Protein AF-0000000078027389 (afdb_homodimer)

pLDDT: mean 92.29, std 8.62, range [40.59, 98.44]

Organism: NCBI:txid82991

Foldseek 3Di:
DDQQAAPFEKEFAQDDVNPCVVVCQVVQKGKFAPLQADPVCLLVVVLVVSLVSVCVVVVNPNVVSVVVSVVSNCVQPFAQNYKYWYDDPQFIKIFGWDDGWDADPSRMIMTHTPPHIDQAAPVGHGGGNVVDDPLQVCVNVDPDGMDTRPVGVVVSCRNPVHDDPVVVVVVVVLVVQLVVLLVLLLLDDQVVNLVLVVLLVVLVQWDFDDPDPCPPPPFSTWTARPVVRFIETEHEDQEDDPVVVVVVVVVVVPDPPHQAYEYEYSHYDDDQPDDDHRYHYHYSNNSSVSCVVSVCSVVSVVNSD/DDQQAAPFEKEFAQDDVNPCVVVCQVVQKGKFAPLQADPVCLLVVVLVVRLVSQCVVVVNPNVVSVVVSVQSNCVQPFAQNYKYWYDDPQFIKIFGWDDGWDADPSRMIMTHTDPHIDQAAPVGHGGGNVVDDPLQVCVNVDPDGMDTRPVGVVVSCRNPVHDDPVVVVVVVVLVVQLVVLLVLLLLDDQVVNLVLVVLLVVLVQWDFDDDPPCPPPPFSTWTARPVVRFIETEHEDQEDDPVVVVVVVVVVVPDPPHQAYEYEYSHYDDDQPDDDHRYHYHYSNNSSVSCVVSVCSVVSVVNSD

Solvent-accessible surface area (backbone atoms only — not comparable to full-atom values): 32930 Å² total; per-residue (Å²): 119,82,79,78,68,56,85,44,36,30,34,45,48,33,47,76,96,42,70,39,38,65,59,22,53,73,70,19,38,47,55,41,67,71,49,87,56,59,63,68,42,58,76,68,63,40,56,70,61,50,36,52,53,35,20,57,75,49,74,63,35,58,71,60,18,52,53,50,43,52,35,51,47,48,66,71,64,54,44,56,47,32,32,41,32,36,76,55,95,60,25,41,32,37,34,27,42,31,80,66,79,42,76,47,93,85,36,32,30,35,26,41,32,69,81,27,53,39,48,46,21,62,86,61,45,74,38,35,58,89,74,45,56,54,71,60,57,52,58,72,68,55,84,69,50,51,46,79,41,90,53,30,69,58,54,49,24,56,39,52,69,46,79,52,68,56,53,52,50,30,51,53,27,45,53,50,29,36,54,26,46,38,54,47,56,68,63,45,37,72,68,56,45,51,49,49,53,51,51,49,41,44,70,71,58,36,36,75,63,63,57,89,82,63,59,62,96,82,54,73,40,41,33,32,29,77,92,78,63,47,30,30,37,35,43,75,34,63,65,38,48,66,69,62,50,51,55,51,50,50,50,51,74,71,40,87,80,48,66,33,38,36,45,36,30,61,39,64,80,58,69,51,78,61,81,49,91,52,46,47,53,30,28,43,70,55,40,26,51,48,34,43,48,56,21,39,52,64,57,52,52,61,72,65,100,119,80,79,77,66,55,84,44,34,31,37,43,49,33,49,77,95,42,72,39,40,66,59,22,52,75,71,20,38,46,56,41,67,69,50,85,57,59,62,71,42,58,77,69,62,39,57,69,61,52,35,53,53,34,20,58,74,48,75,63,35,58,70,61,17,53,52,50,43,52,35,50,48,48,67,71,63,54,44,55,45,32,32,40,32,36,77,56,95,59,25,44,32,37,33,27,41,31,80,67,78,42,77,46,94,85,36,31,32,35,28,40,33,70,80,29,53,38,47,47,22,61,86,62,44,74,38,36,58,88,76,47,57,54,73,62,57,51,57,72,70,54,84,66,49,50,46,79,41,89,53,31,68,58,54,48,24,54,39,53,68,45,78,53,69,57,53,53,50,29,51,52,26,44,54,49,29,37,52,27,46,37,54,46,57,68,62,44,35,72,66,56,44,50,50,49,52,51,50,50,40,44,70,69,61,34,36,77,63,58,55,99,76,66,56,61,96,82,56,72,41,40,34,32,29,76,92,80,64,47,30,31,38,34,43,75,34,64,65,39,48,68,68,62,50,51,54,51,50,52,51,53,73,72,40,87,80,50,67,32,39,35,44,35,30,61,39,64,80,60,68,51,79,62,81,49,92,50,45,45,52,30,28,44,70,55,41,24,51,48,34,43,49,55,21,39,53,64,59,53,53,60,71,63,96

Radius of gyration: 36.54 Å; Cα contacts (8 Å, |Δi|>4): 1014; chains: 2; bounding box: 61×115×76 Å

Structure (mmCIF, N/CA/C/O backbone):
data_AF-0000000078027389-model_v1
#
loop_
_entity.id
_entity.type
_entity.pdbx_description
1 polymer 'Leucyl-tRNA synthetase'
#
loop_
_atom_site.group_PDB
_atom_site.id
_atom_site.type_symbol
_atom_site.label_atom_id
_atom_site.label_alt_id
_atom_site.label_comp_id
_atom_site.label_asym_id
_atom_site.label_entity_id
_atom_site.label_seq_id
_atom_site.pdbx_PDB_ins_code
_atom_site.Cartn_x
_atom_site.Cartn_y
_atom_site.Cartn_z
_atom_site.occupancy
_atom_site.B_iso_or_equiv
_atom_site.auth_seq_id
_atom_site.auth_comp_id
_atom_site.auth_asym_id
_atom_site.auth_atom_id
_atom_site.pdbx_PDB_model_num
ATOM 1 N N . MET A 1 1 ? -17.656 -30.203 0.64 1 61.5 1 MET A N 1
ATOM 2 C CA . MET A 1 1 ? -16.812 -31.391 0.504 1 61.5 1 MET A CA 1
ATOM 3 C C . MET A 1 1 ? -15.641 -31.344 1.48 1 61.5 1 MET A C 1
ATOM 5 O O . MET A 1 1 ? -15.203 -30.266 1.872 1 61.5 1 MET A O 1
ATOM 9 N N . GLU A 1 2 ? -15.297 -32.469 2.039 1 81.81 2 GLU A N 1
ATOM 10 C CA . GLU A 1 2 ? -14.219 -32.594 3.008 1 81.81 2 GLU A CA 1
ATOM 11 C C . GLU A 1 2 ? -12.867 -32.219 2.383 1 81.81 2 GLU A C 1
ATOM 13 O O . GLU A 1 2 ? -12.68 -32.406 1.176 1 81.81 2 GLU A O 1
ATOM 18 N N . LYS A 1 3 ? -11.961 -31.578 3.062 1 91.25 3 LYS A N 1
ATOM 19 C CA . LYS A 1 3 ? -10.617 -31.203 2.646 1 91.25 3 LYS A CA 1
ATOM 20 C C . LYS A 1 3 ? -9.852 -32.406 2.105 1 91.25 3 LYS A C 1
ATOM 22 O O . LYS A 1 3 ? -9.891 -33.5 2.699 1 91.25 3 LYS A O 1
ATOM 27 N N . ILE A 1 4 ? -9.375 -32.281 0.948 1 94 4 ILE A N 1
ATOM 28 C CA . ILE A 1 4 ? -8.555 -33.344 0.353 1 94 4 ILE A CA 1
ATOM 29 C C . ILE A 1 4 ? -7.168 -33.344 1.001 1 94 4 ILE A C 1
ATOM 31 O O . ILE A 1 4 ? -6.488 -32.312 1.026 1 94 4 ILE A O 1
ATOM 35 N N . GLN A 1 5 ? -6.879 -34.406 1.61 1 93.62 5 GLN A N 1
ATOM 36 C CA . GLN A 1 5 ? -5.555 -34.594 2.193 1 93.62 5 GLN A CA 1
ATOM 37 C C . GLN A 1 5 ? -4.719 -35.562 1.347 1 93.62 5 GLN A C 1
ATOM 39 O O . GLN A 1 5 ? -5.238 -36.531 0.815 1 93.62 5 GLN A O 1
ATOM 44 N N . ALA A 1 6 ? -3.51 -35.188 1.125 1 95.38 6 ALA A N 1
ATOM 45 C CA . ALA A 1 6 ? -2.609 -36.062 0.365 1 95.38 6 ALA A CA 1
ATOM 46 C C . ALA A 1 6 ? -1.176 -35.938 0.877 1 95.38 6 ALA A C 1
ATOM 48 O O . ALA A 1 6 ? -0.722 -34.844 1.229 1 95.38 6 ALA A O 1
ATOM 49 N N . THR A 1 7 ? -0.551 -37.031 1.018 1 94.75 7 THR A N 1
ATOM 50 C CA . THR A 1 7 ? 0.847 -37.031 1.436 1 94.75 7 THR A CA 1
ATOM 51 C C . THR A 1 7 ? 1.765 -36.688 0.27 1 94.75 7 THR A C 1
ATOM 53 O O . THR A 1 7 ? 2.895 -36.25 0.477 1 94.75 7 THR A O 1
ATOM 56 N N . ALA A 1 8 ? 1.268 -36.969 -0.943 1 96.38 8 ALA A N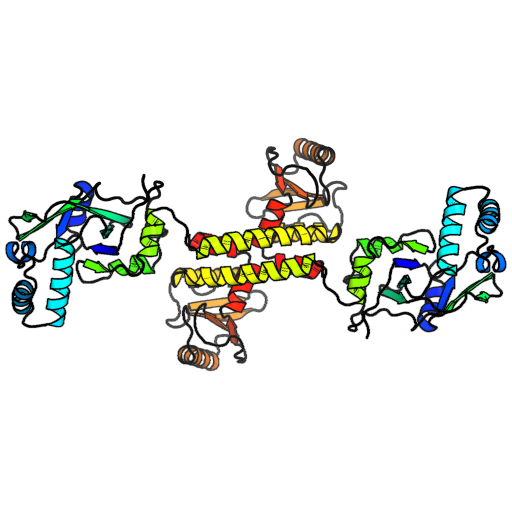 1
ATOM 57 C CA . ALA A 1 8 ? 2.006 -36.625 -2.156 1 96.38 8 ALA A CA 1
ATOM 58 C C . ALA A 1 8 ? 1.057 -36.344 -3.322 1 96.38 8 ALA A C 1
ATOM 60 O O . ALA A 1 8 ? -0.077 -36.844 -3.328 1 96.38 8 ALA A O 1
ATOM 61 N N . VAL A 1 9 ? 1.53 -35.531 -4.164 1 97.81 9 VAL A N 1
ATOM 62 C CA . VAL A 1 9 ? 0.816 -35.281 -5.41 1 97.81 9 VAL A CA 1
ATOM 63 C C . VAL A 1 9 ? 1.64 -35.781 -6.594 1 97.81 9 VAL A C 1
ATOM 65 O O . VAL A 1 9 ? 2.834 -35.5 -6.695 1 97.81 9 VAL A O 1
ATOM 68 N N . LYS A 1 10 ? 0.997 -36.594 -7.41 1 98.38 10 LYS A N 1
ATOM 69 C CA . LYS A 1 10 ? 1.659 -37.156 -8.578 1 98.38 10 LYS A CA 1
ATOM 70 C C . LYS A 1 10 ? 0.972 -36.719 -9.867 1 98.38 10 LYS A C 1
ATOM 72 O O . LYS A 1 10 ? -0.256 -36.625 -9.922 1 98.38 10 LYS A O 1
ATOM 77 N N . TYR A 1 11 ? 1.763 -36.438 -10.773 1 98.25 11 TYR A N 1
ATOM 78 C CA . TYR A 1 11 ? 1.263 -36.219 -12.125 1 98.25 11 TYR A CA 1
ATOM 79 C C . TYR A 1 11 ? 1.227 -37.531 -12.898 1 98.25 11 TYR A C 1
ATOM 81 O O . TYR A 1 11 ? 2.125 -38.375 -12.758 1 98.25 11 TYR A O 1
ATOM 89 N N . ILE A 1 12 ? 0.209 -37.719 -13.688 1 98.38 12 ILE A N 1
ATOM 90 C CA . ILE A 1 12 ? 0.117 -38.938 -14.492 1 98.38 12 ILE A CA 1
ATOM 91 C C . ILE A 1 12 ? -0.373 -38.594 -15.898 1 98.38 12 ILE A C 1
ATOM 93 O O . ILE A 1 12 ? -1.337 -37.844 -16.062 1 98.38 12 ILE A O 1
ATOM 97 N N . LYS A 1 13 ? 0.317 -39.094 -16.844 1 97 13 LYS A N 1
ATOM 98 C CA . LYS A 1 13 ? -0.148 -39.031 -18.219 1 97 13 LYS A CA 1
ATOM 99 C C . LYS A 1 13 ? -1.073 -40.188 -18.547 1 97 13 LYS A C 1
ATOM 101 O O . LYS A 1 13 ? -0.741 -41.344 -18.281 1 97 13 LYS A O 1
ATOM 106 N N . LEU A 1 14 ? -2.148 -39.844 -19.047 1 97.19 14 LEU A N 1
ATOM 107 C CA . LEU A 1 14 ? -3.127 -40.875 -19.359 1 97.19 14 LEU A CA 1
ATOM 108 C C . LEU A 1 14 ? -3.016 -41.312 -20.828 1 97.19 14 LEU A C 1
ATOM 110 O O . LEU A 1 14 ? -3.867 -40.969 -21.641 1 97.19 14 LEU A O 1
ATOM 114 N N . GLY A 1 15 ? -2.02 -42.094 -21.078 1 94.38 15 GLY A N 1
ATOM 115 C CA . GLY A 1 15 ? -1.806 -42.594 -22.422 1 94.38 15 GLY A CA 1
ATOM 116 C C . GLY A 1 15 ? -0.941 -41.688 -23.281 1 94.38 15 GLY A C 1
ATOM 117 O O . GLY A 1 15 ? -0.778 -40.5 -22.969 1 94.38 15 GLY A O 1
ATOM 118 N N . GLU A 1 16 ? -0.435 -42.188 -24.266 1 89.06 16 GLU A N 1
ATOM 119 C CA . GLU A 1 16 ? 0.332 -41.406 -25.219 1 89.06 16 GLU A CA 1
ATOM 120 C C . GLU A 1 16 ? -0.549 -40.375 -25.906 1 89.06 16 GLU A C 1
ATOM 122 O O . GLU A 1 16 ? -1.604 -40.688 -26.453 1 89.06 16 GLU A O 1
ATOM 127 N N . GLY A 1 17 ? -0.103 -39.156 -25.828 1 88.88 17 GLY A N 1
ATOM 128 C CA . GLY A 1 17 ? -0.88 -38.094 -26.422 1 88.88 17 GLY A CA 1
ATOM 129 C C . GLY A 1 17 ? -2.24 -37.906 -25.781 1 88.88 17 GLY A C 1
ATOM 130 O O . GLY A 1 17 ? -3.154 -37.344 -26.391 1 88.88 17 GLY A O 1
ATOM 131 N N . GLY A 1 18 ? -2.447 -38.594 -24.734 1 92.75 18 GLY A N 1
ATOM 132 C CA . GLY A 1 18 ? -3.697 -38.438 -24.016 1 92.75 18 GLY A CA 1
ATOM 133 C C . GLY A 1 18 ? -4.805 -39.344 -24.516 1 92.75 18 GLY A C 1
ATOM 134 O O . GLY A 1 18 ? -5.988 -39.031 -24.344 1 92.75 18 GLY A O 1
ATOM 135 N N . GLU A 1 19 ? -4.488 -40.438 -25.078 1 94.38 19 GLU A N 1
ATOM 136 C CA . GLU A 1 19 ? -5.457 -41.312 -25.734 1 94.38 19 GLU A CA 1
ATOM 137 C C . GLU A 1 19 ? -6.445 -41.906 -24.734 1 94.38 19 GLU A C 1
ATOM 139 O O . GLU A 1 19 ? -7.57 -42.25 -25.094 1 94.38 19 GLU A O 1
ATOM 144 N N . TRP A 1 20 ? -6.078 -42 -23.531 1 96.94 20 TRP A N 1
ATOM 145 C CA . TRP A 1 20 ? -6.953 -42.625 -22.531 1 96.94 20 TRP A CA 1
ATOM 146 C C . TRP A 1 20 ? -7.664 -41.562 -21.703 1 96.94 20 TRP A C 1
ATOM 148 O O . TRP A 1 20 ? -8.43 -41.875 -20.797 1 96.94 20 TRP A O 1
ATOM 158 N N . GLU A 1 21 ? -7.383 -40.281 -21.953 1 96.69 21 GLU A N 1
ATOM 159 C CA . GLU A 1 21 ? -7.891 -39.188 -21.109 1 96.69 21 GLU A CA 1
ATOM 160 C C . GLU A 1 21 ? -9.414 -39.219 -21.031 1 96.69 21 GLU A C 1
ATOM 162 O O . GLU A 1 21 ? -9.992 -39.219 -19.953 1 96.69 21 GLU A O 1
ATOM 167 N N . HIS A 1 22 ? -10.047 -39.281 -22.172 1 96.19 22 HIS A N 1
ATOM 168 C CA . HIS A 1 22 ? -11.5 -39.25 -22.203 1 96.19 22 HIS A CA 1
ATOM 169 C C . HIS A 1 22 ? -12.109 -40.406 -21.422 1 96.19 22 HIS A C 1
ATOM 171 O O . HIS A 1 22 ? -12.992 -40.188 -20.594 1 96.19 22 HIS A O 1
ATOM 177 N N . GLU A 1 23 ? -11.633 -41.562 -21.672 1 96.56 23 GLU A N 1
ATOM 178 C CA . GLU A 1 23 ? -12.133 -42.75 -21 1 96.56 23 GLU A CA 1
ATOM 179 C C . GLU A 1 23 ? -11.914 -42.656 -19.484 1 96.56 23 GLU A C 1
ATOM 181 O O . GLU A 1 23 ? -12.836 -42.938 -18.703 1 96.56 23 GLU A O 1
ATOM 186 N N . CYS A 1 24 ? -10.742 -42.312 -19.094 1 98 24 CYS A N 1
ATOM 187 C CA . CYS A 1 24 ? -10.398 -42.25 -17.688 1 98 24 CYS A CA 1
ATOM 188 C C . CYS A 1 24 ? -11.242 -41.219 -16.953 1 98 24 CYS A C 1
ATOM 190 O O . CYS A 1 24 ? -11.797 -41.469 -15.898 1 98 24 CYS A O 1
ATOM 192 N N . LEU A 1 25 ? -11.352 -40.062 -17.531 1 97.56 25 LEU A N 1
ATOM 193 C CA . LEU A 1 25 ? -12.008 -38.906 -16.891 1 97.56 25 LEU A CA 1
ATOM 194 C C . LEU A 1 25 ? -13.516 -39.156 -16.781 1 97.56 25 LEU A C 1
ATOM 196 O O . LEU A 1 25 ? -14.148 -38.75 -15.805 1 97.56 25 LEU A O 1
ATOM 200 N N . THR A 1 26 ? -14.078 -39.812 -17.75 1 96.69 26 THR A N 1
ATOM 201 C CA . THR A 1 26 ? -15.516 -40.031 -17.766 1 96.69 26 THR A CA 1
ATOM 202 C C . THR A 1 26 ? -15.883 -41.219 -16.891 1 96.69 26 THR A C 1
ATOM 204 O O . THR A 1 26 ? -16.906 -41.219 -16.203 1 96.69 26 THR A O 1
ATOM 207 N N . SER A 1 27 ? -15.047 -42.219 -16.891 1 96.56 27 SER A N 1
ATOM 208 C CA . SER A 1 27 ? -15.375 -43.469 -16.203 1 96.56 27 SER A CA 1
ATOM 209 C C . SER A 1 27 ? -14.836 -43.469 -14.766 1 96.56 27 SER A C 1
ATOM 211 O O . SER A 1 27 ? -15.195 -44.344 -13.961 1 96.56 27 SER A O 1
ATOM 213 N N . GLY A 1 28 ? -13.938 -42.594 -14.492 1 97.12 28 GLY A N 1
ATOM 214 C CA . GLY A 1 28 ? -13.398 -42.5 -13.148 1 97.12 28 GLY A CA 1
ATOM 215 C C . GLY A 1 28 ? -12.344 -43.562 -12.844 1 97.12 28 GLY A C 1
ATOM 216 O O . GLY A 1 28 ? -12.32 -44.125 -11.75 1 97.12 28 GLY A O 1
ATOM 217 N N . ILE A 1 29 ? -11.602 -43.875 -13.805 1 97.81 29 ILE A N 1
ATOM 218 C CA . ILE A 1 29 ? -10.539 -44.875 -13.617 1 97.81 29 ILE A CA 1
ATOM 219 C C . ILE A 1 29 ? -9.195 -44.25 -13.984 1 97.81 29 ILE A C 1
ATOM 221 O O . ILE A 1 29 ? -9.141 -43.188 -14.609 1 97.81 29 ILE A O 1
ATOM 225 N N . ILE A 1 30 ? -8.133 -44.875 -13.555 1 98.19 30 ILE A N 1
ATOM 226 C CA . ILE A 1 30 ? -6.773 -44.562 -13.961 1 98.19 30 ILE A CA 1
ATOM 227 C C . ILE A 1 30 ? -6.195 -45.656 -14.82 1 98.19 30 ILE A C 1
ATOM 229 O O . ILE A 1 30 ? -6.195 -46.844 -14.422 1 98.19 30 ILE A O 1
ATOM 233 N N . LYS A 1 31 ? -5.789 -45.281 -15.984 1 97.62 31 LYS A N 1
ATOM 234 C CA . LYS A 1 31 ? -5.168 -46.281 -16.875 1 97.62 31 LYS A CA 1
ATOM 235 C C . LYS A 1 31 ? -3.662 -46.031 -16.984 1 97.62 31 LYS A C 1
ATOM 237 O O . LYS A 1 31 ? -3.195 -44.906 -16.891 1 97.62 31 LYS A O 1
ATOM 242 N N . PHE A 1 32 ? -2.99 -47.094 -17.125 1 96.81 32 PHE A N 1
ATOM 243 C CA . PHE A 1 32 ? -1.534 -47.094 -17.031 1 96.81 32 PHE A CA 1
ATOM 244 C C . PHE A 1 32 ? -0.916 -48.062 -18.031 1 96.81 32 PHE A C 1
ATOM 246 O O . PHE A 1 32 ? -1.394 -49.188 -18.172 1 96.81 32 PHE A O 1
ATOM 253 N N . GLY A 1 33 ? 0.003 -47.625 -18.656 1 94.56 33 GLY A N 1
ATOM 254 C CA . GLY A 1 33 ? 0.65 -48.406 -19.672 1 94.56 33 GLY A CA 1
ATOM 255 C C . GLY A 1 33 ? 1.761 -49.281 -19.141 1 94.56 33 GLY A C 1
ATOM 256 O O . GLY A 1 33 ? 1.564 -50.031 -18.156 1 94.56 33 GLY A O 1
ATOM 257 N N . TYR A 1 34 ? 2.947 -49.281 -19.75 1 93.19 34 TYR A N 1
ATOM 258 C CA . TYR A 1 34 ? 4.074 -50.156 -19.438 1 93.19 34 TYR A CA 1
ATOM 259 C C . TYR A 1 34 ? 3.688 -51.625 -19.594 1 93.19 34 TYR A C 1
ATOM 261 O O . TYR A 1 34 ? 3.805 -52.406 -18.641 1 93.19 34 TYR A O 1
ATOM 269 N N . HIS A 1 35 ? 3.418 -51.938 -20.75 1 92.69 35 HIS A N 1
ATOM 270 C CA . HIS A 1 35 ? 2.732 -53.188 -21.094 1 92.69 35 HIS A CA 1
ATOM 271 C C . HIS A 1 35 ? 3.613 -54.406 -20.812 1 92.69 35 HIS A C 1
ATOM 273 O O . HIS A 1 35 ? 3.107 -55.469 -20.5 1 92.69 35 HIS A O 1
ATOM 279 N N . GLU A 1 36 ? 4.855 -54.25 -20.828 1 92.25 36 GLU A N 1
ATOM 280 C CA . GLU A 1 36 ? 5.781 -55.375 -20.641 1 92.25 36 GLU A CA 1
ATOM 281 C C . GLU A 1 36 ? 5.941 -55.719 -19.172 1 92.25 36 GLU A C 1
ATOM 283 O O . GLU A 1 36 ? 6.582 -56.719 -18.828 1 92.25 36 GLU A O 1
ATOM 288 N N . THR A 1 37 ? 5.34 -55 -18.359 1 95.19 37 THR A N 1
ATOM 289 C CA . THR A 1 37 ? 5.492 -55.156 -16.922 1 95.19 37 THR A CA 1
ATOM 290 C C . THR A 1 37 ? 4.816 -56.438 -16.438 1 95.19 37 THR A C 1
ATOM 292 O O . THR A 1 37 ? 3.635 -56.688 -16.719 1 95.19 37 THR A O 1
ATOM 295 N N . PRO A 1 38 ? 5.539 -57.219 -15.742 1 95.81 38 PRO A N 1
ATOM 296 C CA . PRO A 1 38 ? 4.898 -58.406 -15.172 1 95.81 38 PRO A CA 1
ATOM 297 C C . PRO A 1 38 ? 3.957 -58.062 -14.016 1 95.81 38 PRO A C 1
ATOM 299 O O . PRO A 1 38 ? 4.41 -57.719 -12.93 1 95.81 38 PRO A O 1
ATOM 302 N N . HIS A 1 39 ? 2.756 -58.312 -14.211 1 96.5 39 HIS A N 1
ATOM 303 C CA . HIS A 1 39 ? 1.691 -57.875 -13.305 1 96.5 39 HIS A CA 1
ATOM 304 C C . HIS A 1 39 ? 1.838 -58.562 -11.945 1 96.5 39 HIS A C 1
ATOM 306 O O . HIS A 1 39 ? 1.828 -57.875 -10.914 1 96.5 39 HIS A O 1
ATOM 312 N N . GLN A 1 40 ? 2.033 -59.875 -11.938 1 95.62 40 GLN A N 1
ATOM 313 C CA . GLN A 1 40 ? 2.096 -60.625 -10.703 1 95.62 40 GLN A CA 1
ATOM 314 C C . GLN A 1 40 ? 3.299 -60.219 -9.859 1 95.62 40 GLN A C 1
ATOM 316 O O . GLN A 1 40 ? 3.207 -60.156 -8.633 1 95.62 40 GLN A O 1
ATOM 321 N N . MET A 1 41 ? 4.328 -59.938 -10.516 1 96.94 41 MET A N 1
ATOM 322 C CA . MET A 1 41 ? 5.523 -59.5 -9.789 1 96.94 41 MET A CA 1
ATOM 323 C C . MET A 1 41 ? 5.289 -58.156 -9.109 1 96.94 41 MET A C 1
ATOM 325 O O . MET A 1 41 ? 5.781 -57.906 -8.008 1 96.94 41 MET A O 1
ATOM 329 N N . CYS A 1 42 ? 4.598 -57.344 -9.742 1 97.44 42 CYS A N 1
ATOM 330 C CA . CYS A 1 42 ? 4.289 -56.031 -9.188 1 97.44 42 CYS A CA 1
ATOM 331 C C . CYS A 1 42 ? 3.354 -56.156 -7.988 1 97.44 42 CYS A C 1
ATOM 333 O O . CYS A 1 42 ? 3.543 -55.469 -6.977 1 97.44 42 CYS A O 1
ATOM 335 N N . LEU A 1 43 ? 2.398 -57 -8.047 1 96.12 43 LEU A N 1
ATOM 336 C CA . LEU A 1 43 ? 1.469 -57.219 -6.945 1 96.12 43 LEU A CA 1
ATOM 337 C C . LEU A 1 43 ? 2.201 -57.719 -5.715 1 96.12 43 LEU A C 1
ATOM 339 O O . LEU A 1 43 ? 1.828 -57.406 -4.582 1 96.12 43 LEU A O 1
ATOM 343 N N . GLU A 1 44 ? 3.242 -58.5 -6.012 1 96.38 44 GLU A N 1
ATOM 344 C CA . GLU A 1 44 ? 3.99 -59.125 -4.922 1 96.38 44 GLU A CA 1
ATOM 345 C C . GLU A 1 44 ? 5.113 -58.219 -4.43 1 96.38 44 GLU A C 1
ATOM 347 O O . GLU A 1 44 ? 5.812 -58.531 -3.473 1 96.38 44 GLU A O 1
ATOM 352 N N . GLY A 1 45 ? 5.367 -57.219 -5.078 1 96.44 45 GLY A N 1
ATOM 353 C CA . GLY A 1 45 ? 6.371 -56.25 -4.664 1 96.44 45 GLY A CA 1
ATOM 354 C C . GLY A 1 45 ? 7.789 -56.656 -5.004 1 96.44 45 GLY A C 1
ATOM 355 O O . GLY A 1 45 ? 8.734 -56.281 -4.312 1 96.44 45 GLY A O 1
ATOM 356 N N . LYS A 1 46 ? 7.855 -57.469 -6.023 1 97.19 46 LYS A N 1
ATOM 357 C CA . LYS A 1 46 ? 9.164 -57.938 -6.449 1 97.19 46 LYS A CA 1
ATOM 358 C C . LYS A 1 46 ? 9.82 -56.969 -7.414 1 97.19 46 LYS A C 1
ATOM 360 O O . LYS A 1 46 ? 10.07 -57.281 -8.57 1 97.19 46 LYS A O 1
ATOM 365 N N . TRP A 1 47 ? 10.234 -55.906 -6.934 1 97.62 47 TRP A N 1
ATOM 366 C CA . TRP A 1 47 ? 10.641 -54.781 -7.746 1 97.62 47 TRP A CA 1
ATOM 367 C C . TRP A 1 47 ? 12.008 -55 -8.375 1 97.62 47 TRP A C 1
ATOM 369 O O . TRP A 1 47 ? 12.289 -54.531 -9.469 1 97.62 47 TRP A O 1
ATOM 379 N N . GLU A 1 48 ? 12.867 -55.75 -7.75 1 96.62 48 GLU A N 1
ATOM 380 C CA . GLU A 1 48 ? 14.164 -56.062 -8.336 1 96.62 48 GLU A CA 1
ATOM 381 C C . GLU A 1 48 ? 14 -56.875 -9.609 1 96.62 48 GLU A C 1
ATOM 383 O O . GLU A 1 48 ? 14.711 -56.656 -10.594 1 96.62 48 GLU A O 1
ATOM 388 N N . GLU A 1 49 ? 13.086 -57.781 -9.5 1 96.56 49 GLU A N 1
ATOM 389 C CA . GLU A 1 49 ? 12.805 -58.594 -10.68 1 96.56 49 GLU A CA 1
ATOM 390 C C . GLU A 1 49 ? 12.18 -57.781 -11.789 1 96.56 49 GLU A C 1
ATOM 392 O O . GLU A 1 49 ? 12.5 -57.969 -12.969 1 96.56 49 GLU A O 1
ATOM 397 N N . VAL A 1 50 ? 11.297 -56.906 -11.414 1 97.56 50 VAL A N 1
ATOM 398 C CA . VAL A 1 50 ? 10.68 -56 -12.391 1 97.56 50 VAL A CA 1
ATOM 399 C C . VAL A 1 50 ? 11.75 -55.156 -13.047 1 97.56 50 VAL A C 1
ATOM 401 O O . VAL A 1 50 ? 11.711 -54.906 -14.25 1 97.56 50 VAL A O 1
ATOM 404 N N . ASN A 1 51 ? 12.719 -54.719 -12.258 1 97.62 51 ASN A N 1
ATOM 405 C CA . ASN A 1 51 ? 13.805 -53.906 -12.781 1 97.62 51 ASN A CA 1
ATOM 406 C C . ASN A 1 51 ? 14.625 -54.688 -13.82 1 97.62 51 ASN A C 1
ATOM 408 O O . ASN A 1 51 ? 15.07 -54.094 -14.812 1 97.62 51 ASN A O 1
ATOM 412 N N . LYS A 1 52 ? 14.781 -55.938 -13.586 1 96.38 52 LYS A N 1
ATOM 413 C CA . LYS A 1 52 ? 15.508 -56.75 -14.539 1 96.38 52 LYS A CA 1
ATOM 414 C C . LYS A 1 52 ? 14.781 -56.812 -15.875 1 96.38 52 LYS A C 1
ATOM 416 O O . LYS A 1 52 ? 15.406 -56.781 -16.938 1 96.38 52 LYS A O 1
ATOM 421 N N . VAL A 1 53 ? 13.531 -56.938 -15.742 1 96.5 53 VAL A N 1
ATOM 422 C CA . VAL A 1 53 ? 12.711 -57 -16.953 1 96.5 53 VAL A CA 1
ATOM 423 C C . VAL A 1 53 ? 12.859 -55.719 -17.75 1 96.5 53 VAL A C 1
ATOM 425 O O . VAL A 1 53 ? 13.094 -55.75 -18.953 1 96.5 53 VAL A O 1
ATOM 428 N N . TRP A 1 54 ? 12.82 -54.625 -17.125 1 96.5 54 TRP A N 1
ATOM 429 C CA . TRP A 1 54 ? 12.82 -53.344 -17.828 1 96.5 54 TRP A CA 1
ATOM 430 C C . TRP A 1 54 ? 14.227 -52.969 -18.266 1 96.5 54 TRP A C 1
ATOM 432 O O . TRP A 1 54 ? 14.406 -52.219 -19.219 1 96.5 54 TRP A O 1
ATOM 442 N N . LEU A 1 55 ? 15.203 -53.5 -17.547 1 96.69 55 LEU A N 1
ATOM 443 C CA . LEU A 1 55 ? 16.578 -53.344 -18.031 1 96.69 55 LEU A CA 1
ATOM 444 C C . LEU A 1 55 ? 16.734 -53.969 -19.422 1 96.69 55 LEU A C 1
ATOM 446 O O . LEU A 1 55 ? 17.391 -53.375 -20.297 1 96.69 55 LEU A O 1
ATOM 450 N N . LYS A 1 56 ? 16.047 -55.031 -19.562 1 96 56 LYS A N 1
ATOM 451 C CA . LYS A 1 56 ? 16.094 -55.719 -20.859 1 96 56 LYS A CA 1
ATOM 452 C C . LYS A 1 56 ? 15.305 -54.938 -21.906 1 96 56 LYS A C 1
ATOM 454 O O . LYS A 1 56 ? 15.773 -54.75 -23.031 1 96 56 LYS A O 1
ATOM 459 N N . VAL A 1 57 ? 14.188 -54.5 -21.531 1 94.88 57 VAL A N 1
ATOM 460 C CA . VAL A 1 57 ? 13.305 -53.75 -22.438 1 94.88 57 VAL A CA 1
ATOM 461 C C . VAL A 1 57 ? 13.984 -52.469 -22.906 1 94.88 57 VAL A C 1
ATOM 463 O O . VAL A 1 57 ? 13.836 -52.062 -24.047 1 94.88 57 VAL A O 1
ATOM 466 N N . ARG A 1 58 ? 14.781 -51.875 -21.984 1 95.62 58 ARG A N 1
ATOM 467 C CA . ARG A 1 58 ? 15.398 -50.594 -22.281 1 95.62 58 ARG A CA 1
ATOM 468 C C . ARG A 1 58 ? 16.859 -50.75 -22.703 1 95.62 58 ARG A C 1
ATOM 470 O O . ARG A 1 58 ? 17.688 -49.875 -22.484 1 95.62 58 ARG A O 1
ATOM 477 N N . LYS A 1 59 ? 17.172 -51.906 -23.203 1 95.94 59 LYS A N 1
ATOM 478 C CA . LYS A 1 59 ? 18.484 -52.219 -23.781 1 95.94 59 LYS A CA 1
ATOM 479 C C . LYS A 1 59 ? 19.609 -51.906 -22.797 1 95.94 59 LYS A C 1
ATOM 481 O O . LYS A 1 59 ? 20.578 -51.25 -23.125 1 95.94 59 LYS A O 1
ATOM 486 N N . ASN A 1 60 ? 19.359 -52.188 -21.531 1 93.69 60 ASN A N 1
ATOM 487 C CA . ASN A 1 60 ? 20.328 -52.156 -20.438 1 93.69 60 ASN A CA 1
ATOM 488 C C . ASN A 1 60 ? 20.656 -50.719 -20.031 1 93.69 60 ASN A C 1
ATOM 490 O O . ASN A 1 60 ? 21.719 -50.438 -19.469 1 93.69 60 ASN A O 1
ATOM 494 N N . ASN A 1 61 ? 19.828 -49.812 -20.375 1 96.12 61 ASN A N 1
ATOM 495 C CA . ASN A 1 61 ? 19.922 -48.469 -19.812 1 96.12 61 ASN A CA 1
ATOM 496 C C . ASN A 1 61 ? 19.391 -48.438 -18.375 1 96.12 61 ASN A C 1
ATOM 498 O O . ASN A 1 61 ? 18.188 -48.312 -18.156 1 96.12 61 ASN A O 1
ATOM 502 N N . GLN A 1 62 ? 20.281 -48.438 -17.469 1 95.38 62 GLN A N 1
ATOM 503 C CA . GLN A 1 62 ? 19.938 -48.562 -16.047 1 95.38 62 GLN A CA 1
ATOM 504 C C . GLN A 1 62 ? 19.125 -47.375 -15.57 1 95.38 62 GLN A C 1
ATOM 506 O O . GLN A 1 62 ? 18.156 -47.531 -14.812 1 95.38 62 GLN A O 1
ATOM 511 N N . SER A 1 63 ? 19.516 -46.219 -15.922 1 95.25 63 SER A N 1
ATOM 512 C CA . SER A 1 63 ? 18.844 -45 -15.453 1 95.25 63 SER A CA 1
ATOM 513 C C . SER A 1 63 ? 17.375 -44.969 -15.906 1 95.25 63 SER A C 1
ATOM 515 O O . SER A 1 63 ? 16.484 -44.719 -15.094 1 95.25 63 SER A O 1
ATOM 517 N N . THR A 1 64 ? 17.156 -45.312 -17.141 1 95.06 64 THR A N 1
ATOM 518 C CA . THR A 1 64 ? 15.805 -45.312 -17.688 1 95.06 64 THR A CA 1
ATOM 519 C C . THR A 1 64 ? 14.977 -46.406 -17.062 1 95.06 64 THR A C 1
ATOM 521 O O . THR A 1 64 ? 13.805 -46.219 -16.75 1 95.06 64 THR A O 1
ATOM 524 N N . ALA A 1 65 ? 15.562 -47.531 -16.906 1 96.31 65 ALA A N 1
ATOM 525 C CA . ALA A 1 65 ? 14.867 -48.656 -16.312 1 96.31 65 ALA A CA 1
ATOM 526 C C . ALA A 1 65 ? 14.445 -48.344 -14.875 1 96.31 65 ALA A C 1
ATOM 528 O O . ALA A 1 65 ? 13.328 -48.656 -14.469 1 96.31 65 ALA A O 1
ATOM 529 N N . THR A 1 66 ? 15.359 -47.781 -14.172 1 96.19 66 THR A N 1
ATOM 530 C CA . THR A 1 66 ? 15.07 -47.406 -12.797 1 96.19 66 THR A CA 1
ATOM 531 C C . THR A 1 66 ? 13.914 -46.438 -12.734 1 96.19 66 THR A C 1
ATOM 533 O O . THR A 1 66 ? 13.031 -46.531 -11.883 1 96.19 66 THR A O 1
ATOM 536 N N . SER A 1 67 ? 13.977 -45.469 -13.625 1 96.19 67 SER A N 1
ATOM 537 C CA . SER A 1 67 ? 12.898 -44.469 -13.703 1 96.19 67 SER A CA 1
ATOM 538 C C . SER A 1 67 ? 11.57 -45.156 -14.031 1 96.19 67 SER A C 1
ATOM 540 O O . SER A 1 67 ? 10.539 -44.812 -13.422 1 96.19 67 SER A O 1
ATOM 542 N N . ASP A 1 68 ? 11.594 -46.031 -14.93 1 96.31 68 ASP A N 1
ATOM 543 C CA . ASP A 1 68 ? 10.383 -46.781 -15.297 1 96.31 68 ASP A CA 1
ATOM 544 C C . ASP A 1 68 ? 9.82 -47.531 -14.102 1 96.31 68 ASP A C 1
ATOM 546 O O . ASP A 1 68 ? 8.633 -47.438 -13.805 1 96.31 68 ASP A O 1
ATOM 550 N N . VAL A 1 69 ? 10.656 -48.219 -13.453 1 97.25 69 VAL A N 1
ATOM 551 C CA . VAL A 1 69 ? 10.219 -49.031 -12.336 1 97.25 69 VAL A CA 1
ATOM 552 C C . VAL A 1 69 ? 9.656 -48.125 -11.227 1 97.25 69 VAL A C 1
ATOM 554 O O . VAL A 1 69 ? 8.68 -48.5 -10.562 1 97.25 69 VAL A O 1
ATOM 557 N N . ARG A 1 70 ? 10.266 -47.062 -11.031 1 97.06 70 ARG A N 1
ATOM 558 C CA . ARG A 1 70 ? 9.758 -46.094 -10.039 1 97.06 70 ARG A CA 1
ATOM 559 C C . ARG A 1 70 ? 8.32 -45.688 -10.367 1 97.06 70 ARG A C 1
ATOM 561 O O . ARG A 1 70 ? 7.469 -45.656 -9.477 1 97.06 70 ARG A O 1
ATOM 568 N N . GLN A 1 71 ? 8.047 -45.406 -11.594 1 97.44 71 GLN A N 1
ATOM 569 C CA . GLN A 1 71 ? 6.711 -45.031 -12.031 1 97.44 71 GLN A CA 1
ATOM 570 C C . GLN A 1 71 ? 5.715 -46.156 -11.891 1 97.44 71 GLN A C 1
ATOM 572 O O . GLN A 1 71 ? 4.598 -45.969 -11.406 1 97.44 71 GLN A O 1
ATOM 577 N N . ILE A 1 72 ? 6.152 -47.312 -12.281 1 97.81 72 ILE A N 1
ATOM 578 C CA . ILE A 1 72 ? 5.32 -48.5 -12.164 1 97.81 72 ILE A CA 1
ATOM 579 C C . ILE A 1 72 ? 4.988 -48.75 -10.695 1 97.81 72 ILE A C 1
ATOM 581 O O . ILE A 1 72 ? 3.83 -49 -10.344 1 97.81 72 ILE A O 1
ATOM 585 N N . ARG A 1 73 ? 6.012 -48.719 -9.953 1 97.69 73 ARG A N 1
ATOM 586 C CA . ARG A 1 73 ? 5.832 -48.938 -8.523 1 97.69 73 ARG A CA 1
ATOM 587 C C . ARG A 1 73 ? 4.848 -47.938 -7.938 1 97.69 73 ARG A C 1
ATOM 589 O O . ARG A 1 73 ? 3.988 -48.281 -7.133 1 97.69 73 ARG A O 1
ATOM 596 N N . THR A 1 74 ? 4.977 -46.688 -8.305 1 97.44 74 THR A N 1
ATOM 597 C CA . THR A 1 74 ? 4.07 -45.656 -7.832 1 97.44 74 THR A CA 1
ATOM 598 C C . THR A 1 74 ? 2.623 -46 -8.172 1 97.44 74 THR A C 1
ATOM 600 O O . THR A 1 74 ? 1.735 -45.906 -7.324 1 97.44 74 THR A O 1
ATOM 603 N N . PHE A 1 75 ? 2.393 -46.438 -9.359 1 98.06 75 PHE A N 1
ATOM 604 C CA . PHE A 1 75 ? 1.048 -46.781 -9.797 1 98.06 75 PHE A CA 1
ATOM 605 C C . PHE A 1 75 ? 0.505 -47.938 -8.969 1 98.06 75 PHE A C 1
ATOM 607 O O . PHE A 1 75 ? -0.626 -47.875 -8.477 1 98.06 75 PHE A O 1
ATOM 614 N N . TYR A 1 76 ? 1.28 -48.938 -8.758 1 97.81 76 TYR A N 1
ATOM 615 C CA . TYR A 1 76 ? 0.833 -50.156 -8.109 1 97.81 76 TYR A CA 1
ATOM 616 C C . TYR A 1 76 ? 0.65 -49.969 -6.609 1 97.81 76 TYR A C 1
ATOM 618 O O . TYR A 1 76 ? -0.192 -50.594 -5.984 1 97.81 76 TYR A O 1
ATOM 626 N N . THR A 1 77 ? 1.377 -49.125 -6.074 1 96.94 77 THR A N 1
ATOM 627 C CA . THR A 1 77 ? 1.376 -49 -4.621 1 96.94 77 THR A CA 1
ATOM 628 C C . THR A 1 77 ? 0.591 -47.781 -4.16 1 96.94 77 THR A C 1
ATOM 630 O O . THR A 1 77 ? 0.41 -47.562 -2.961 1 96.94 77 THR A O 1
ATOM 633 N N . ALA A 1 78 ? 0.145 -47.031 -5.027 1 96.69 78 ALA A N 1
ATOM 634 C CA . ALA A 1 78 ? -0.554 -45.812 -4.672 1 96.69 78 ALA A CA 1
ATOM 635 C C . ALA A 1 78 ? -1.771 -46.094 -3.797 1 96.69 78 ALA A C 1
ATOM 637 O O . ALA A 1 78 ? -2.518 -47.031 -4.059 1 96.69 78 ALA A O 1
ATOM 638 N N . THR A 1 79 ? -1.843 -45.344 -2.752 1 96.06 79 THR A N 1
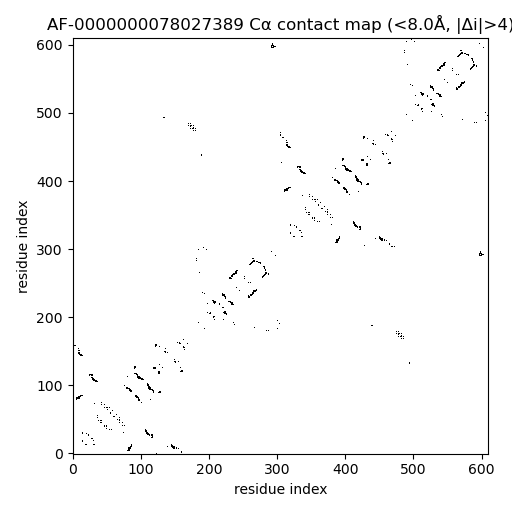ATOM 639 C CA . THR A 1 79 ? -2.986 -45.375 -1.846 1 96.06 79 THR A CA 1
ATOM 640 C C . THR A 1 79 ? -3.797 -44.094 -1.951 1 96.06 79 THR A C 1
ATOM 642 O O . THR A 1 79 ? -3.379 -43.125 -2.617 1 96.06 79 THR A O 1
ATOM 645 N N . PRO A 1 80 ? -4.914 -44.094 -1.354 1 95.5 80 PRO A N 1
ATOM 646 C CA . PRO A 1 80 ? -5.777 -42.906 -1.476 1 95.5 80 PRO A CA 1
ATOM 647 C C . PRO A 1 80 ? -5.156 -41.656 -0.874 1 95.5 80 PRO A C 1
ATOM 649 O O . PRO A 1 80 ? -5.676 -40.531 -1.057 1 95.5 80 PRO A O 1
ATOM 652 N N . ASP A 1 81 ? -4.121 -41.781 -0.186 1 96.12 81 ASP A N 1
ATOM 653 C CA . ASP A 1 81 ? -3.438 -40.625 0.356 1 96.12 81 ASP A CA 1
ATOM 654 C C . ASP A 1 81 ? -2.531 -39.969 -0.692 1 96.12 81 ASP A C 1
ATOM 656 O O . ASP A 1 81 ? -1.91 -38.938 -0.436 1 96.12 81 ASP A O 1
ATOM 660 N N . ILE A 1 82 ? -2.473 -40.562 -1.857 1 96.94 82 ILE A N 1
ATOM 661 C CA . ILE A 1 82 ? -1.797 -39.969 -3.006 1 96.94 82 ILE A CA 1
ATOM 662 C C . ILE A 1 82 ? -2.818 -39.281 -3.906 1 96.94 82 ILE A C 1
ATOM 664 O O . ILE A 1 82 ? -3.902 -39.812 -4.148 1 96.94 82 ILE A O 1
ATOM 668 N N . LEU A 1 83 ? -2.494 -38.094 -4.289 1 98.06 83 LEU A N 1
ATOM 669 C CA . LEU A 1 83 ? -3.338 -37.375 -5.23 1 98.06 83 LEU A CA 1
ATOM 670 C C . LEU A 1 83 ? -2.725 -37.375 -6.629 1 98.06 83 LEU A C 1
ATOM 672 O O . LEU A 1 83 ? -1.592 -36.938 -6.82 1 98.06 83 LEU A O 1
ATOM 676 N N . PHE A 1 84 ? -3.428 -37.938 -7.559 1 98.44 84 PHE A N 1
ATOM 677 C CA . PHE A 1 84 ? -3 -37.844 -8.945 1 98.44 84 PHE A CA 1
ATOM 678 C C . PHE A 1 84 ? -3.592 -36.625 -9.641 1 98.44 84 PHE A C 1
ATOM 680 O O . PHE A 1 84 ? -4.766 -36.312 -9.438 1 98.44 84 PHE A O 1
ATOM 687 N N . ILE A 1 85 ? -2.781 -35.969 -10.328 1 98.38 85 ILE A N 1
ATOM 688 C CA . ILE A 1 85 ? -3.295 -34.906 -11.164 1 98.38 85 ILE A CA 1
ATOM 689 C C . ILE A 1 85 ? -2.902 -35.156 -12.617 1 98.38 85 ILE A C 1
ATOM 691 O O . ILE A 1 85 ? -1.938 -35.844 -12.898 1 98.38 85 ILE A O 1
ATOM 695 N N . THR A 1 86 ? -3.654 -34.625 -13.562 1 98 86 THR A N 1
ATOM 696 C CA . THR A 1 86 ? -3.363 -34.625 -14.992 1 98 86 THR A CA 1
ATOM 697 C C . THR A 1 86 ? -3.959 -33.375 -15.641 1 98 86 THR A C 1
ATOM 699 O O . THR A 1 86 ? -4.691 -32.625 -15 1 98 86 THR A O 1
ATOM 702 N N . PHE A 1 87 ? -3.496 -33.094 -16.828 1 96.31 87 PHE A N 1
ATOM 703 C CA . PHE A 1 87 ? -4.004 -31.953 -17.562 1 96.31 87 PHE A CA 1
ATOM 704 C C . PHE A 1 87 ? -4.672 -32.375 -18.859 1 96.31 87 PHE A C 1
ATOM 706 O O . PHE A 1 87 ? -4.113 -33.188 -19.609 1 96.31 87 PHE A O 1
ATOM 713 N N . SER A 1 88 ? -5.855 -31.938 -19.047 1 95.5 88 SER A N 1
ATOM 714 C CA . SER A 1 88 ? -6.617 -32.25 -20.25 1 95.5 88 SER A CA 1
ATOM 715 C C . SER A 1 88 ? -7.547 -31.094 -20.641 1 95.5 88 SER A C 1
ATOM 717 O O . SER A 1 88 ? -8.219 -30.531 -19.766 1 95.5 88 SER A O 1
ATOM 719 N N . GLN A 1 89 ? -7.453 -30.688 -21.875 1 93 89 GLN A N 1
ATOM 720 C CA . GLN A 1 89 ? -8.352 -29.688 -22.438 1 93 89 GLN A CA 1
ATOM 721 C C . GLN A 1 89 ? -8.281 -28.391 -21.641 1 93 89 GLN A C 1
ATOM 723 O O . GLN A 1 89 ? -9.312 -27.812 -21.297 1 93 89 GLN A O 1
ATOM 728 N N . GLY A 1 90 ? -7.172 -28.094 -21.188 1 92.38 90 GLY A N 1
ATOM 729 C CA . GLY A 1 90 ? -6.945 -26.812 -20.547 1 92.38 90 GLY A CA 1
ATOM 730 C C . GLY A 1 90 ? -7.328 -26.797 -19.078 1 92.38 90 GLY A C 1
ATOM 731 O O . GLY A 1 90 ? -7.418 -25.719 -18.469 1 92.38 90 GLY A O 1
ATOM 732 N N . LEU A 1 91 ? -7.578 -28 -18.578 1 96.19 91 LEU A N 1
ATOM 733 C CA . LEU A 1 91 ? -7.988 -28.109 -17.188 1 96.19 91 LEU A CA 1
ATOM 734 C C . LEU A 1 91 ? -7.066 -29.047 -16.406 1 96.19 91 LEU A C 1
ATOM 736 O O . LEU A 1 91 ? -6.52 -29.984 -16.984 1 96.19 91 LEU A O 1
ATOM 740 N N . LEU A 1 92 ? -6.922 -28.703 -15.164 1 97.12 92 LEU A N 1
ATOM 741 C CA . LEU A 1 92 ? -6.34 -29.656 -14.227 1 97.12 92 LEU A CA 1
ATOM 742 C C . LEU A 1 92 ? -7.398 -30.625 -13.703 1 97.12 92 LEU A C 1
ATOM 744 O O . LEU A 1 92 ? -8.477 -30.203 -13.281 1 97.12 92 LEU A O 1
ATOM 748 N N . HIS A 1 93 ? -7.117 -31.859 -13.836 1 98.31 93 HIS A N 1
ATOM 749 C CA . HIS A 1 93 ? -7.949 -32.906 -13.273 1 98.31 93 HIS A CA 1
ATOM 750 C C . HIS A 1 93 ? -7.234 -33.625 -12.125 1 98.31 93 HIS A C 1
ATOM 752 O O . HIS A 1 93 ? -6.023 -33.844 -12.195 1 98.31 93 HIS A O 1
ATOM 758 N N . TRP A 1 94 ? -8.031 -33.906 -11.141 1 98.31 94 TRP A N 1
ATOM 759 C CA . TRP A 1 94 ? -7.406 -34.594 -10 1 98.31 94 TRP A CA 1
ATOM 760 C C . TRP A 1 94 ? -8.273 -35.75 -9.508 1 98.31 94 TRP A C 1
ATOM 762 O O . TRP A 1 94 ? -9.492 -35.75 -9.719 1 98.31 94 TRP A O 1
ATOM 772 N N . CYS A 1 95 ? -7.691 -36.812 -8.906 1 98.12 95 CYS A N 1
ATOM 773 C CA . CYS A 1 95 ? -8.391 -37.906 -8.289 1 98.12 95 CYS A CA 1
ATOM 774 C C . CYS A 1 95 ? -7.512 -38.594 -7.246 1 98.12 95 CYS A C 1
ATOM 776 O O . CYS A 1 95 ? -6.32 -38.312 -7.148 1 98.12 95 CYS A O 1
ATOM 778 N N . GLN A 1 96 ? -8.125 -39.344 -6.461 1 97.94 96 GLN A N 1
ATOM 779 C CA . GLN A 1 96 ? -7.441 -40.25 -5.547 1 97.94 96 GLN A CA 1
ATOM 780 C C . GLN A 1 96 ? -7.664 -41.719 -5.953 1 97.94 96 GLN A C 1
ATOM 782 O O . GLN A 1 96 ? -8.797 -42.125 -6.23 1 97.94 96 GLN A O 1
ATOM 787 N N . PRO A 1 97 ? -6.574 -42.406 -6.082 1 97.88 97 PRO A N 1
ATOM 788 C CA . PRO A 1 97 ? -6.707 -43.812 -6.508 1 97.88 97 PRO A CA 1
ATOM 789 C C . PRO A 1 97 ? -7.363 -44.688 -5.445 1 97.88 97 PRO A C 1
ATOM 791 O O . PRO A 1 97 ? -7.332 -44.375 -4.258 1 97.88 97 PRO A O 1
ATOM 794 N N . SER A 1 98 ? -8 -45.719 -5.91 1 96.12 98 SER A N 1
ATOM 795 C CA . SER A 1 98 ? -8.609 -46.719 -5.043 1 96.12 98 SER A CA 1
ATOM 796 C C . SER A 1 98 ? -8.609 -48.094 -5.707 1 96.12 98 SER A C 1
ATOM 798 O O . SER A 1 98 ? -8.367 -48.219 -6.91 1 96.12 98 SER A O 1
ATOM 800 N N . GLY A 1 99 ? -8.664 -49.125 -4.883 1 92.69 99 GLY A N 1
ATOM 801 C CA . GLY A 1 99 ? -8.812 -50.469 -5.414 1 92.69 99 GLY A CA 1
ATOM 802 C C . GLY A 1 99 ? -7.492 -51.094 -5.844 1 92.69 99 GLY A C 1
ATOM 803 O O . GLY A 1 99 ? -6.438 -50.469 -5.734 1 92.69 99 GLY A O 1
ATOM 804 N N . GLU A 1 100 ? -7.617 -52.281 -6.34 1 93.5 100 GLU A N 1
ATOM 805 C CA . GLU A 1 100 ? -6.449 -53.031 -6.812 1 93.5 100 GLU A CA 1
ATOM 806 C C . GLU A 1 100 ? -6.188 -52.75 -8.289 1 93.5 100 GLU A C 1
ATOM 808 O O . GLU A 1 100 ? -7.082 -52.312 -9.016 1 93.5 100 GLU A O 1
ATOM 813 N N . VAL A 1 101 ? -4.984 -53 -8.656 1 97.25 101 VAL A N 1
ATOM 814 C CA . VAL A 1 101 ? -4.609 -52.844 -10.055 1 97.25 101 VAL A CA 1
ATOM 815 C C . VAL A 1 101 ? -5.105 -54.031 -10.859 1 97.25 101 VAL A C 1
ATOM 817 O O . VAL A 1 101 ? -4.918 -55.188 -10.453 1 97.25 101 VAL A O 1
ATOM 820 N N . THR A 1 102 ? -5.762 -53.719 -11.969 1 96.75 102 THR A N 1
ATOM 821 C CA . THR A 1 102 ? -6.254 -54.781 -12.859 1 96.75 102 THR A CA 1
ATOM 822 C C . THR A 1 102 ? -5.543 -54.719 -14.211 1 96.75 102 THR A C 1
ATOM 824 O O . THR A 1 102 ? -5.453 -53.656 -14.82 1 96.75 102 THR A O 1
ATOM 827 N N . GLU A 1 103 ? -5.027 -55.781 -14.602 1 96.62 103 GLU A N 1
ATOM 828 C CA . GLU A 1 103 ? -4.414 -55.844 -15.922 1 96.62 103 GLU A CA 1
ATOM 829 C C . GLU A 1 103 ? -5.457 -56.188 -17 1 96.62 103 GLU A C 1
ATOM 831 O O . GLU A 1 103 ? -6.266 -57.094 -16.828 1 96.62 103 GLU A O 1
ATOM 836 N N . LEU A 1 104 ? -5.363 -55.438 -18.031 1 95 104 LEU A N 1
ATOM 837 C CA . LEU A 1 104 ? -6.293 -55.656 -19.125 1 95 104 LEU A CA 1
ATOM 838 C C . LEU A 1 104 ? -5.676 -56.531 -20.203 1 95 104 LEU A C 1
ATOM 840 O O . LEU A 1 104 ? -4.484 -56.844 -20.141 1 95 104 LEU A O 1
ATOM 844 N N . ASP A 1 105 ? -6.398 -56.875 -21.219 1 93 105 ASP A N 1
ATOM 845 C CA . ASP A 1 105 ? -5.988 -57.812 -22.25 1 93 105 ASP A CA 1
ATOM 846 C C . ASP A 1 105 ? -4.848 -57.25 -23.094 1 93 105 ASP A C 1
ATOM 848 O O . ASP A 1 105 ? -3.988 -58 -23.562 1 93 105 ASP A O 1
ATOM 852 N N . ASP A 1 106 ? -4.891 -56.031 -23.234 1 90.19 106 ASP A N 1
ATOM 853 C CA . ASP A 1 106 ? -3.885 -55.406 -24.109 1 90.19 106 ASP A CA 1
ATOM 854 C C . ASP A 1 106 ? -2.598 -55.125 -23.328 1 90.19 106 ASP A C 1
ATOM 856 O O . ASP A 1 106 ? -1.655 -54.531 -23.875 1 90.19 106 ASP A O 1
ATOM 860 N N . GLY A 1 107 ? -2.566 -55.469 -22.078 1 90.88 107 GLY A N 1
ATOM 861 C CA . GLY A 1 107 ? -1.369 -55.312 -21.281 1 90.88 107 GLY A CA 1
ATOM 862 C C . GLY A 1 107 ? -1.396 -54.031 -20.453 1 90.88 107 GLY A C 1
ATOM 863 O O . GLY A 1 107 ? -0.549 -53.844 -19.578 1 90.88 107 GLY A O 1
ATOM 864 N N . SER A 1 108 ? -2.342 -53.188 -20.719 1 94.38 108 SER A N 1
ATOM 865 C CA . SER A 1 108 ? -2.49 -52 -19.906 1 94.38 108 SER A CA 1
ATOM 866 C C . SER A 1 108 ? -3.127 -52.344 -18.562 1 94.38 108 SER A C 1
ATOM 868 O O . SER A 1 108 ? -3.594 -53.469 -18.344 1 94.38 108 SER A O 1
ATOM 870 N N . ARG A 1 109 ? -3.029 -51.375 -17.672 1 96.88 109 ARG A N 1
ATOM 871 C CA . ARG A 1 109 ? -3.561 -51.562 -16.328 1 96.88 109 ARG A CA 1
ATOM 872 C C . ARG A 1 109 ? -4.57 -50.469 -15.992 1 96.88 109 ARG A C 1
ATOM 874 O O . ARG A 1 109 ? -4.512 -49.375 -16.547 1 96.88 109 ARG A O 1
ATOM 881 N N . THR A 1 110 ? -5.434 -50.875 -15.109 1 97.06 110 THR A N 1
ATOM 882 C CA . THR A 1 110 ? -6.41 -49.875 -14.633 1 97.06 110 THR A CA 1
ATOM 883 C C . THR A 1 110 ? -6.562 -49.969 -13.117 1 97.06 110 THR A C 1
ATOM 885 O O . THR A 1 110 ? -6.215 -50.969 -12.508 1 97.06 110 THR A O 1
ATOM 888 N N . ARG A 1 111 ? -6.98 -48.906 -12.633 1 96.5 111 ARG A N 1
ATOM 889 C CA . ARG A 1 111 ? -7.379 -48.812 -11.234 1 96.5 111 ARG A CA 1
ATOM 890 C C . ARG A 1 111 ? -8.555 -47.844 -11.055 1 96.5 111 ARG A C 1
ATOM 892 O O . ARG A 1 111 ? -8.727 -46.938 -11.836 1 96.5 111 ARG A O 1
ATOM 899 N N . SER A 1 112 ? -9.312 -48.156 -10.039 1 97 112 SER A N 1
ATOM 900 C CA . SER A 1 112 ? -10.445 -47.281 -9.734 1 97 112 SER A CA 1
ATOM 901 C C . SER A 1 112 ? -9.992 -46.031 -8.969 1 97 112 SER A C 1
ATOM 903 O O . SER A 1 112 ? -8.852 -45.969 -8.516 1 97 112 SER A O 1
ATOM 905 N N . THR A 1 113 ? -10.883 -45.125 -8.891 1 97.88 113 THR A N 1
ATOM 906 C CA . THR A 1 113 ? -10.68 -43.906 -8.086 1 97.88 113 THR A CA 1
ATOM 907 C C . THR A 1 113 ? -11.711 -43.844 -6.965 1 97.88 113 THR A C 1
ATOM 909 O O . THR A 1 113 ? -12.758 -44.5 -7.027 1 97.88 113 THR A O 1
ATOM 912 N N . VAL A 1 114 ? -11.391 -43.156 -5.969 1 96.19 114 VAL A N 1
ATOM 913 C CA . VAL A 1 114 ? -12.273 -43.031 -4.816 1 96.19 114 VAL A CA 1
ATOM 914 C C . VAL A 1 114 ? -13.586 -42.344 -5.238 1 96.19 114 VAL A C 1
ATOM 916 O O . VAL A 1 114 ? -14.672 -42.875 -4.945 1 96.19 114 VAL A O 1
ATOM 919 N N . ASN A 1 115 ? -13.578 -41.25 -5.887 1 94.62 115 ASN A N 1
ATOM 920 C CA . ASN A 1 115 ? -14.773 -40.5 -6.258 1 94.62 115 ASN A CA 1
ATOM 921 C C . ASN A 1 115 ? -14.664 -39.938 -7.672 1 94.62 115 ASN A C 1
ATOM 923 O O . ASN A 1 115 ? -15.18 -38.844 -7.953 1 94.62 115 ASN A O 1
ATOM 927 N N . GLY A 1 116 ? -13.883 -40.562 -8.547 1 96.94 116 GLY A N 1
ATOM 928 C CA . GLY A 1 116 ? -13.734 -40.094 -9.914 1 96.94 116 GLY A CA 1
ATOM 929 C C . GLY A 1 116 ? -12.734 -38.969 -10.062 1 96.94 116 GLY A C 1
ATOM 930 O O . GLY A 1 116 ? -12.047 -38.625 -9.102 1 96.94 116 GLY A O 1
ATOM 931 N N . TRP A 1 117 ? -12.641 -38.531 -11.32 1 98 117 TRP A N 1
ATOM 932 C CA . TRP A 1 117 ? -11.797 -37.375 -11.633 1 98 117 TRP A CA 1
ATOM 933 C C . TRP A 1 117 ? -12.578 -36.062 -11.5 1 98 117 TRP A C 1
ATOM 935 O O . TRP A 1 117 ? -13.75 -36 -11.883 1 98 117 TRP A O 1
ATOM 945 N N . HIS A 1 118 ? -11.922 -35.062 -10.914 1 97.75 118 HIS A N 1
ATOM 946 C CA . HIS A 1 118 ? -12.539 -33.75 -10.742 1 97.75 118 HIS A CA 1
ATOM 947 C C . HIS A 1 118 ? -11.711 -32.656 -11.422 1 97.75 118 HIS A C 1
ATOM 949 O O . HIS A 1 118 ? -10.477 -32.719 -11.406 1 97.75 118 HIS A O 1
ATOM 955 N N . SER A 1 119 ? -12.375 -31.719 -12 1 97.5 119 SER A N 1
ATOM 956 C CA . SER A 1 119 ? -11.703 -30.578 -12.617 1 97.5 119 SER A CA 1
ATOM 957 C C . SER A 1 119 ? -12.031 -29.281 -11.891 1 97.5 119 SER A C 1
ATOM 959 O O . SER A 1 119 ? -11.688 -28.203 -12.367 1 97.5 119 SER A O 1
ATOM 961 N N . HIS A 1 120 ? -12.719 -29.359 -10.789 1 96.62 120 HIS A N 1
ATOM 962 C CA . HIS A 1 120 ? -13.086 -28.234 -9.93 1 96.62 120 HIS A CA 1
ATOM 963 C C . HIS A 1 120 ? -12.453 -28.359 -8.555 1 96.62 120 HIS A C 1
ATOM 965 O O . HIS A 1 120 ? -12.172 -29.469 -8.094 1 96.62 120 HIS A O 1
ATOM 971 N N . SER A 1 121 ? -12.273 -27.219 -8.031 1 95.56 121 SER A N 1
ATOM 972 C CA . SER A 1 121 ? -11.898 -27.219 -6.621 1 95.56 121 SER A CA 1
ATOM 973 C C . SER A 1 121 ? -13.062 -27.656 -5.738 1 95.56 121 SER A C 1
ATOM 975 O O . SER A 1 121 ? -14.156 -27.922 -6.23 1 95.56 121 SER A O 1
ATOM 977 N N . LEU A 1 122 ? -12.805 -27.734 -4.488 1 94.94 122 LEU A N 1
ATOM 978 C CA . LEU A 1 122 ? -13.836 -28.203 -3.562 1 94.94 122 LEU A CA 1
ATOM 979 C C . LEU A 1 122 ? -14.984 -27.203 -3.48 1 94.94 122 LEU A C 1
ATOM 981 O O . LEU A 1 122 ? -16.141 -27.578 -3.273 1 94.94 122 LEU A O 1
ATOM 985 N N . ALA A 1 123 ? -14.625 -25.969 -3.645 1 92.88 123 ALA A N 1
ATOM 986 C CA . ALA A 1 123 ? -15.648 -24.922 -3.6 1 92.88 123 ALA A CA 1
ATOM 987 C C . ALA A 1 123 ? -16.359 -24.781 -4.945 1 92.88 123 ALA A C 1
ATOM 989 O O . ALA A 1 123 ? -17.219 -23.922 -5.117 1 92.88 123 ALA A O 1
ATOM 990 N N . GLY A 1 124 ? -15.906 -25.531 -5.895 1 92.94 124 GLY A N 1
ATOM 991 C CA . GLY A 1 124 ? -16.594 -25.547 -7.172 1 92.94 124 GLY A CA 1
ATOM 992 C C . GLY A 1 124 ? -15.945 -24.688 -8.227 1 92.94 124 GLY A C 1
ATOM 993 O O . GLY A 1 124 ? -16.5 -24.5 -9.312 1 92.94 124 GLY A O 1
ATOM 994 N N . ASN A 1 125 ? -14.82 -24.219 -7.988 1 91.06 125 ASN A N 1
ATOM 995 C CA . ASN A 1 125 ? -14.117 -23.391 -8.961 1 91.06 125 ASN A CA 1
ATOM 996 C C . ASN A 1 125 ? -13.398 -24.25 -10.008 1 91.06 125 ASN A C 1
ATOM 998 O O . ASN A 1 125 ? -12.742 -25.234 -9.664 1 91.06 125 ASN A O 1
ATOM 1002 N N . LEU A 1 126 ? -13.594 -23.812 -11.25 1 93.56 126 LEU A N 1
ATOM 1003 C CA . LEU A 1 126 ? -12.93 -24.516 -12.336 1 93.56 126 LEU A CA 1
ATOM 1004 C C . LEU A 1 126 ? -11.414 -24.344 -12.258 1 93.56 126 LEU A C 1
ATOM 1006 O O . LEU A 1 126 ? -10.922 -23.219 -12.102 1 93.56 126 LEU A O 1
ATOM 1010 N N . LEU A 1 127 ? -10.68 -25.469 -12.359 1 94.69 127 LEU A N 1
ATOM 1011 C CA . LEU A 1 127 ? -9.227 -25.438 -12.305 1 94.69 127 LEU A CA 1
ATOM 1012 C C . LEU A 1 127 ? -8.633 -25.312 -13.703 1 94.69 127 LEU A C 1
ATOM 1014 O O . LEU A 1 127 ? -7.965 -26.25 -14.18 1 94.69 127 LEU A O 1
ATOM 1018 N N . SER A 1 128 ? -8.742 -24.172 -14.258 1 92.19 128 SER A N 1
ATOM 1019 C CA . SER A 1 128 ? -8.297 -23.906 -15.625 1 92.19 128 SER A CA 1
ATOM 1020 C C . SER A 1 128 ? -6.84 -23.469 -15.656 1 92.19 128 SER A C 1
ATOM 1022 O O . SER A 1 128 ? -6.316 -22.969 -14.664 1 92.19 128 SER A O 1
ATOM 1024 N N . HIS A 1 129 ? -6.215 -23.641 -16.797 1 86.69 129 HIS A N 1
ATOM 1025 C CA . HIS A 1 129 ? -4.824 -23.25 -16.984 1 86.69 129 HIS A CA 1
ATOM 1026 C C . HIS A 1 129 ? -4.617 -21.766 -16.703 1 86.69 129 HIS A C 1
ATOM 1028 O O . HIS A 1 129 ? -3.549 -21.375 -16.234 1 86.69 129 HIS A O 1
ATOM 1034 N N . SER A 1 130 ? -5.613 -20.984 -16.891 1 74.88 130 SER A N 1
ATOM 1035 C CA . SER A 1 130 ? -5.504 -19.547 -16.781 1 74.88 130 SER A CA 1
ATOM 1036 C C . SER A 1 130 ? -5.336 -19.094 -15.328 1 74.88 130 SER A C 1
ATOM 1038 O O . SER A 1 130 ? -4.797 -18.031 -15.062 1 74.88 130 SER A O 1
ATOM 1040 N N . ILE A 1 131 ? -5.762 -19.938 -14.375 1 75.44 131 ILE A N 1
ATOM 1041 C CA . ILE A 1 131 ? -5.711 -19.516 -12.984 1 75.44 131 ILE A CA 1
ATOM 1042 C C . ILE A 1 131 ? -4.578 -20.25 -12.258 1 75.44 131 ILE A C 1
ATOM 1044 O O . ILE A 1 131 ? -4.328 -20 -11.078 1 75.44 131 ILE A O 1
ATOM 1048 N N . LEU A 1 132 ? -3.961 -21.188 -13 1 82.69 132 LEU A N 1
ATOM 1049 C CA . LEU A 1 132 ? -2.916 -21.984 -12.367 1 82.69 132 LEU A CA 1
ATOM 1050 C C . LEU A 1 132 ? -1.535 -21.422 -12.68 1 82.69 132 LEU A C 1
ATOM 1052 O O . LEU A 1 132 ? -1.347 -20.75 -13.695 1 82.69 132 LEU A O 1
ATOM 1056 N N . SER A 1 133 ? -0.661 -21.656 -11.742 1 77.69 133 SER A N 1
ATOM 1057 C CA . SER A 1 133 ? 0.708 -21.188 -11.922 1 77.69 133 SER A CA 1
ATOM 1058 C C . SER A 1 133 ? 1.383 -21.875 -13.102 1 77.69 133 SER A C 1
ATOM 1060 O O . SER A 1 133 ? 1.18 -23.078 -13.328 1 77.69 133 SER A O 1
ATOM 1062 N N . GLY A 1 134 ? 2.203 -21.125 -13.727 1 74.56 134 GLY A N 1
ATOM 1063 C CA . GLY A 1 134 ? 2.979 -21.688 -14.82 1 74.56 134 GLY A CA 1
ATOM 1064 C C . GLY A 1 134 ? 3.885 -22.828 -14.391 1 74.56 134 GLY A C 1
ATOM 1065 O O . GLY A 1 134 ? 4.07 -23.797 -15.133 1 74.56 134 GLY A O 1
ATOM 1066 N N . ALA A 1 135 ? 4.391 -22.703 -13.234 1 77.94 135 ALA A N 1
ATOM 1067 C CA . ALA A 1 135 ? 5.297 -23.719 -12.703 1 77.94 135 ALA A CA 1
ATOM 1068 C C . ALA A 1 135 ? 4.582 -25.062 -12.555 1 77.94 135 ALA A C 1
ATOM 1070 O O . ALA A 1 135 ? 5.164 -26.109 -12.836 1 77.94 135 ALA A O 1
ATOM 1071 N N . LEU A 1 136 ? 3.375 -25.047 -12.141 1 87.62 136 LEU A N 1
ATOM 1072 C CA . LEU A 1 136 ? 2.605 -26.281 -12.062 1 87.62 136 LEU A CA 1
ATOM 1073 C C . LEU A 1 136 ? 2.295 -26.828 -13.461 1 87.62 136 LEU A C 1
ATOM 1075 O O . LEU A 1 136 ? 2.432 -28.016 -13.711 1 87.62 136 LEU A O 1
ATOM 1079 N N . LEU A 1 137 ? 1.941 -25.891 -14.312 1 86.75 137 LEU A N 1
ATOM 1080 C CA . LEU A 1 137 ? 1.574 -26.281 -15.672 1 86.75 137 LEU A CA 1
ATOM 1081 C C . LEU A 1 137 ? 2.766 -26.891 -16.406 1 86.75 137 LEU A C 1
ATOM 1083 O O . LEU A 1 137 ? 2.594 -27.75 -17.266 1 86.75 137 LEU A O 1
ATOM 1087 N N . ALA A 1 138 ? 3.928 -26.453 -16.016 1 85.5 138 ALA A N 1
ATOM 1088 C CA . ALA A 1 138 ? 5.148 -26.953 -16.641 1 85.5 138 ALA A CA 1
ATOM 1089 C C . ALA A 1 138 ? 5.312 -28.453 -16.406 1 85.5 138 ALA A C 1
ATOM 1091 O O . ALA A 1 138 ? 6.035 -29.125 -17.156 1 85.5 138 ALA A O 1
ATOM 1092 N N . THR A 1 139 ? 4.66 -29.016 -15.445 1 91.81 139 THR A N 1
ATOM 1093 C CA . THR A 1 139 ? 4.699 -30.438 -15.164 1 91.81 139 THR A CA 1
ATOM 1094 C C . THR A 1 139 ? 4.207 -31.25 -16.359 1 91.81 139 THR A C 1
ATOM 1096 O O . THR A 1 139 ? 4.621 -32.375 -16.578 1 91.81 139 THR A O 1
ATOM 1099 N N . GLN A 1 140 ? 3.436 -30.609 -17.188 1 90.44 140 GLN A N 1
ATOM 1100 C CA . GLN A 1 140 ? 2.871 -31.25 -18.375 1 90.44 140 GLN A CA 1
ATOM 1101 C C . GLN A 1 140 ? 3.969 -31.672 -19.344 1 90.44 140 GLN A C 1
ATOM 1103 O O . GLN A 1 140 ? 3.758 -32.531 -20.188 1 90.44 140 GLN A O 1
ATOM 1108 N N . ASN A 1 141 ? 5.039 -31.062 -19.203 1 88.94 141 ASN A N 1
ATOM 1109 C CA . ASN A 1 141 ? 6.141 -31.297 -20.141 1 88.94 141 ASN A CA 1
ATOM 1110 C C . ASN A 1 141 ? 6.945 -32.531 -19.734 1 88.94 141 ASN A C 1
ATOM 1112 O O . ASN A 1 141 ? 7.875 -32.938 -20.453 1 88.94 141 ASN A O 1
ATOM 1116 N N . TYR A 1 142 ? 6.613 -33.125 -18.688 1 92.56 142 TYR A N 1
ATOM 1117 C CA . TYR A 1 142 ? 7.301 -34.344 -18.266 1 92.56 142 TYR A CA 1
ATOM 1118 C C . TYR A 1 142 ? 7.168 -35.406 -19.328 1 92.56 142 TYR A C 1
ATOM 1120 O O . TYR A 1 142 ? 6.07 -35.656 -19.844 1 92.56 142 TYR A O 1
ATOM 1128 N N . ARG A 1 143 ? 8.18 -36.031 -19.625 1 90.38 143 ARG A N 1
ATOM 1129 C CA . ARG A 1 143 ? 8.219 -36.969 -20.75 1 90.38 143 ARG A CA 1
ATOM 1130 C C . ARG A 1 143 ? 7.746 -38.344 -20.328 1 90.38 143 ARG A C 1
ATOM 1132 O O . ARG A 1 143 ? 7.27 -39.125 -21.156 1 90.38 143 ARG A O 1
ATOM 1139 N N . GLY A 1 144 ? 7.859 -38.656 -19.062 1 93.19 144 GLY A N 1
ATOM 1140 C CA . GLY A 1 144 ? 7.41 -39.969 -18.578 1 93.19 144 GLY A CA 1
ATOM 1141 C C . GLY A 1 144 ? 5.922 -40 -18.281 1 93.19 144 GLY A C 1
ATOM 1142 O O . GLY A 1 144 ? 5.156 -39.219 -18.828 1 93.19 144 GLY A O 1
ATOM 1143 N N . THR A 1 145 ? 5.516 -41 -17.547 1 95.94 145 THR A N 1
ATOM 1144 C CA . THR A 1 145 ? 4.098 -41.219 -17.281 1 95.94 145 THR A CA 1
ATOM 1145 C C . THR A 1 145 ? 3.711 -40.656 -15.922 1 95.94 145 THR A C 1
ATOM 1147 O O . THR A 1 145 ? 2.703 -39.938 -15.797 1 95.94 145 THR A O 1
ATOM 1150 N N . ILE A 1 146 ? 4.508 -40.938 -14.914 1 97.75 146 ILE A N 1
ATOM 1151 C CA . ILE A 1 146 ? 4.223 -40.469 -13.562 1 97.75 146 ILE A CA 1
ATOM 1152 C C . ILE A 1 146 ? 5.445 -39.75 -13 1 97.75 146 ILE A C 1
ATOM 1154 O O . ILE A 1 146 ? 6.57 -40.25 -13.117 1 97.75 146 ILE A O 1
ATOM 1158 N N . CYS A 1 147 ? 5.234 -38.594 -12.445 1 97.31 147 CYS A N 1
ATOM 1159 C CA . CYS A 1 147 ? 6.305 -37.938 -11.734 1 97.31 147 CYS A CA 1
ATOM 1160 C C . CYS A 1 147 ? 5.766 -37.219 -10.5 1 97.31 147 CYS A C 1
ATOM 1162 O O . CYS A 1 147 ? 4.551 -37.094 -10.328 1 97.31 147 CYS A O 1
ATOM 1164 N N . ASP A 1 148 ? 6.691 -36.875 -9.633 1 96.44 148 ASP A N 1
ATOM 1165 C CA . ASP A 1 148 ? 6.352 -36.062 -8.477 1 96.44 148 ASP A CA 1
ATOM 1166 C C . ASP A 1 148 ? 6.016 -34.625 -8.906 1 96.44 148 ASP A C 1
ATOM 1168 O O . ASP A 1 148 ? 6.668 -34.062 -9.797 1 96.44 148 ASP A O 1
ATOM 1172 N N . VAL A 1 149 ? 5 -34.125 -8.305 1 95.44 149 VAL A N 1
ATOM 1173 C CA . VAL A 1 149 ? 4.672 -32.719 -8.531 1 95.44 149 VAL A CA 1
ATOM 1174 C C . VAL A 1 149 ? 5.43 -31.844 -7.539 1 95.44 149 VAL A C 1
ATOM 1176 O O . VAL A 1 149 ? 5.203 -31.922 -6.328 1 95.44 149 VAL A O 1
ATOM 1179 N N . HIS A 1 150 ? 6.254 -30.984 -8.07 1 88.62 150 HIS A N 1
ATOM 1180 C CA . HIS A 1 150 ? 7.082 -30.125 -7.223 1 88.62 150 HIS A CA 1
ATOM 1181 C C . HIS A 1 150 ? 6.227 -29.156 -6.426 1 88.62 150 HIS A C 1
ATOM 1183 O O . HIS A 1 150 ? 6.52 -28.875 -5.262 1 88.62 150 HIS A O 1
ATOM 1189 N N . LEU A 1 151 ? 5.211 -28.734 -7.008 1 88.25 151 LEU A N 1
ATOM 1190 C CA . LEU A 1 151 ? 4.32 -27.766 -6.371 1 88.25 151 LEU A CA 1
ATOM 1191 C C . LEU A 1 151 ? 3.105 -28.469 -5.77 1 88.25 151 LEU A C 1
ATOM 1193 O O . LEU A 1 151 ? 1.972 -28.016 -5.965 1 88.25 151 LEU A O 1
ATOM 1197 N N . ALA A 1 152 ? 3.414 -29.531 -5.059 1 93.81 152 ALA A N 1
ATOM 1198 C CA . ALA A 1 152 ? 2.357 -30.344 -4.465 1 93.81 152 ALA A CA 1
ATOM 1199 C C . ALA A 1 152 ? 1.489 -29.5 -3.523 1 93.81 152 ALA A C 1
ATOM 1201 O O . ALA A 1 152 ? 0.259 -29.562 -3.598 1 93.81 152 ALA A O 1
ATOM 1202 N N . ASP A 1 153 ? 2.119 -28.688 -2.705 1 90.25 153 ASP A N 1
ATOM 1203 C CA . ASP A 1 153 ? 1.384 -27.875 -1.743 1 90.25 153 ASP A CA 1
ATOM 1204 C C . ASP A 1 153 ? 0.477 -26.875 -2.453 1 90.25 153 ASP A C 1
ATOM 1206 O O . ASP A 1 153 ? -0.663 -26.656 -2.039 1 90.25 153 ASP A O 1
ATOM 1210 N N . TYR A 1 154 ? 1.004 -26.328 -3.432 1 88.69 154 TYR A N 1
ATOM 1211 C CA . TYR A 1 154 ? 0.229 -25.375 -4.227 1 88.69 154 TYR A CA 1
ATOM 1212 C C . TYR A 1 154 ? -0.994 -26.047 -4.836 1 88.69 154 TYR A C 1
ATOM 1214 O O . TYR A 1 154 ? -2.105 -25.516 -4.762 1 88.69 154 TYR A O 1
ATOM 1222 N N . ALA A 1 155 ? -0.779 -27.234 -5.465 1 93 155 ALA A N 1
ATOM 1223 C CA . ALA A 1 155 ? -1.879 -27.969 -6.09 1 93 155 ALA A CA 1
ATOM 1224 C C . ALA A 1 155 ? -2.959 -28.312 -5.07 1 93 155 ALA A C 1
ATOM 1226 O O . ALA A 1 155 ? -4.148 -28.109 -5.324 1 93 155 ALA A O 1
ATOM 1227 N N . LEU A 1 156 ? -2.498 -28.734 -3.963 1 94.88 156 LEU A N 1
ATOM 1228 C CA . LEU A 1 156 ? -3.441 -29.109 -2.914 1 94.88 156 LEU A CA 1
ATOM 1229 C C . LEU A 1 156 ? -4.215 -27.891 -2.422 1 94.88 156 LEU A C 1
ATOM 1231 O O . LEU A 1 156 ? -5.43 -27.953 -2.213 1 94.88 156 LEU A O 1
ATOM 1235 N N . ARG A 1 157 ? -3.572 -26.781 -2.266 1 91.88 157 ARG A N 1
ATOM 1236 C CA . ARG A 1 157 ? -4.242 -25.578 -1.823 1 91.88 157 ARG A CA 1
ATOM 1237 C C . ARG A 1 157 ? -5.285 -25.125 -2.842 1 91.88 157 ARG A C 1
ATOM 1239 O O . ARG A 1 157 ? -6.383 -24.703 -2.471 1 91.88 157 ARG A O 1
ATOM 1246 N N . LYS A 1 158 ? -4.914 -25.172 -4.09 1 90.88 158 LYS A N 1
ATOM 1247 C CA . LYS A 1 158 ? -5.84 -24.781 -5.152 1 90.88 158 LYS A CA 1
ATOM 1248 C C . LYS A 1 158 ? -7.086 -25.672 -5.148 1 90.88 158 LYS A C 1
ATOM 1250 O O . LYS A 1 158 ? -8.203 -25.172 -5.266 1 90.88 158 LYS A O 1
ATOM 1255 N N . ILE A 1 159 ? -6.879 -26.906 -4.953 1 94.88 159 ILE A N 1
ATOM 1256 C CA . ILE A 1 159 ? -7.973 -27.875 -4.945 1 94.88 159 ILE A CA 1
ATOM 1257 C C . ILE A 1 159 ? -8.844 -27.656 -3.707 1 94.88 159 ILE A C 1
ATOM 1259 O O . ILE A 1 159 ? -10.07 -27.719 -3.783 1 94.88 159 ILE A O 1
ATOM 1263 N N . ASN A 1 160 ? -8.195 -27.312 -2.631 1 95.56 160 ASN A N 1
ATOM 1264 C CA . ASN A 1 160 ? -8.898 -27.141 -1.363 1 95.56 160 ASN A CA 1
ATOM 1265 C C . ASN A 1 160 ? -9.383 -25.703 -1.18 1 95.56 160 ASN A C 1
ATOM 1267 O O . ASN A 1 160 ? -9.953 -25.375 -0.14 1 95.56 160 ASN A O 1
ATOM 1271 N N . ASP A 1 161 ? -9.117 -24.859 -2.061 1 91.81 161 ASP A N 1
ATOM 1272 C CA . ASP A 1 161 ? -9.492 -23.453 -1.999 1 91.81 161 ASP A CA 1
ATOM 1273 C C . ASP A 1 161 ? -8.859 -22.766 -0.79 1 91.81 161 ASP A C 1
ATOM 1275 O O . ASP A 1 161 ? -9.523 -22 -0.083 1 91.81 161 ASP A O 1
ATOM 1279 N N . GLU A 1 162 ? -7.629 -23.188 -0.552 1 90 162 GLU A N 1
ATOM 1280 C CA . GLU A 1 162 ? -6.883 -22.594 0.552 1 90 162 GLU A CA 1
ATOM 1281 C C . GLU A 1 162 ? -5.891 -21.547 0.047 1 90 162 GLU A C 1
ATOM 1283 O O . GLU A 1 162 ? -5.27 -21.734 -1.003 1 90 162 GLU A O 1
ATOM 1288 N N . GLN A 1 163 ? -5.801 -20.562 0.87 1 87.44 163 GLN A N 1
ATOM 1289 C CA . GLN A 1 163 ? -4.836 -19.531 0.534 1 87.44 163 GLN A CA 1
ATOM 1290 C C . GLN A 1 163 ? -3.439 -19.891 1.037 1 87.44 163 GLN A C 1
ATOM 1292 O O . GLN A 1 163 ? -3.297 -20.562 2.055 1 87.44 163 GLN A O 1
ATOM 1297 N N . SER A 1 164 ? -2.428 -19.484 0.296 1 87.94 164 SER A N 1
ATOM 1298 C CA . SER A 1 164 ? -1.06 -19.672 0.77 1 87.94 164 SER A CA 1
ATOM 1299 C C . SER A 1 164 ? -0.77 -18.781 1.977 1 87.94 164 SER A C 1
ATOM 1301 O O . SER A 1 164 ? -1.42 -17.75 2.166 1 87.94 164 SER A O 1
ATOM 1303 N N . PRO A 1 165 ? 0.16 -19.219 2.824 1 89.06 165 PRO A N 1
ATOM 1304 C CA . PRO A 1 165 ? 0.545 -18.375 3.957 1 89.06 165 PRO A CA 1
ATOM 1305 C C . PRO A 1 165 ? 1.013 -16.984 3.525 1 89.06 165 PRO A C 1
ATOM 1307 O O . PRO A 1 165 ? 0.768 -16 4.227 1 89.06 165 PRO A O 1
ATOM 1310 N N . GLU A 1 166 ? 1.659 -16.969 2.355 1 91.56 166 GLU A N 1
ATOM 1311 C CA . GLU A 1 166 ? 2.129 -15.688 1.836 1 91.56 166 GLU A CA 1
ATOM 1312 C C . GLU A 1 166 ? 0.963 -14.734 1.571 1 91.56 166 GLU A C 1
ATOM 1314 O O . GLU A 1 166 ? 1.047 -13.547 1.868 1 91.56 166 GLU A O 1
ATOM 1319 N N . ILE A 1 167 ? -0.065 -15.273 1.12 1 91.31 167 ILE A N 1
ATOM 1320 C CA . ILE A 1 167 ? -1.242 -14.469 0.804 1 91.31 167 ILE A CA 1
ATOM 1321 C C . ILE A 1 167 ? -1.922 -14.016 2.094 1 91.31 167 ILE A C 1
ATOM 1323 O O . ILE A 1 167 ? -2.312 -12.852 2.223 1 91.31 167 ILE A O 1
ATOM 1327 N N . ILE A 1 168 ? -1.98 -14.906 2.982 1 93.81 168 ILE A N 1
ATOM 1328 C CA . ILE A 1 168 ? -2.596 -14.586 4.266 1 93.81 168 ILE A CA 1
ATOM 1329 C C . ILE A 1 168 ? -1.813 -13.469 4.949 1 93.81 168 ILE A C 1
ATOM 1331 O O . ILE A 1 168 ? -2.398 -12.484 5.418 1 93.81 168 ILE A O 1
ATOM 1335 N N . ASP A 1 169 ? -0.543 -13.656 4.934 1 95.25 169 ASP A N 1
ATOM 1336 C CA . ASP A 1 169 ? 0.325 -12.641 5.535 1 95.25 169 ASP A CA 1
ATOM 1337 C C . ASP A 1 169 ? 0.171 -11.297 4.832 1 95.25 169 ASP A C 1
ATOM 1339 O O . ASP A 1 169 ? 0.153 -10.25 5.48 1 95.25 169 ASP A O 1
ATOM 1343 N N . ALA A 1 170 ? 0.077 -11.344 3.582 1 96.25 170 ALA A N 1
ATOM 1344 C CA . ALA A 1 170 ? -0.07 -10.109 2.812 1 96.25 170 ALA A CA 1
ATOM 1345 C C . ALA A 1 170 ? -1.396 -9.422 3.123 1 96.25 170 ALA A C 1
ATOM 1347 O O . ALA A 1 170 ? -1.452 -8.203 3.25 1 96.25 170 ALA A O 1
ATOM 1348 N N . ASP A 1 171 ? -2.398 -10.211 3.287 1 96.12 171 ASP A N 1
ATOM 1349 C CA . ASP A 1 171 ? -3.709 -9.656 3.615 1 96.12 171 ASP A CA 1
ATOM 1350 C C . ASP A 1 171 ? -3.693 -8.984 4.984 1 96.12 171 ASP A C 1
ATOM 1352 O O . ASP A 1 171 ? -4.258 -7.898 5.156 1 96.12 171 ASP A O 1
ATOM 1356 N N . ILE A 1 172 ? -3.049 -9.555 5.883 1 97.12 172 ILE A N 1
ATOM 1357 C CA . ILE A 1 172 ? -2.945 -9.008 7.23 1 97.12 172 ILE A CA 1
ATOM 1358 C C . ILE A 1 172 ? -2.152 -7.703 7.199 1 97.12 172 ILE A C 1
ATOM 1360 O O . ILE A 1 172 ? -2.564 -6.703 7.793 1 97.12 172 ILE A O 1
ATOM 1364 N N . ALA A 1 173 ? -1.049 -7.785 6.52 1 97.62 173 ALA A N 1
ATOM 1365 C CA . ALA A 1 173 ? -0.212 -6.594 6.406 1 97.62 173 ALA A CA 1
ATOM 1366 C C . ALA A 1 173 ? -0.957 -5.465 5.695 1 97.62 173 ALA A C 1
ATOM 1368 O O . ALA A 1 173 ? -0.857 -4.301 6.094 1 97.62 173 ALA A O 1
ATOM 1369 N N . GLU A 1 174 ? -1.665 -5.82 4.664 1 97.69 174 GLU A N 1
ATOM 1370 C CA . GLU A 1 174 ? -2.451 -4.824 3.943 1 97.69 174 GLU A CA 1
ATOM 1371 C C . GLU A 1 174 ? -3.494 -4.18 4.852 1 97.69 174 GLU A C 1
ATOM 1373 O O . GLU A 1 174 ? -3.65 -2.959 4.855 1 97.69 174 GLU A O 1
ATOM 1378 N N . ALA A 1 175 ? -4.188 -4.961 5.59 1 97.62 175 ALA A N 1
ATOM 1379 C CA . ALA A 1 175 ? -5.223 -4.461 6.488 1 97.62 175 ALA A CA 1
ATOM 1380 C C . ALA A 1 175 ? -4.645 -3.477 7.504 1 97.62 175 ALA A C 1
ATOM 1382 O O . ALA A 1 175 ? -5.25 -2.439 7.785 1 97.62 175 ALA A O 1
ATOM 1383 N N . GLN A 1 176 ? -3.516 -3.779 7.996 1 97.75 176 GLN A N 1
ATOM 1384 C CA . GLN A 1 176 ? -2.848 -2.896 8.945 1 97.75 176 GLN A CA 1
ATOM 1385 C C . GLN A 1 176 ? -2.43 -1.588 8.281 1 97.75 176 GLN A C 1
ATOM 1387 O O . GLN A 1 176 ? -2.559 -0.515 8.875 1 97.75 176 GLN A O 1
ATOM 1392 N N . TYR A 1 177 ? -1.969 -1.688 7.117 1 97.94 177 TYR A N 1
ATOM 1393 C CA . TYR A 1 177 ? -1.528 -0.496 6.398 1 97.94 177 TYR A CA 1
ATOM 1394 C C . TYR A 1 177 ? -2.713 0.391 6.039 1 97.94 177 TYR A C 1
ATOM 1396 O O . TYR A 1 177 ? -2.625 1.619 6.117 1 97.94 177 TYR A O 1
ATOM 1404 N N . LEU A 1 178 ? -3.801 -0.246 5.711 1 98 178 LEU A N 1
ATOM 1405 C CA . LEU A 1 178 ? -5.008 0.514 5.402 1 98 178 LEU A CA 1
ATOM 1406 C C . LEU A 1 178 ? -5.492 1.282 6.629 1 98 178 LEU A C 1
ATOM 1408 O O . LEU A 1 178 ? -5.906 2.439 6.52 1 98 178 LEU A O 1
ATOM 1412 N N . LYS A 1 179 ? -5.391 0.713 7.754 1 97.31 179 LYS A N 1
ATOM 1413 C CA . LYS A 1 179 ? -5.754 1.4 8.984 1 97.31 179 LYS A CA 1
ATOM 1414 C C . LYS A 1 179 ? -4.844 2.6 9.242 1 97.31 179 LYS A C 1
ATOM 1416 O O . LYS A 1 179 ? -5.312 3.662 9.656 1 97.31 179 LYS A O 1
ATOM 1421 N N . ALA A 1 180 ? -3.605 2.383 8.984 1 97.44 180 ALA A N 1
ATOM 1422 C CA . ALA A 1 180 ? -2.641 3.467 9.156 1 97.44 180 ALA A CA 1
ATOM 1423 C C . ALA A 1 180 ? -2.91 4.605 8.18 1 97.44 180 ALA A C 1
ATOM 1425 O O . ALA A 1 180 ? -2.828 5.781 8.547 1 97.44 180 ALA A O 1
ATOM 1426 N N . ILE A 1 181 ? -3.195 4.227 6.98 1 97.25 181 ILE A N 1
ATOM 1427 C CA . ILE A 1 181 ? -3.518 5.215 5.957 1 97.25 181 ILE A CA 1
ATOM 1428 C C . ILE A 1 181 ? -4.719 6.047 6.402 1 97.25 181 ILE A C 1
ATOM 1430 O O . ILE A 1 181 ? -4.715 7.273 6.277 1 97.25 181 ILE A O 1
ATOM 1434 N N . ASN A 1 182 ? -5.684 5.406 6.918 1 96.12 182 ASN A N 1
ATOM 1435 C CA . ASN A 1 182 ? -6.863 6.098 7.422 1 96.12 182 ASN A CA 1
ATOM 1436 C C . ASN A 1 182 ? -6.5 7.121 8.492 1 96.12 182 ASN A C 1
ATOM 1438 O O . ASN A 1 182 ? -7.012 8.242 8.484 1 96.12 182 ASN A O 1
ATOM 1442 N N . ARG A 1 183 ? -5.684 6.781 9.328 1 94.19 183 ARG A N 1
ATOM 1443 C CA . ARG A 1 183 ? -5.266 7.672 10.406 1 94.19 183 ARG A CA 1
ATOM 1444 C C . ARG A 1 183 ? -4.496 8.867 9.852 1 94.19 183 ARG A C 1
ATOM 1446 O O . ARG A 1 183 ? -4.648 9.992 10.344 1 94.19 183 ARG A O 1
ATOM 1453 N N . LEU A 1 184 ? -3.719 8.586 8.867 1 93.81 184 LEU A N 1
ATOM 1454 C CA . LEU A 1 184 ? -2.977 9.68 8.25 1 93.81 184 LEU A CA 1
ATOM 1455 C C . LEU A 1 184 ? -3.926 10.68 7.586 1 93.81 184 LEU A C 1
ATOM 1457 O O . LEU A 1 184 ? -3.695 11.891 7.629 1 93.81 184 LEU A O 1
ATOM 1461 N N . CYS A 1 185 ? -4.949 10.172 6.996 1 93.31 185 CYS A N 1
ATOM 1462 C CA . CYS A 1 185 ? -5.918 11.031 6.32 1 93.31 185 CYS A CA 1
ATOM 1463 C C . CYS A 1 185 ? -6.5 12.062 7.285 1 93.31 185 CYS A C 1
ATOM 1465 O O . CYS A 1 185 ? -6.762 13.203 6.902 1 93.31 185 CYS A O 1
ATOM 1467 N N . SER A 1 186 ? -6.637 11.648 8.453 1 88.25 186 SER A N 1
ATOM 1468 C CA . SER A 1 186 ? -7.262 12.516 9.453 1 88.25 186 SER A CA 1
ATOM 1469 C C . SER A 1 186 ? -6.363 13.688 9.812 1 88.25 186 SER A C 1
ATOM 1471 O O . SER A 1 186 ? -6.812 14.656 10.422 1 88.25 186 SER A O 1
ATOM 1473 N N . LEU A 1 187 ? -5.137 13.602 9.414 1 84.5 187 LEU A N 1
ATOM 1474 C CA . LEU A 1 187 ? -4.18 14.656 9.734 1 84.5 187 LEU A CA 1
ATOM 1475 C C . LEU A 1 187 ? -4.168 15.727 8.648 1 84.5 187 LEU A C 1
ATOM 1477 O O . LEU A 1 187 ? -3.586 16.797 8.836 1 84.5 187 LEU A O 1
ATOM 1481 N N . LEU A 1 188 ? -4.816 15.422 7.578 1 85.56 188 LEU A N 1
ATOM 1482 C CA . LEU A 1 188 ? -4.812 16.359 6.461 1 85.56 188 LEU A CA 1
ATOM 1483 C C . LEU A 1 188 ? -5.668 17.578 6.773 1 85.56 188 LEU A C 1
ATOM 1485 O O . LEU A 1 188 ? -6.711 17.469 7.426 1 85.56 188 LEU A O 1
ATOM 1489 N N . THR A 1 189 ? -5.219 18.688 6.254 1 77.62 189 THR A N 1
ATOM 1490 C CA . THR A 1 189 ? -6.109 19.844 6.184 1 77.62 189 THR A CA 1
ATOM 1491 C C . THR A 1 189 ? -7.195 19.625 5.137 1 77.62 189 THR A C 1
ATOM 1493 O O . THR A 1 189 ? -7.094 18.719 4.309 1 77.62 189 THR A O 1
ATOM 1496 N N . TRP A 1 190 ? -8.203 20.438 5.234 1 80.62 190 TRP A N 1
ATOM 1497 C CA . TRP A 1 190 ? -9.305 20.281 4.285 1 80.62 190 TRP A CA 1
ATOM 1498 C C . TRP A 1 190 ? -8.828 20.531 2.857 1 80.62 190 TRP A C 1
ATOM 1500 O O . TRP A 1 190 ? -9.25 19.844 1.927 1 80.62 190 TRP A O 1
ATOM 1510 N N . GLN A 1 191 ? -7.945 21.406 2.621 1 80.19 191 GLN A N 1
ATOM 1511 C CA . GLN A 1 191 ? -7.41 21.688 1.295 1 80.19 191 GLN A CA 1
ATOM 1512 C C . GLN A 1 191 ? -6.594 20.516 0.761 1 80.19 191 GLN A C 1
ATOM 1514 O O . GLN A 1 191 ? -6.738 20.125 -0.401 1 80.19 191 GLN A O 1
ATOM 1519 N N . ASP A 1 192 ? -5.793 20 1.701 1 84.38 192 ASP A N 1
ATOM 1520 C CA . ASP A 1 192 ? -4.961 18.875 1.295 1 84.38 192 ASP A CA 1
ATOM 1521 C C . ASP A 1 192 ? -5.809 17.641 1.021 1 84.38 192 ASP A C 1
ATOM 1523 O O . ASP A 1 192 ? -5.484 16.828 0.142 1 84.38 192 ASP A O 1
ATOM 1527 N N . PHE A 1 193 ? -6.883 17.562 1.793 1 92.94 193 PHE A N 1
ATOM 1528 C CA . PHE A 1 193 ? -7.777 16.438 1.563 1 92.94 193 PHE A CA 1
ATOM 1529 C C . PHE A 1 193 ? -8.445 16.547 0.198 1 92.94 193 PHE A C 1
ATOM 1531 O O . PHE A 1 193 ? -8.516 15.562 -0.541 1 92.94 193 PHE A O 1
ATOM 1538 N N . GLU A 1 194 ? -8.859 17.719 -0.15 1 90.75 194 GLU A N 1
ATOM 1539 C CA . GLU A 1 194 ? -9.445 17.938 -1.47 1 90.75 194 GLU A CA 1
ATOM 1540 C C . GLU A 1 194 ? -8.438 17.625 -2.576 1 90.75 194 GLU A C 1
ATOM 1542 O O . GLU A 1 194 ? -8.789 17 -3.584 1 90.75 194 GLU A O 1
ATOM 1547 N N . LEU A 1 195 ? -7.277 18.016 -2.387 1 90.5 195 LEU A N 1
ATOM 1548 C CA . LEU A 1 195 ? -6.223 17.719 -3.354 1 90.5 195 LEU A CA 1
ATOM 1549 C C . LEU A 1 195 ? -6.004 16.219 -3.49 1 90.5 195 LEU A C 1
ATOM 1551 O O . LEU A 1 195 ? -5.871 15.711 -4.605 1 90.5 195 LEU A O 1
ATOM 1555 N N . LEU A 1 196 ? -5.941 15.539 -2.381 1 94.06 196 LEU A N 1
ATOM 1556 C CA . LEU A 1 196 ? -5.781 14.086 -2.4 1 94.06 196 LEU A CA 1
ATOM 1557 C C . LEU A 1 196 ? -6.883 13.43 -3.223 1 94.06 196 LEU A C 1
ATOM 1559 O O . LEU A 1 196 ? -6.609 12.57 -4.062 1 94.06 196 LEU A O 1
ATOM 1563 N N . VAL A 1 197 ? -8.102 13.859 -2.977 1 96.38 197 VAL A N 1
ATOM 1564 C CA . VAL A 1 197 ? -9.242 13.297 -3.684 1 96.38 197 VAL A CA 1
ATOM 1565 C C . VAL A 1 197 ? -9.117 13.562 -5.18 1 96.38 197 VAL A C 1
ATOM 1567 O O . VAL A 1 197 ? -9.344 12.672 -6 1 96.38 197 VAL A O 1
ATOM 1570 N N . ASP A 1 198 ? -8.727 14.727 -5.512 1 94.69 198 ASP A N 1
ATOM 1571 C CA . ASP A 1 198 ? -8.5 15.07 -6.91 1 94.69 198 ASP A CA 1
ATOM 1572 C C . ASP A 1 198 ? -7.465 14.148 -7.547 1 94.69 198 ASP A C 1
ATOM 1574 O O . ASP A 1 198 ? -7.668 13.648 -8.656 1 94.69 198 ASP A O 1
ATOM 1578 N N . LEU A 1 199 ? -6.395 13.898 -6.852 1 95 199 LEU A N 1
ATOM 1579 C CA . LEU A 1 199 ? -5.324 13.039 -7.344 1 95 199 LEU A CA 1
ATOM 1580 C C . LEU A 1 199 ? -5.82 11.609 -7.531 1 95 199 LEU A C 1
ATOM 1582 O O . LEU A 1 199 ? -5.457 10.945 -8.508 1 95 199 LEU A O 1
ATOM 1586 N N . ILE A 1 200 ? -6.602 11.148 -6.633 1 96.44 200 ILE A N 1
ATOM 1587 C CA . ILE A 1 200 ? -7.16 9.805 -6.711 1 96.44 200 ILE A CA 1
ATOM 1588 C C . ILE A 1 200 ? -7.973 9.656 -7.996 1 96.44 200 ILE A C 1
ATOM 1590 O O . ILE A 1 200 ? -7.801 8.688 -8.734 1 96.44 200 ILE A O 1
ATOM 1594 N N . PHE A 1 201 ? -8.805 10.617 -8.273 1 95.94 201 PHE A N 1
ATOM 1595 C CA . PHE A 1 201 ? -9.672 10.531 -9.445 1 95.94 201 PHE A CA 1
ATOM 1596 C C . PHE A 1 201 ? -8.859 10.695 -10.727 1 95.94 201 PHE A C 1
ATOM 1598 O O . PHE A 1 201 ? -9.133 10.039 -11.727 1 95.94 201 PHE A O 1
ATOM 1605 N N . SER A 1 202 ? -7.914 11.547 -10.672 1 93.44 202 SER A N 1
ATOM 1606 C CA . SER A 1 202 ? -7.035 11.703 -11.828 1 93.44 202 SER A CA 1
ATOM 1607 C C . SER A 1 202 ? -6.316 10.398 -12.156 1 93.44 202 SER A C 1
ATOM 1609 O O . SER A 1 202 ? -6.246 9.992 -13.32 1 93.44 202 SER A O 1
ATOM 1611 N N . ALA A 1 203 ? -5.844 9.727 -11.156 1 91.38 203 ALA A N 1
ATOM 1612 C CA . ALA A 1 203 ? -5.141 8.461 -11.32 1 91.38 203 ALA A CA 1
ATOM 1613 C C . ALA A 1 203 ? -6.082 7.371 -11.828 1 91.38 203 ALA A C 1
ATOM 1615 O O . ALA A 1 203 ? -5.637 6.379 -12.406 1 91.38 203 ALA A O 1
ATOM 1616 N N . SER A 1 204 ? -7.336 7.59 -11.672 1 91.06 204 SER A N 1
ATOM 1617 C CA . SER A 1 204 ? -8.328 6.598 -12.07 1 91.06 204 SER A CA 1
ATOM 1618 C C . SER A 1 204 ? -8.898 6.914 -13.453 1 91.06 204 SER A C 1
ATOM 1620 O O . SER A 1 204 ? -9.898 6.32 -13.867 1 91.06 204 SER A O 1
ATOM 1622 N N . GLY A 1 205 ? -8.352 7.953 -14.109 1 90.5 205 GLY A N 1
ATOM 1623 C CA . GLY A 1 205 ? -8.719 8.219 -15.492 1 90.5 205 GLY A CA 1
ATOM 1624 C C . GLY A 1 205 ? -9.68 9.383 -15.648 1 90.5 205 GLY A C 1
ATOM 1625 O O . GLY A 1 205 ? -10.031 9.758 -16.766 1 90.5 205 GLY A O 1
ATOM 1626 N N . TRP A 1 206 ? -10.148 9.961 -14.516 1 93.5 206 TRP A N 1
ATOM 1627 C CA . TRP A 1 206 ? -11.023 11.125 -14.57 1 93.5 206 TRP A CA 1
ATOM 1628 C C . TRP A 1 206 ? -10.227 12.398 -14.844 1 93.5 206 TRP A C 1
ATOM 1630 O O . TRP A 1 206 ? -9.078 12.516 -14.414 1 93.5 206 TRP A O 1
ATOM 1640 N N . ARG A 1 207 ? -10.875 13.281 -15.547 1 91.94 207 ARG A N 1
ATOM 1641 C CA . ARG A 1 207 ? -10.273 14.578 -15.828 1 91.94 207 ARG A CA 1
ATOM 1642 C C . ARG A 1 207 ? -11.078 15.703 -15.195 1 91.94 207 ARG A C 1
ATOM 1644 O O . ARG A 1 207 ? -12.297 15.773 -15.375 1 91.94 207 ARG A O 1
ATOM 1651 N N . ARG A 1 208 ? -10.383 16.484 -14.484 1 90.75 208 ARG A N 1
ATOM 1652 C CA . ARG A 1 208 ? -11.039 17.656 -13.898 1 90.75 208 ARG A CA 1
ATOM 1653 C C . ARG A 1 208 ? -11.43 18.656 -14.977 1 90.75 208 ARG A C 1
ATOM 1655 O O . ARG A 1 208 ? -10.664 18.906 -15.906 1 90.75 208 ARG A O 1
ATOM 1662 N N . THR A 1 209 ? -12.523 19.062 -15.148 1 81.94 209 THR A N 1
ATOM 1663 C CA . THR A 1 209 ? -12.992 19.984 -16.172 1 81.94 209 THR A CA 1
ATOM 1664 C C . THR A 1 209 ? -13.18 21.375 -15.594 1 81.94 209 THR A C 1
ATOM 1666 O O . THR A 1 209 ? -13.227 22.359 -16.328 1 81.94 209 THR A O 1
ATOM 1669 N N . GLY A 1 210 ? -13.555 21.578 -14.477 1 63.28 210 GLY A N 1
ATOM 1670 C CA . GLY A 1 210 ? -13.922 22.922 -14.031 1 63.28 210 GLY A CA 1
ATOM 1671 C C . GLY A 1 210 ? -12.742 23.859 -13.93 1 63.28 210 GLY A C 1
ATOM 1672 O O . GLY A 1 210 ? -11.602 23.422 -13.789 1 63.28 210 GLY A O 1
ATOM 1673 N N . SER A 1 211 ? -12.82 24.984 -14.742 1 48.41 211 SER A N 1
ATOM 1674 C CA . SER A 1 211 ? -11.906 26.109 -14.836 1 48.41 211 SER A CA 1
ATOM 1675 C C . SER A 1 211 ? -11.289 26.438 -13.484 1 48.41 211 SER A C 1
ATOM 1677 O O . SER A 1 211 ? -11.969 26.359 -12.453 1 48.41 211 SER A O 1
ATOM 1679 N N . LEU A 1 212 ? -10.055 26.312 -13.305 1 40.59 212 LEU A N 1
ATOM 1680 C CA . LEU A 1 212 ? -9.359 27.094 -12.297 1 40.59 212 LEU A CA 1
ATOM 1681 C C . LEU A 1 212 ? -10.172 28.328 -11.891 1 40.59 212 LEU A C 1
ATOM 1683 O O . LEU A 1 212 ? -10.492 29.172 -12.742 1 40.59 212 LEU A O 1
ATOM 1687 N N . GLY A 1 213 ? -10.883 28.5 -10.906 1 43.38 213 GLY A N 1
ATOM 1688 C CA . GLY A 1 213 ? -11.5 29.672 -10.312 1 43.38 213 GLY A CA 1
ATOM 1689 C C . GLY A 1 213 ? -13.008 29.547 -10.172 1 43.38 213 GLY A C 1
ATOM 1690 O O . GLY A 1 213 ? -13.625 30.281 -9.383 1 43.38 213 GLY A O 1
ATOM 1691 N N . ARG A 1 214 ? -13.805 29.141 -11.328 1 41.22 214 ARG A N 1
ATOM 1692 C CA . ARG A 1 214 ? -15.227 29.359 -11.109 1 41.22 214 ARG A CA 1
ATOM 1693 C C . ARG A 1 214 ? -15.906 28.125 -10.531 1 41.22 214 ARG A C 1
ATOM 1695 O O . ARG A 1 214 ? -16.25 27.203 -11.266 1 41.22 214 ARG A O 1
ATOM 1702 N N . THR A 1 215 ? -15.445 27.375 -9.562 1 46.31 215 THR A N 1
ATOM 1703 C CA . THR A 1 215 ? -16.25 26.375 -8.859 1 46.31 215 THR A CA 1
ATOM 1704 C C . THR A 1 215 ? -17.734 26.766 -8.875 1 46.31 215 THR A C 1
ATOM 1706 O O . THR A 1 215 ? -18.078 27.906 -8.578 1 46.31 215 THR A O 1
ATOM 1709 N N . GLN A 1 216 ? -18.578 26.188 -9.664 1 52.53 216 GLN A N 1
ATOM 1710 C CA . GLN A 1 216 ? -19.953 26.469 -9.227 1 52.53 216 GLN A CA 1
ATOM 1711 C C . GLN A 1 216 ? -20.062 26.406 -7.703 1 52.53 216 GLN A C 1
ATOM 1713 O O . GLN A 1 216 ? -19.406 25.578 -7.059 1 52.53 216 GLN A O 1
ATOM 1718 N N . LYS A 1 217 ? -20.547 27.375 -7.066 1 62.5 217 LYS A N 1
ATOM 1719 C CA . LYS A 1 217 ? -20.609 27.797 -5.672 1 62.5 217 LYS A CA 1
ATOM 1720 C C . LYS A 1 217 ? -20.859 26.609 -4.742 1 62.5 217 LYS A C 1
ATOM 1722 O O . LYS A 1 217 ? -20.438 26.625 -3.584 1 62.5 217 LYS A O 1
ATOM 1727 N N . THR A 1 218 ? -21.156 25.281 -5.516 1 78.19 218 THR A N 1
ATOM 1728 C CA . THR A 1 218 ? -21.672 24.328 -4.531 1 78.19 218 THR A CA 1
ATOM 1729 C C . THR A 1 218 ? -20.938 23 -4.621 1 78.19 218 THR A C 1
ATOM 1731 O O . THR A 1 218 ? -20.984 22.188 -3.695 1 78.19 218 THR A O 1
ATOM 1734 N N . VAL A 1 219 ? -20.156 22.797 -5.773 1 86.25 219 VAL A N 1
ATOM 1735 C CA . VAL A 1 219 ? -19.531 21.484 -5.93 1 86.25 219 VAL A CA 1
ATOM 1736 C C . VAL A 1 219 ? -18.016 21.625 -5.77 1 86.25 219 VAL A C 1
ATOM 1738 O O . VAL A 1 219 ? -17.422 22.594 -6.254 1 86.25 219 VAL A O 1
ATOM 1741 N N . ASP A 1 220 ? -17.422 20.672 -5.242 1 90 220 ASP A N 1
ATOM 1742 C CA . ASP A 1 220 ? -16 20.766 -4.934 1 90 220 ASP A CA 1
ATOM 1743 C C . ASP A 1 220 ? -15.148 20.422 -6.156 1 90 220 ASP A C 1
ATOM 1745 O O . ASP A 1 220 ? -14.172 21.109 -6.449 1 90 220 ASP A O 1
ATOM 1749 N N . ILE A 1 221 ? -15.516 19.297 -6.863 1 92.12 221 ILE A N 1
ATOM 1750 C CA . ILE A 1 221 ? -14.742 18.844 -8.016 1 92.12 221 ILE A CA 1
ATOM 1751 C C . ILE A 1 221 ? -15.695 18.406 -9.133 1 92.12 221 ILE A C 1
ATOM 1753 O O . ILE A 1 221 ? -16.625 17.656 -8.898 1 92.12 221 ILE A O 1
ATOM 1757 N N . GLU A 1 222 ? -15.484 18.875 -10.273 1 92.75 222 GLU A N 1
ATOM 1758 C CA . GLU A 1 222 ? -16.188 18.406 -11.461 1 92.75 222 GLU A CA 1
ATOM 1759 C C . GLU A 1 222 ? -15.273 17.594 -12.359 1 92.75 222 GLU A C 1
ATOM 1761 O O . GLU A 1 222 ? -14.141 17.984 -12.633 1 92.75 222 GLU A O 1
ATOM 1766 N N . LEU A 1 223 ? -15.844 16.438 -12.805 1 93.94 223 LEU A N 1
ATOM 1767 C CA . LEU A 1 223 ? -15.008 15.484 -13.523 1 93.94 223 LEU A CA 1
ATOM 1768 C C . LEU A 1 223 ? -15.688 15.023 -14.805 1 93.94 223 LEU A C 1
ATOM 1770 O O . LEU A 1 223 ? -16.906 15.109 -14.93 1 93.94 223 LEU A O 1
ATOM 1774 N N . GLU A 1 224 ? -14.812 14.57 -15.672 1 94.5 224 GLU A N 1
ATOM 1775 C CA . GLU A 1 224 ? -15.266 13.898 -16.891 1 94.5 224 GLU A CA 1
ATOM 1776 C C . GLU A 1 224 ? -14.375 12.695 -17.219 1 94.5 224 GLU A C 1
ATOM 1778 O O . GLU A 1 224 ? -13.156 12.758 -17.062 1 94.5 224 GLU A O 1
ATOM 1783 N N . LEU A 1 225 ? -15.008 11.641 -17.547 1 93.25 225 LEU A N 1
ATOM 1784 C CA . LEU A 1 225 ? -14.289 10.5 -18.078 1 93.25 225 LEU A CA 1
ATOM 1785 C C . LEU A 1 225 ? -14.18 10.586 -19.594 1 93.25 225 LEU A C 1
ATOM 1787 O O . LEU A 1 225 ? -15.164 10.383 -20.312 1 93.25 225 LEU A O 1
ATOM 1791 N N . PRO A 1 226 ? -13.125 10.773 -20.078 1 89.81 226 PRO A N 1
ATOM 1792 C CA . PRO A 1 226 ? -12.984 11.062 -21.516 1 89.81 226 PRO A CA 1
ATOM 1793 C C . PRO A 1 226 ? -13.43 9.898 -22.391 1 89.81 226 PRO A C 1
ATOM 1795 O O . PRO A 1 226 ? -13.945 10.109 -23.484 1 89.81 226 PRO A O 1
ATOM 1798 N N . THR A 1 227 ? -13.273 8.688 -21.969 1 89.94 227 THR A N 1
ATOM 1799 C CA . THR A 1 227 ? -13.562 7.523 -22.797 1 89.94 227 THR A CA 1
ATOM 1800 C C . THR A 1 227 ? -15.062 7.336 -22.969 1 89.94 227 THR A C 1
ATOM 1802 O O . THR A 1 227 ? -15.523 6.875 -24.016 1 89.94 227 THR A O 1
ATOM 1805 N N . THR A 1 228 ? -15.828 7.684 -22.047 1 91.56 228 THR A N 1
ATOM 1806 C CA . THR A 1 228 ? -17.266 7.445 -22.094 1 91.56 228 THR A CA 1
ATOM 1807 C C . THR A 1 228 ? -18.031 8.766 -22.188 1 91.56 228 THR A C 1
ATOM 1809 O O . THR A 1 228 ? -19.219 8.781 -22.516 1 91.56 228 THR A O 1
ATOM 1812 N N . GLY A 1 229 ? -17.344 9.914 -21.812 1 90.81 229 GLY A N 1
ATOM 1813 C CA . GLY A 1 229 ? -18.016 11.211 -21.766 1 90.81 229 GLY A CA 1
ATOM 1814 C C . GLY A 1 229 ? -18.844 11.414 -20.516 1 90.81 229 GLY A C 1
ATOM 1815 O O . GLY A 1 229 ? -19.562 12.414 -20.391 1 90.81 229 GLY A O 1
ATOM 1816 N N . GLU A 1 230 ? -18.719 10.461 -19.625 1 93.56 230 GLU A N 1
ATOM 1817 C CA . GLU A 1 230 ? -19.453 10.555 -18.359 1 93.56 230 GLU A CA 1
ATOM 1818 C C . GLU A 1 230 ? -18.984 11.75 -17.531 1 93.56 230 GLU A C 1
ATOM 1820 O O . GLU A 1 230 ? -17.781 12 -17.422 1 93.56 230 GLU A O 1
ATOM 1825 N N . ARG A 1 231 ? -20.031 12.5 -17.094 1 93.81 231 ARG A N 1
ATOM 1826 C CA . ARG A 1 231 ? -19.75 13.648 -16.25 1 93.81 231 ARG A CA 1
ATOM 1827 C C . ARG A 1 231 ? -20.109 13.359 -14.789 1 93.81 231 ARG A C 1
ATOM 1829 O O . ARG A 1 231 ? -21.141 12.734 -14.516 1 93.81 231 ARG A O 1
ATOM 1836 N N . ALA A 1 232 ? -19.219 13.82 -13.891 1 94.5 232 ALA A N 1
ATOM 1837 C CA . ALA A 1 232 ? -19.453 13.57 -12.469 1 94.5 232 ALA A CA 1
ATOM 1838 C C . ALA A 1 232 ? -19.031 14.766 -11.625 1 94.5 232 ALA A C 1
ATOM 1840 O O . ALA A 1 232 ? -18.312 15.641 -12.094 1 94.5 232 ALA A O 1
ATOM 1841 N N . PHE A 1 233 ? -19.625 14.852 -10.438 1 93.81 233 PHE A N 1
ATOM 1842 C CA . PHE A 1 233 ? -19.047 15.758 -9.445 1 93.81 233 PHE A CA 1
ATOM 1843 C C . PHE A 1 233 ? -18.734 15.016 -8.156 1 93.81 233 PHE A C 1
ATOM 1845 O O . PHE A 1 233 ? -19.312 13.969 -7.875 1 93.81 233 PHE A O 1
ATOM 1852 N N . VAL A 1 234 ? -17.75 15.57 -7.48 1 95.81 234 VAL A N 1
ATOM 1853 C CA . VAL A 1 234 ? -17.297 15.008 -6.219 1 95.81 234 VAL A CA 1
ATOM 1854 C C . VAL A 1 234 ? -17.5 16.016 -5.094 1 95.81 234 VAL A C 1
ATOM 1856 O O . VAL A 1 234 ? -17.031 17.156 -5.188 1 95.81 234 VAL A O 1
ATOM 1859 N N . GLN A 1 235 ? -18.25 15.641 -4.109 1 95.19 235 GLN A N 1
ATOM 1860 C CA . GLN A 1 235 ? -18.328 16.422 -2.885 1 95.19 235 GLN A CA 1
ATOM 1861 C C . GLN A 1 235 ? -17.422 15.867 -1.803 1 95.19 235 GLN A C 1
ATOM 1863 O O . GLN A 1 235 ? -17.531 14.695 -1.437 1 95.19 235 GLN A O 1
ATOM 1868 N N . VAL A 1 236 ? -16.547 16.703 -1.312 1 95.38 236 VAL A N 1
ATOM 1869 C CA . VAL A 1 236 ? -15.531 16.281 -0.359 1 95.38 236 VAL A CA 1
ATOM 1870 C C . VAL A 1 236 ? -15.82 16.891 1.01 1 95.38 236 VAL A C 1
ATOM 1872 O O . VAL A 1 236 ? -16.031 18.109 1.121 1 95.38 236 VAL A O 1
ATOM 1875 N N . LYS A 1 237 ? -15.875 16.047 2.049 1 92.25 237 LYS A N 1
ATOM 1876 C CA . LYS A 1 237 ? -16.062 16.5 3.422 1 92.25 237 LYS A CA 1
ATOM 1877 C C . LYS A 1 237 ? -15.094 15.812 4.375 1 92.25 237 LYS A C 1
ATOM 1879 O O . LYS A 1 237 ? -14.844 14.609 4.258 1 92.25 237 LYS A O 1
ATOM 1884 N N . SER A 1 238 ? -14.508 16.594 5.246 1 89.56 238 SER A N 1
ATOM 1885 C CA . SER A 1 238 ? -13.68 15.969 6.273 1 89.56 238 SER A CA 1
ATOM 1886 C C . SER A 1 238 ? -14.523 15.102 7.203 1 89.56 238 SER A C 1
ATOM 1888 O O . SER A 1 238 ? -14.172 13.953 7.484 1 89.56 238 SER A O 1
ATOM 1890 N N . VAL A 1 239 ? -15.633 15.734 7.641 1 90.56 239 VAL A N 1
ATOM 1891 C CA . VAL A 1 239 ? -16.578 15.031 8.492 1 90.56 239 VAL A CA 1
ATOM 1892 C C . VAL A 1 239 ? -17.938 14.961 7.805 1 90.56 239 VAL A C 1
ATOM 1894 O O . VAL A 1 239 ? -18.5 15.992 7.426 1 90.56 239 VAL A O 1
ATOM 1897 N N . ALA A 1 240 ? -18.406 13.734 7.66 1 91.44 240 ALA A N 1
ATOM 1898 C CA . ALA A 1 240 ? -19.672 13.562 6.945 1 91.44 240 ALA A CA 1
ATOM 1899 C C . ALA A 1 240 ? -20.812 13.281 7.914 1 91.44 240 ALA A C 1
ATOM 1901 O O . ALA A 1 240 ? -20.656 12.484 8.844 1 91.44 240 ALA A O 1
ATOM 1902 N N . GLU A 1 241 ? -21.922 14 7.684 1 91.94 241 GLU A N 1
ATOM 1903 C CA . GLU A 1 241 ? -23.188 13.789 8.383 1 91.94 241 GLU A CA 1
ATOM 1904 C C . GLU A 1 241 ? -24.328 13.516 7.395 1 91.94 241 GLU A C 1
ATOM 1906 O O . GLU A 1 241 ? -24.25 13.922 6.23 1 91.94 241 GLU A O 1
ATOM 1911 N N . GLN A 1 242 ? -25.312 12.859 7.918 1 92.81 242 GLN A N 1
ATOM 1912 C CA . GLN A 1 242 ? -26.438 12.453 7.082 1 92.81 242 GLN A CA 1
ATOM 1913 C C . GLN A 1 242 ? -27.125 13.672 6.469 1 92.81 242 GLN A C 1
ATOM 1915 O O . GLN A 1 242 ? -27.531 13.641 5.309 1 92.81 242 GLN A O 1
ATOM 1920 N N . SER A 1 243 ? -27.25 14.711 7.199 1 91.94 243 SER A N 1
ATOM 1921 C CA . SER A 1 243 ? -27.953 15.906 6.727 1 91.94 243 SER A CA 1
ATOM 1922 C C . SER A 1 243 ? -27.219 16.547 5.555 1 91.94 243 SER A C 1
ATOM 1924 O O . SER A 1 243 ? -27.844 16.938 4.566 1 91.94 243 SER A O 1
ATOM 1926 N N . VAL A 1 244 ? -25.969 16.609 5.695 1 90.5 244 VAL A N 1
ATOM 1927 C CA . VAL A 1 244 ? -25.156 17.219 4.645 1 90.5 244 VAL A CA 1
ATOM 1928 C C . VAL A 1 244 ? -25.219 16.375 3.377 1 90.5 244 VAL A C 1
ATOM 1930 O O . VAL A 1 244 ? -25.406 16.891 2.277 1 90.5 244 VAL A O 1
ATOM 1933 N N . PHE A 1 245 ? -25.172 15.07 3.475 1 94.62 245 PHE A N 1
ATOM 1934 C CA . PHE A 1 245 ? -25.266 14.164 2.336 1 94.62 245 PHE A CA 1
ATOM 1935 C C . PHE A 1 245 ? -26.609 14.32 1.638 1 94.62 245 PHE A C 1
ATOM 1937 O O . PHE A 1 245 ? -26.672 14.391 0.408 1 94.62 245 PHE A O 1
ATOM 1944 N N . SER A 1 246 ? -27.625 14.367 2.422 1 94.25 246 SER A N 1
ATOM 1945 C CA . SER A 1 246 ? -28.969 14.461 1.875 1 94.25 246 SER A CA 1
ATOM 1946 C C . SER A 1 246 ? -29.141 15.719 1.023 1 94.25 246 SER A C 1
ATOM 1948 O O . SER A 1 246 ? -29.859 15.703 0.018 1 94.25 246 SER A O 1
ATOM 1950 N N . GLU A 1 247 ? -28.516 16.766 1.409 1 92.62 247 GLU A N 1
ATOM 1951 C CA . GLU A 1 247 ? -28.562 18.016 0.651 1 92.62 247 GLU A CA 1
ATOM 1952 C C . GLU A 1 247 ? -27.953 17.844 -0.734 1 92.62 247 GLU A C 1
ATOM 1954 O O . GLU A 1 247 ? -28.547 18.234 -1.737 1 92.62 247 GLU A O 1
ATOM 1959 N N . TYR A 1 248 ? -26.906 17.141 -0.772 1 92.75 248 TYR A N 1
ATOM 1960 C CA . TYR A 1 248 ? -26.219 16.969 -2.045 1 92.75 248 TYR A CA 1
ATOM 1961 C C . TYR A 1 248 ? -26.906 15.906 -2.898 1 92.75 248 TYR A C 1
ATOM 1963 O O . TYR A 1 248 ? -26.922 16 -4.129 1 92.75 248 TYR A O 1
ATOM 1971 N N . LEU A 1 249 ? -27.422 14.945 -2.24 1 94.31 249 LEU A N 1
ATOM 1972 C CA . LEU A 1 249 ? -28.203 13.953 -2.973 1 94.31 249 LEU A CA 1
ATOM 1973 C C . LEU A 1 249 ? -29.375 14.609 -3.699 1 94.31 249 LEU A C 1
ATOM 1975 O O . LEU A 1 249 ? -29.609 14.32 -4.871 1 94.31 249 LEU A O 1
ATOM 1979 N N . SER A 1 250 ? -30.016 15.445 -3.014 1 93.19 250 SER A N 1
ATOM 1980 C CA . SER A 1 250 ? -31.141 16.172 -3.607 1 93.19 250 SER A CA 1
ATOM 1981 C C . SER A 1 250 ? -30.688 17.016 -4.793 1 93.19 250 SER A C 1
ATOM 1983 O O . SER A 1 250 ? -31.344 17.047 -5.832 1 93.19 250 SER A O 1
ATOM 1985 N N . MET A 1 251 ? -29.625 17.656 -4.625 1 90.5 251 MET A N 1
ATOM 1986 C CA . MET A 1 251 ? -29.062 18.469 -5.695 1 90.5 251 MET A CA 1
ATOM 1987 C C . MET A 1 251 ? -28.75 17.625 -6.918 1 90.5 251 MET A C 1
ATOM 1989 O O . MET A 1 251 ? -29.031 18.016 -8.047 1 90.5 251 MET A O 1
ATOM 1993 N N . PHE A 1 252 ? -28.219 16.438 -6.688 1 93.12 252 PHE A N 1
ATOM 1994 C CA . PHE A 1 252 ? -27.875 15.523 -7.762 1 93.12 252 PHE A CA 1
ATOM 1995 C C . PHE A 1 252 ? -29.125 15.039 -8.492 1 93.12 252 PHE A C 1
ATOM 1997 O O . PHE A 1 252 ? -29.156 15.023 -9.719 1 93.12 252 PHE A O 1
ATOM 2004 N N . GLN A 1 253 ? -30.062 14.75 -7.789 1 92.5 253 GLN A N 1
ATOM 2005 C CA . GLN A 1 253 ? -31.266 14.172 -8.352 1 92.5 253 GLN A CA 1
ATOM 2006 C C . GLN A 1 253 ? -32.062 15.227 -9.133 1 92.5 253 GLN A C 1
ATOM 2008 O O . GLN A 1 253 ? -32.812 14.891 -10.062 1 92.5 253 GLN A O 1
ATOM 2013 N N . THR A 1 254 ? -31.812 16.453 -8.758 1 89.38 254 THR A N 1
ATOM 2014 C CA . THR A 1 254 ? -32.562 17.516 -9.391 1 89.38 254 THR A CA 1
ATOM 2015 C C . THR A 1 254 ? -31.812 18.094 -10.586 1 89.38 254 THR A C 1
ATOM 2017 O O . THR A 1 254 ? -32.406 18.781 -11.43 1 89.38 254 THR A O 1
ATOM 2020 N N . SER A 1 255 ? -30.562 17.766 -10.484 1 82.88 255 SER A N 1
ATOM 2021 C CA . SER A 1 255 ? -29.75 18.297 -11.57 1 82.88 255 SER A CA 1
ATOM 2022 C C . SER A 1 255 ? -29.641 17.297 -12.719 1 82.88 255 SER A C 1
ATOM 2024 O O . SER A 1 255 ? -29.578 16.094 -12.492 1 82.88 255 SER A O 1
ATOM 2026 N N . ASN A 1 256 ? -29.719 17.75 -13.93 1 82.94 256 ASN A N 1
ATOM 2027 C CA . ASN A 1 256 ? -29.5 16.906 -15.094 1 82.94 256 ASN A CA 1
ATOM 2028 C C . ASN A 1 256 ? -28.109 17.125 -15.688 1 82.94 256 ASN A C 1
ATOM 2030 O O . ASN A 1 256 ? -27.828 16.672 -16.797 1 82.94 256 ASN A O 1
ATOM 2034 N N . SER A 1 257 ? -27.25 17.625 -14.93 1 86.75 257 SER A N 1
ATOM 2035 C CA . SER A 1 257 ? -25.953 18.047 -15.469 1 86.75 257 SER A CA 1
ATOM 2036 C C . SER A 1 257 ? -24.891 16.969 -15.289 1 86.75 257 SER A C 1
ATOM 2038 O O . SER A 1 257 ? -23.844 17 -15.938 1 86.75 257 SER A O 1
ATOM 2040 N N . TYR A 1 258 ? -25.234 15.984 -14.391 1 91.94 258 TYR A N 1
ATOM 2041 C CA . TYR A 1 258 ? -24.234 14.984 -14.055 1 91.94 258 TYR A CA 1
ATOM 2042 C C . TYR A 1 258 ? -24.797 13.57 -14.156 1 91.94 258 TYR A C 1
ATOM 2044 O O . TYR A 1 258 ? -25.984 13.352 -13.867 1 91.94 258 TYR A O 1
ATOM 2052 N N . ASP A 1 259 ? -23.953 12.734 -14.555 1 94.56 259 ASP A N 1
ATOM 2053 C CA . ASP A 1 259 ? -24.312 11.328 -14.633 1 94.56 259 ASP A CA 1
ATOM 2054 C C . ASP A 1 259 ? -24.062 10.609 -13.312 1 94.56 259 ASP A C 1
ATOM 2056 O O . ASP A 1 259 ? -24.719 9.617 -12.992 1 94.56 259 ASP A O 1
ATOM 2060 N N . ARG A 1 260 ? -23.047 11.164 -12.555 1 95.5 260 ARG A N 1
ATOM 2061 C CA . ARG A 1 260 ? -22.641 10.492 -11.328 1 95.5 260 ARG A CA 1
ATOM 2062 C C . ARG A 1 260 ? -22.266 11.5 -10.25 1 95.5 260 ARG A C 1
ATOM 2064 O O . ARG A 1 260 ? -21.844 12.617 -10.555 1 95.5 260 ARG A O 1
ATOM 2071 N N . MET A 1 261 ? -22.484 11.039 -9.031 1 96 261 MET A N 1
ATOM 2072 C CA . MET A 1 261 ? -22.031 11.789 -7.863 1 96 261 MET A CA 1
ATOM 2073 C C . MET A 1 261 ? -21.141 10.922 -6.973 1 96 261 MET A C 1
ATOM 2075 O O . MET A 1 261 ? -21.469 9.758 -6.719 1 96 261 MET A O 1
ATOM 2079 N N . PHE A 1 262 ? -20.047 11.523 -6.559 1 97.38 262 PHE A N 1
ATOM 2080 C CA . PHE A 1 262 ? -19.203 10.906 -5.539 1 97.38 262 PHE A CA 1
ATOM 2081 C C . PHE A 1 262 ? -19.234 11.711 -4.246 1 97.38 262 PHE A C 1
ATOM 2083 O O . PHE A 1 262 ? -19.125 12.938 -4.273 1 97.38 262 PHE A O 1
ATOM 2090 N N . PHE A 1 263 ? -19.5 11.047 -3.184 1 97.19 263 PHE A N 1
ATOM 2091 C CA . PHE A 1 263 ? -19.422 11.664 -1.864 1 97.19 263 PHE A CA 1
ATOM 2092 C C . PHE A 1 263 ? -18.266 11.086 -1.062 1 97.19 263 PHE A C 1
ATOM 2094 O O . PHE A 1 263 ? -18.266 9.891 -0.739 1 97.19 263 PHE A O 1
ATOM 2101 N N . VAL A 1 264 ? -17.266 11.906 -0.749 1 97.69 264 VAL A N 1
ATOM 2102 C CA . VAL A 1 264 ? -16 11.43 -0.177 1 97.69 264 VAL A CA 1
ATOM 2103 C C . VAL A 1 264 ? -15.773 12.086 1.183 1 97.69 264 VAL A C 1
ATOM 2105 O O . VAL A 1 264 ? -15.945 13.297 1.332 1 97.69 264 VAL A O 1
ATOM 2108 N N . TRP A 1 265 ? -15.438 11.305 2.18 1 96.69 265 TRP A N 1
ATOM 2109 C CA . TRP A 1 265 ? -15.109 11.836 3.498 1 96.69 265 TRP A CA 1
ATOM 2110 C C . TRP A 1 265 ? -14.109 10.938 4.211 1 96.69 265 TRP A C 1
ATOM 2112 O O . TRP A 1 265 ? -13.875 9.805 3.795 1 96.69 265 TRP A O 1
ATOM 2122 N N . HIS A 1 266 ? -13.398 11.453 5.258 1 95.38 266 HIS A N 1
ATOM 2123 C CA . HIS A 1 266 ? -12.445 10.594 5.949 1 95.38 266 HIS A CA 1
ATOM 2124 C C . HIS A 1 266 ? -12.773 10.484 7.434 1 95.38 266 HIS A C 1
ATOM 2126 O O . HIS A 1 266 ? -12.18 9.672 8.148 1 95.38 266 HIS A O 1
ATOM 2132 N N . ARG A 1 267 ? -13.758 11.266 7.93 1 92.38 267 ARG A N 1
ATOM 2133 C CA . ARG A 1 267 ? -14.25 11.148 9.297 1 92.38 267 ARG A CA 1
ATOM 2134 C C . ARG A 1 267 ? -15.766 11.266 9.352 1 92.38 267 ARG A C 1
ATOM 2136 O O . ARG A 1 267 ? -16.375 11.93 8.508 1 92.38 267 ARG A O 1
ATOM 2143 N N . GLY A 1 268 ? -16.344 10.594 10.336 1 89.81 268 GLY A N 1
ATOM 2144 C CA . GLY A 1 268 ? -17.766 10.695 10.539 1 89.81 268 GLY A CA 1
ATOM 2145 C C . GLY A 1 268 ? -18.469 9.344 10.578 1 89.81 268 GLY A C 1
ATOM 2146 O O . GLY A 1 268 ? -17.844 8.312 10.312 1 89.81 268 GLY A O 1
ATOM 2147 N N . ALA A 1 269 ? -19.75 9.398 10.883 1 88.25 269 ALA A N 1
ATOM 2148 C CA . ALA A 1 269 ? -20.5 8.172 11.164 1 88.25 269 ALA A CA 1
ATOM 2149 C C . ALA A 1 269 ? -21.312 7.727 9.953 1 88.25 269 ALA A C 1
ATOM 2151 O O . ALA A 1 269 ? -21.984 6.691 9.992 1 88.25 269 ALA A O 1
ATOM 2152 N N . LEU A 1 270 ? -21.266 8.445 8.93 1 93.31 270 LEU A N 1
ATOM 2153 C CA . LEU A 1 270 ? -22 8.086 7.727 1 93.31 270 LEU A CA 1
ATOM 2154 C C . LEU A 1 270 ? -21.562 6.73 7.195 1 93.31 270 LEU A C 1
ATOM 2156 O O . LEU A 1 270 ? -20.359 6.441 7.156 1 93.31 270 LEU A O 1
ATOM 2160 N N . SER A 1 271 ? -22.547 5.965 6.762 1 93.44 271 SER A N 1
ATOM 2161 C CA . SER A 1 271 ? -22.234 4.625 6.273 1 93.44 271 SER A CA 1
ATOM 2162 C C . SER A 1 271 ? -21.781 4.66 4.812 1 93.44 271 SER A C 1
ATOM 2164 O O . SER A 1 271 ? -22.391 5.352 3.99 1 93.44 271 SER A O 1
ATOM 2166 N N . GLU A 1 272 ? -20.844 3.852 4.477 1 93.62 272 GLU A N 1
ATOM 2167 C CA . GLU A 1 272 ? -20.375 3.703 3.1 1 93.62 272 GLU A CA 1
ATOM 2168 C C . GLU A 1 272 ? -21.297 2.803 2.295 1 93.62 272 GLU A C 1
ATOM 2170 O O . GLU A 1 272 ? -21.219 2.758 1.065 1 93.62 272 GLU A O 1
ATOM 2175 N N . ASP A 1 273 ? -22.203 2.191 2.957 1 92.62 273 ASP A N 1
ATOM 2176 C CA . ASP A 1 273 ? -23.047 1.199 2.309 1 92.62 273 ASP A CA 1
ATOM 2177 C C . ASP A 1 273 ? -24.344 1.835 1.796 1 92.62 273 ASP A C 1
ATOM 2179 O O . ASP A 1 273 ? -25.156 1.163 1.168 1 92.62 273 ASP A O 1
ATOM 2183 N N . LEU A 1 274 ? -24.547 3.084 2.018 1 91.25 274 LEU A N 1
ATOM 2184 C CA . LEU A 1 274 ? -25.703 3.775 1.479 1 91.25 274 LEU A CA 1
ATOM 2185 C C . LEU A 1 274 ? -25.734 3.688 -0.043 1 91.25 274 LEU A C 1
ATOM 2187 O O . LEU A 1 274 ? -24.703 3.859 -0.7 1 91.25 274 LEU A O 1
ATOM 2191 N N . ARG A 1 275 ? -26.922 3.34 -0.537 1 89.88 275 ARG A N 1
ATOM 2192 C CA . ARG A 1 275 ? -27.047 3.154 -1.979 1 89.88 275 ARG A CA 1
ATOM 2193 C C . ARG A 1 275 ? -28.016 4.176 -2.574 1 89.88 275 ARG A C 1
ATOM 2195 O O . ARG A 1 275 ? -29.047 4.492 -1.969 1 89.88 275 ARG A O 1
ATOM 2202 N N . ALA A 1 276 ? -27.672 4.773 -3.58 1 91.56 276 ALA A N 1
ATOM 2203 C CA . ALA A 1 276 ? -28.469 5.66 -4.418 1 91.56 276 ALA A CA 1
ATOM 2204 C C . ALA A 1 276 ? -28.016 5.613 -5.871 1 91.56 276 ALA A C 1
ATOM 2206 O O . ALA A 1 276 ? -26.812 5.523 -6.145 1 91.56 276 ALA A O 1
ATOM 2207 N N . GLU A 1 277 ? -28.953 5.613 -6.766 1 92.75 277 GLU A N 1
ATOM 2208 C CA . GLU A 1 277 ? -28.625 5.504 -8.18 1 92.75 277 GLU A CA 1
ATOM 2209 C C . GLU A 1 277 ? -27.672 6.625 -8.617 1 92.75 277 GLU A C 1
ATOM 2211 O O . GLU A 1 277 ? -27.938 7.801 -8.344 1 92.75 277 GLU A O 1
ATOM 2216 N N . GLY A 1 278 ? -26.641 6.223 -9.156 1 94.75 278 GLY A N 1
ATOM 2217 C CA . GLY A 1 278 ? -25.703 7.18 -9.703 1 94.75 278 GLY A CA 1
ATOM 2218 C C . GLY A 1 278 ? -24.766 7.766 -8.656 1 94.75 278 GLY A C 1
ATOM 2219 O O . GLY A 1 278 ? -23.953 8.641 -8.969 1 94.75 278 GLY A O 1
ATOM 2220 N N . VAL A 1 279 ? -24.922 7.266 -7.402 1 96.25 279 VAL A N 1
ATOM 2221 C CA . VAL A 1 279 ? -24.141 7.844 -6.316 1 96.25 279 VAL A CA 1
ATOM 2222 C C . VAL A 1 279 ? -23.172 6.805 -5.77 1 96.25 279 VAL A C 1
ATOM 2224 O O . VAL A 1 279 ? -23.547 5.648 -5.551 1 96.25 279 VAL A O 1
ATOM 2227 N N . THR A 1 280 ? -21.922 7.133 -5.617 1 97 280 THR A N 1
ATOM 2228 C CA . THR A 1 280 ? -20.922 6.281 -4.988 1 97 280 THR A CA 1
ATOM 2229 C C . THR A 1 280 ? -20.406 6.914 -3.697 1 97 280 THR A C 1
ATOM 2231 O O . THR A 1 280 ? -19.938 8.055 -3.705 1 97 280 THR A O 1
ATOM 2234 N N . MET A 1 281 ? -20.531 6.168 -2.617 1 97.12 281 MET A N 1
ATOM 2235 C CA . MET A 1 281 ? -20.062 6.598 -1.306 1 97.12 281 MET A CA 1
ATOM 2236 C C . MET A 1 281 ? -18.609 6.156 -1.074 1 97.12 281 MET A C 1
ATOM 2238 O O . MET A 1 281 ? -18.297 4.973 -1.192 1 97.12 281 MET A O 1
ATOM 2242 N N . ILE A 1 282 ? -17.734 7.09 -0.75 1 97.56 282 ILE A N 1
ATOM 2243 C CA . ILE A 1 282 ? -16.328 6.777 -0.475 1 97.56 282 ILE A CA 1
ATOM 2244 C C . ILE A 1 282 ? -15.953 7.301 0.908 1 97.56 282 ILE A C 1
ATOM 2246 O O . ILE A 1 282 ? -15.523 8.453 1.048 1 97.56 282 ILE A O 1
ATOM 2250 N N . GLY A 1 283 ? -16.172 6.402 1.842 1 96.94 283 GLY A N 1
ATOM 2251 C CA . GLY A 1 283 ? -15.797 6.727 3.207 1 96.94 283 GLY A CA 1
ATOM 2252 C C . GLY A 1 283 ? -14.391 6.277 3.559 1 96.94 283 GLY A C 1
ATOM 2253 O O . GLY A 1 283 ? -13.594 5.969 2.67 1 96.94 283 GLY A O 1
ATOM 2254 N N . PRO A 1 284 ? -14.102 6.234 4.824 1 96.5 284 PRO A N 1
ATOM 2255 C CA . PRO A 1 284 ? -12.727 5.988 5.27 1 96.5 284 PRO A CA 1
ATOM 2256 C C . PRO A 1 284 ? -12.164 4.66 4.762 1 96.5 284 PRO A C 1
ATOM 2258 O O . PRO A 1 284 ? -11.008 4.594 4.352 1 96.5 284 PRO A O 1
ATOM 2261 N N . THR A 1 285 ? -12.93 3.619 4.727 1 95.81 285 THR A N 1
ATOM 2262 C CA . THR A 1 285 ? -12.453 2.299 4.332 1 95.81 285 THR A CA 1
ATOM 2263 C C . THR A 1 285 ? -12.148 2.256 2.836 1 95.81 285 THR A C 1
ATOM 2265 O O . THR A 1 285 ? -11.055 1.863 2.428 1 95.81 285 THR A O 1
ATOM 2268 N N . ARG A 1 286 ? -13.086 2.672 2.094 1 96.38 286 ARG A N 1
ATOM 2269 C CA . ARG A 1 286 ? -12.906 2.68 0.645 1 96.38 286 ARG A CA 1
ATOM 2270 C C . ARG A 1 286 ? -11.836 3.682 0.229 1 96.38 286 ARG A C 1
ATOM 2272 O O . ARG A 1 286 ? -11.078 3.434 -0.713 1 96.38 286 ARG A O 1
ATOM 2279 N N . LEU A 1 287 ? -11.828 4.777 0.931 1 97.69 287 LEU A N 1
ATOM 2280 C CA . LEU A 1 287 ? -10.844 5.812 0.643 1 97.69 287 LEU A CA 1
ATOM 2281 C C . LEU A 1 287 ? -9.43 5.277 0.84 1 97.69 287 LEU A C 1
ATOM 2283 O O . LEU A 1 287 ? -8.562 5.48 -0.012 1 97.69 287 LEU A O 1
ATOM 2287 N N . ALA A 1 288 ? -9.227 4.594 1.938 1 97.69 288 ALA A N 1
ATOM 2288 C CA . ALA A 1 288 ? -7.906 4.023 2.205 1 97.69 288 ALA A CA 1
ATOM 2289 C C . ALA A 1 288 ? -7.488 3.066 1.094 1 97.69 288 ALA A C 1
ATOM 2291 O O . ALA A 1 288 ? -6.34 3.088 0.646 1 97.69 288 ALA A O 1
ATOM 2292 N N . LYS A 1 289 ? -8.391 2.256 0.661 1 97.06 289 LYS A N 1
ATOM 2293 C CA . LYS A 1 289 ? -8.117 1.304 -0.412 1 97.06 289 LYS A CA 1
ATOM 2294 C C . LYS A 1 289 ? -7.773 2.023 -1.713 1 97.06 289 LYS A C 1
ATOM 2296 O O . LYS A 1 289 ? -6.852 1.625 -2.424 1 97.06 289 LYS A O 1
ATOM 2301 N N . LEU A 1 290 ? -8.531 3.084 -2.018 1 97.19 290 LEU A N 1
ATOM 2302 C CA . LEU A 1 290 ? -8.273 3.854 -3.23 1 97.19 290 LEU A CA 1
ATOM 2303 C C . LEU A 1 290 ? -6.898 4.512 -3.178 1 97.19 290 LEU A C 1
ATOM 2305 O O . LEU A 1 290 ? -6.191 4.562 -4.188 1 97.19 290 LEU A O 1
ATOM 2309 N N . ILE A 1 291 ? -6.59 5.004 -1.991 1 97.5 291 ILE A N 1
ATOM 2310 C CA . ILE A 1 291 ? -5.285 5.625 -1.814 1 97.5 291 ILE A CA 1
ATOM 2311 C C . ILE A 1 291 ? -4.184 4.609 -2.107 1 97.5 291 ILE A C 1
ATOM 2313 O O . ILE A 1 291 ? -3.223 4.91 -2.818 1 97.5 291 ILE A O 1
ATOM 2317 N N . LEU A 1 292 ? -4.348 3.443 -1.601 1 96.81 292 LEU A N 1
ATOM 2318 C CA . LEU A 1 292 ? -3.381 2.373 -1.812 1 96.81 292 LEU A CA 1
ATOM 2319 C C . LEU A 1 292 ? -3.328 1.972 -3.283 1 96.81 292 LEU A C 1
ATOM 2321 O O . LEU A 1 292 ? -2.246 1.892 -3.871 1 96.81 292 LEU A O 1
ATOM 2325 N N . ASP A 1 293 ? -4.434 1.83 -3.898 1 95.44 293 ASP A N 1
ATOM 2326 C CA . ASP A 1 293 ? -4.535 1.301 -5.254 1 95.44 293 ASP A CA 1
ATOM 2327 C C . ASP A 1 293 ? -4.066 2.328 -6.281 1 95.44 293 ASP A C 1
ATOM 2329 O O . ASP A 1 293 ? -3.748 1.977 -7.418 1 95.44 293 ASP A O 1
ATOM 2333 N N . THR A 1 294 ? -4.066 3.58 -5.902 1 95.81 294 THR A N 1
ATOM 2334 C CA . THR A 1 294 ? -3.625 4.617 -6.828 1 95.81 294 THR A CA 1
ATOM 2335 C C . THR A 1 294 ? -2.182 5.023 -6.535 1 95.81 294 THR A C 1
ATOM 2337 O O . THR A 1 294 ? -1.665 5.969 -7.137 1 95.81 294 THR A O 1
ATOM 2340 N N . GLY A 1 295 ? -1.548 4.422 -5.555 1 95.44 295 GLY A N 1
ATOM 2341 C CA . GLY A 1 295 ? -0.146 4.676 -5.262 1 95.44 295 GLY A CA 1
ATOM 2342 C C . GLY A 1 295 ? 0.087 5.996 -4.551 1 95.44 295 GLY A C 1
ATOM 2343 O O . GLY A 1 295 ? 1.149 6.605 -4.695 1 95.44 295 GLY A O 1
ATOM 2344 N N . LEU A 1 296 ? -0.886 6.488 -3.789 1 95.69 296 LEU A N 1
ATOM 2345 C CA . LEU A 1 296 ? -0.792 7.832 -3.234 1 95.69 296 LEU A CA 1
ATOM 2346 C C . LEU A 1 296 ? -0.48 7.785 -1.741 1 95.69 296 LEU A C 1
ATOM 2348 O O . LEU A 1 296 ? -0.503 8.812 -1.063 1 95.69 296 LEU A O 1
ATOM 2352 N N . ALA A 1 297 ? -0.199 6.566 -1.237 1 95.75 297 ALA A N 1
ATOM 2353 C CA . ALA A 1 297 ? 0.122 6.449 0.183 1 95.75 297 ALA A CA 1
ATOM 2354 C C . ALA A 1 297 ? 1.385 7.234 0.525 1 95.75 297 ALA A C 1
ATOM 2356 O O . ALA A 1 297 ? 1.455 7.883 1.571 1 95.75 297 ALA A O 1
ATOM 2357 N N . GLY A 1 298 ? 2.361 7.129 -0.35 1 91.88 298 GLY A N 1
ATOM 2358 C CA . GLY A 1 298 ? 3.57 7.91 -0.139 1 91.88 298 GLY A CA 1
ATOM 2359 C C . GLY A 1 298 ? 3.322 9.406 -0.148 1 91.88 298 GLY A C 1
ATOM 2360 O O . GLY A 1 298 ? 3.863 10.133 0.686 1 91.88 298 GLY A O 1
ATOM 2361 N N . TRP A 1 299 ? 2.566 9.883 -1.093 1 91.25 299 TRP A N 1
ATOM 2362 C CA . TRP A 1 299 ? 2.182 11.289 -1.166 1 91.25 299 TRP A CA 1
ATOM 2363 C C . TRP A 1 299 ? 1.526 11.742 0.135 1 91.25 299 TRP A C 1
ATOM 2365 O O . TRP A 1 299 ? 1.881 12.789 0.684 1 91.25 299 TRP A O 1
ATOM 2375 N N . LEU A 1 300 ? 0.547 10.93 0.619 1 93.25 300 LEU A N 1
ATOM 2376 C CA . LEU A 1 300 ? -0.175 11.234 1.851 1 93.25 300 LEU A CA 1
ATOM 2377 C C . LEU A 1 300 ? 0.786 11.344 3.029 1 93.25 300 LEU A C 1
ATOM 2379 O O . LEU A 1 300 ? 0.745 12.32 3.779 1 93.25 300 LEU A O 1
ATOM 2383 N N . ARG A 1 301 ? 1.644 10.391 3.121 1 90.75 301 ARG A N 1
ATOM 2384 C CA . ARG A 1 301 ? 2.613 10.367 4.211 1 90.75 301 ARG A CA 1
ATOM 2385 C C . ARG A 1 301 ? 3.475 11.633 4.199 1 90.75 301 ARG A C 1
ATOM 2387 O O . ARG A 1 301 ? 3.691 12.25 5.242 1 90.75 301 ARG A O 1
ATOM 2394 N N . ASN A 1 302 ? 3.951 11.969 3.053 1 84.25 302 ASN A N 1
ATOM 2395 C CA . ASN A 1 302 ? 4.805 13.141 2.922 1 84.25 302 ASN A CA 1
ATOM 2396 C C . ASN A 1 302 ? 4.047 14.43 3.246 1 84.25 302 ASN A C 1
ATOM 2398 O O . ASN A 1 302 ? 4.602 15.344 3.854 1 84.25 302 ASN A O 1
ATOM 2402 N N . LYS A 1 303 ? 2.801 14.492 2.855 1 82.06 303 LYS A N 1
ATOM 2403 C CA . LYS A 1 303 ? 1.987 15.688 3.051 1 82.06 303 LYS A CA 1
ATOM 2404 C C . LYS A 1 303 ? 1.747 15.953 4.535 1 82.06 303 LYS A C 1
ATOM 2406 O O . LYS A 1 303 ? 1.704 17.109 4.965 1 82.06 303 LYS A O 1
ATOM 2411 N N . VAL A 1 304 ? 1.631 14.898 5.281 1 84.06 304 VAL A N 1
ATOM 2412 C CA . VAL A 1 304 ? 1.263 15.094 6.684 1 84.06 304 VAL A CA 1
ATOM 2413 C C . VAL A 1 304 ? 2.52 15.117 7.547 1 84.06 304 VAL A C 1
ATOM 2415 O O . VAL A 1 304 ? 2.439 15.289 8.766 1 84.06 304 VAL A O 1
ATOM 2418 N N . SER A 1 305 ? 3.699 14.867 6.973 1 77.38 305 SER A N 1
ATOM 2419 C CA . SER A 1 305 ? 4.961 14.898 7.711 1 77.38 305 SER A CA 1
ATOM 2420 C C . SER A 1 305 ? 5.445 16.328 7.914 1 77.38 305 SER A C 1
ATOM 2422 O O . SER A 1 305 ? 6.039 16.641 8.945 1 77.38 305 SER A O 1
ATOM 2424 N N . MET B 1 1 ? 20.812 20.703 19.078 1 61.31 1 MET B N 1
ATOM 2425 C CA . MET B 1 1 ? 20.094 21.438 20.109 1 61.31 1 MET B CA 1
ATOM 2426 C C . MET B 1 1 ? 19.188 20.5 20.922 1 61.31 1 MET B C 1
ATOM 2428 O O . MET B 1 1 ? 18.75 19.469 20.406 1 61.31 1 MET B O 1
ATOM 2432 N N . GLU B 1 2 ? 19.125 20.703 22.172 1 82 2 GLU B N 1
ATOM 2433 C CA . GLU B 1 2 ? 18.328 19.906 23.094 1 82 2 GLU B CA 1
ATOM 2434 C C . GLU B 1 2 ? 16.844 20 22.766 1 82 2 GLU B C 1
ATOM 2436 O O . GLU B 1 2 ? 16.391 21 22.219 1 82 2 GLU B O 1
ATOM 2441 N N . LYS B 1 3 ? 16.047 18.969 22.891 1 91.31 3 LYS B N 1
ATOM 2442 C CA . LYS B 1 3 ? 14.602 18.891 22.672 1 91.31 3 LYS B CA 1
ATOM 2443 C C . LYS B 1 3 ? 13.867 19.969 23.438 1 91.31 3 LYS B C 1
ATOM 2445 O O . LYS B 1 3 ? 14.164 20.219 24.625 1 91.31 3 LYS B O 1
ATOM 2450 N N . ILE B 1 4 ? 13.125 20.734 22.766 1 94.06 4 ILE B N 1
ATOM 2451 C CA . ILE B 1 4 ? 12.297 21.75 23.406 1 94.06 4 ILE B CA 1
ATOM 2452 C C . ILE B 1 4 ? 11.125 21.094 24.125 1 94.06 4 ILE B C 1
ATOM 2454 O O . ILE B 1 4 ? 10.359 20.344 23.5 1 94.06 4 ILE B O 1
ATOM 2458 N N . GLN B 1 5 ? 11.102 21.25 25.359 1 93.56 5 GLN B N 1
ATOM 2459 C CA . GLN B 1 5 ? 9.984 20.781 26.172 1 93.56 5 GLN B CA 1
ATOM 2460 C C . GLN B 1 5 ? 9.078 21.922 26.594 1 93.56 5 GLN B C 1
ATOM 2462 O O . GLN B 1 5 ? 9.562 23.016 26.906 1 93.56 5 GLN B O 1
ATOM 2467 N N . ALA B 1 6 ? 7.812 21.734 26.453 1 95.31 6 ALA B N 1
ATOM 2468 C CA . ALA B 1 6 ? 6.855 22.75 26.875 1 95.31 6 ALA B CA 1
ATOM 2469 C C . ALA B 1 6 ? 5.586 22.125 27.438 1 95.31 6 ALA B C 1
ATOM 2471 O O . ALA B 1 6 ? 5.117 21.094 26.922 1 95.31 6 ALA B O 1
ATOM 2472 N N . THR B 1 7 ? 5.137 22.641 28.484 1 94.81 7 THR B N 1
ATOM 2473 C CA . THR B 1 7 ? 3.887 22.172 29.078 1 94.81 7 THR B CA 1
ATOM 2474 C C . THR B 1 7 ? 2.686 22.734 28.328 1 94.81 7 THR B C 1
ATOM 2476 O O . THR B 1 7 ? 1.593 22.172 28.375 1 94.81 7 THR B O 1
ATOM 2479 N N . ALA B 1 8 ? 2.902 23.875 27.688 1 96.38 8 ALA B N 1
ATOM 2480 C CA . ALA B 1 8 ? 1.865 24.5 26.859 1 96.38 8 ALA B CA 1
ATOM 2481 C C . ALA B 1 8 ? 2.477 25.328 25.75 1 96.38 8 ALA B C 1
ATOM 2483 O O . ALA B 1 8 ? 3.621 25.781 25.844 1 96.38 8 ALA B O 1
ATOM 2484 N N . VAL B 1 9 ? 1.739 25.406 24.719 1 97.81 9 VAL B N 1
ATOM 2485 C CA . VAL B 1 9 ? 2.104 26.281 23.609 1 97.81 9 VAL B CA 1
ATOM 2486 C C . VAL B 1 9 ? 1.081 27.406 23.484 1 97.81 9 VAL B C 1
ATOM 2488 O O . VAL B 1 9 ? -0.127 27.156 23.469 1 97.81 9 VAL B O 1
ATOM 2491 N N . LYS B 1 10 ? 1.588 28.609 23.453 1 98.38 10 LYS B N 1
ATOM 2492 C CA . LYS B 1 10 ? 0.732 29.797 23.359 1 98.38 10 LYS B CA 1
ATOM 2493 C C . LYS B 1 10 ? 1.046 30.594 22.094 1 98.38 10 LYS B C 1
ATOM 2495 O O . LYS B 1 10 ? 2.209 30.719 21.703 1 98.38 10 LYS B O 1
ATOM 2500 N N . TYR B 1 11 ? 0.04 31 21.5 1 98.25 11 TYR B N 1
ATOM 2501 C CA . TYR B 1 11 ? 0.18 31.969 20.422 1 98.25 11 TYR B CA 1
ATOM 2502 C C . TYR B 1 11 ? 0.174 33.406 20.953 1 98.25 11 TYR B C 1
ATOM 2504 O O . TYR B 1 11 ? -0.568 33.719 21.891 1 98.25 11 TYR B O 1
ATOM 2512 N N . ILE B 1 12 ? 0.985 34.219 20.375 1 98.38 12 ILE B N 1
ATOM 2513 C CA . ILE B 1 12 ? 1.014 35.625 20.797 1 98.38 12 ILE B CA 1
ATOM 2514 C C . ILE B 1 12 ? 1.116 36.531 19.578 1 98.38 12 ILE B C 1
ATOM 2516 O O . ILE B 1 12 ? 1.934 36.312 18.688 1 98.38 12 ILE B O 1
ATOM 2520 N N . LYS B 1 13 ? 0.276 37.5 19.562 1 97 13 LYS B N 1
ATOM 2521 C CA . LYS B 1 13 ? 0.391 38.562 18.562 1 97 13 LYS B CA 1
ATOM 2522 C C . LYS B 1 13 ? 1.336 39.656 19.047 1 97 13 LYS B C 1
ATOM 2524 O O . LYS B 1 13 ? 1.216 40.125 20.188 1 97 13 LYS B O 1
ATOM 2529 N N . LEU B 1 14 ? 2.221 39.969 18.234 1 97.25 14 LEU B N 1
ATOM 2530 C CA . LEU B 1 14 ? 3.205 40.969 18.609 1 97.25 14 LEU B CA 1
ATOM 2531 C C . LEU B 1 14 ? 2.799 42.344 18.094 1 97.25 14 LEU B C 1
ATOM 2533 O O . LEU B 1 14 ? 3.391 42.844 17.141 1 97.25 14 LEU B O 1
ATOM 2537 N N . GLY B 1 15 ? 1.864 42.906 18.781 1 94.44 15 GLY B N 1
ATOM 2538 C CA . GLY B 1 15 ? 1.395 44.219 18.422 1 94.44 15 GLY B CA 1
ATOM 2539 C C . GLY B 1 15 ? 0.26 44.188 17.406 1 94.44 15 GLY B C 1
ATOM 2540 O O . GLY B 1 15 ? 0.048 43.188 16.719 1 94.44 15 GLY B O 1
ATOM 2541 N N . GLU B 1 16 ? -0.412 45.219 17.328 1 89.25 16 GLU B N 1
ATOM 2542 C CA . GLU B 1 16 ? -1.463 45.375 16.312 1 89.25 16 GLU B CA 1
ATOM 2543 C C . GLU B 1 16 ? -0.885 45.344 14.906 1 89.25 16 GLU B C 1
ATOM 2545 O O . GLU B 1 16 ? 0.047 46.094 14.594 1 89.25 16 GLU B O 1
ATOM 2550 N N . GLY B 1 17 ? -1.434 44.469 14.141 1 88.94 17 GLY B N 1
ATOM 2551 C CA . GLY B 1 17 ? -0.942 44.344 12.781 1 88.94 17 GLY B CA 1
ATOM 2552 C C . GLY B 1 17 ? 0.502 43.875 12.711 1 88.94 17 GLY B C 1
ATOM 2553 O O . GLY B 1 17 ? 1.182 44.094 11.703 1 88.94 17 GLY B O 1
ATOM 2554 N N . GLY B 1 18 ? 1.018 43.531 13.812 1 92.75 18 GLY B N 1
ATOM 2555 C CA . GLY B 1 18 ? 2.377 43.031 13.828 1 92.75 18 GLY B CA 1
ATOM 2556 C C . GLY B 1 18 ? 3.426 44.125 13.961 1 92.75 18 GLY B C 1
ATOM 2557 O O . GLY B 1 18 ? 4.582 43.938 13.578 1 92.75 18 GLY B O 1
ATOM 2558 N N . GLU B 1 19 ? 3.104 45.188 14.555 1 94.44 19 GLU B N 1
ATOM 2559 C CA . GLU B 1 19 ? 3.975 46.375 14.594 1 94.44 19 GLU B CA 1
ATOM 2560 C C . GLU B 1 19 ? 5.234 46.094 15.414 1 94.44 19 GLU B C 1
ATOM 2562 O O . GLU B 1 19 ? 6.27 46.719 15.195 1 94.44 19 GLU B O 1
ATOM 2567 N N . TRP B 1 20 ? 5.188 45.188 16.281 1 96.94 20 TRP B N 1
ATOM 2568 C CA . TRP B 1 20 ? 6.336 44.906 17.141 1 96.94 20 TRP B CA 1
ATOM 2569 C C . TRP B 1 20 ? 7.105 43.688 16.656 1 96.94 20 TRP B C 1
ATOM 2571 O O . TRP B 1 20 ? 8.102 43.281 17.266 1 96.94 20 TRP B O 1
ATOM 2581 N N . GLU B 1 21 ? 6.641 43.031 15.609 1 96.75 21 GLU B N 1
ATOM 2582 C CA . GLU B 1 21 ? 7.215 41.781 15.164 1 96.75 21 GLU B CA 1
ATOM 2583 C C . GLU B 1 21 ? 8.703 41.906 14.867 1 96.75 21 GLU B C 1
ATOM 2585 O O . GLU B 1 21 ? 9.523 41.156 15.391 1 96.75 21 GLU B O 1
ATOM 2590 N N . HIS B 1 22 ? 9.047 42.875 14.078 1 96.25 22 HIS B N 1
ATOM 2591 C CA . HIS B 1 22 ? 10.438 43.062 13.68 1 96.25 22 HIS B CA 1
ATOM 2592 C C . HIS B 1 22 ? 11.336 43.281 14.898 1 96.25 22 HIS B C 1
ATOM 2594 O O . HIS B 1 22 ? 12.375 42.625 15.031 1 96.25 22 HIS B O 1
ATOM 2600 N N . GLU B 1 23 ? 10.945 44.125 15.742 1 96.56 23 GLU B N 1
ATOM 2601 C CA . GLU B 1 23 ? 11.719 44.438 16.938 1 96.56 23 GLU B CA 1
ATOM 2602 C C . GLU B 1 23 ? 11.859 43.219 17.828 1 96.56 23 GLU B C 1
ATOM 2604 O O . GLU B 1 23 ? 12.961 42.906 18.297 1 96.56 23 GLU B O 1
ATOM 2609 N N . CYS B 1 24 ? 10.773 42.531 18.078 1 98.06 24 CYS B N 1
ATOM 2610 C CA . CYS B 1 24 ? 10.773 41.375 18.953 1 98.06 24 CYS B CA 1
ATOM 2611 C C . CYS B 1 24 ? 11.648 40.281 18.406 1 98.06 24 CYS B C 1
ATOM 2613 O O . CYS B 1 24 ? 12.469 39.688 19.125 1 98.06 24 CYS B O 1
ATOM 2615 N N . LEU B 1 25 ? 11.5 39.969 17.156 1 97.62 25 LEU B N 1
ATOM 2616 C CA . LEU B 1 25 ? 12.164 38.844 16.516 1 97.62 25 LEU B CA 1
ATOM 2617 C C . LEU B 1 25 ? 13.664 39.094 16.406 1 97.62 25 LEU B C 1
ATOM 2619 O O . LEU B 1 25 ? 14.461 38.156 16.531 1 97.62 25 LEU B O 1
ATOM 2623 N N . THR B 1 26 ? 14.047 40.312 16.188 1 96.75 26 THR B N 1
ATOM 2624 C CA . THR B 1 26 ? 15.461 40.625 16.016 1 96.75 26 THR B CA 1
ATOM 2625 C C . THR B 1 26 ? 16.141 40.781 17.375 1 96.75 26 THR B C 1
ATOM 2627 O O . THR B 1 26 ? 17.297 40.375 17.531 1 96.75 26 THR B O 1
ATOM 2630 N N . SER B 1 27 ? 15.453 41.312 18.344 1 96.62 27 SER B N 1
ATOM 2631 C CA . SER B 1 27 ? 16.078 41.625 19.625 1 96.62 27 SER B CA 1
ATOM 2632 C C . SER B 1 27 ? 15.883 40.469 20.609 1 96.62 27 SER B C 1
ATOM 2634 O O . SER B 1 27 ? 16.516 40.438 21.672 1 96.62 27 SER B O 1
ATOM 2636 N N . GLY B 1 28 ? 15 39.594 20.312 1 97.19 28 GLY B N 1
ATOM 2637 C CA . GLY B 1 28 ? 14.773 38.438 21.172 1 97.19 28 GLY B CA 1
ATOM 2638 C C . GLY B 1 28 ? 13.945 38.75 22.391 1 97.19 28 GLY B C 1
ATOM 2639 O O . GLY B 1 28 ? 14.242 38.281 23.484 1 97.19 28 GLY B O 1
ATOM 2640 N N . ILE B 1 29 ? 13.055 39.594 22.25 1 97.88 29 ILE B N 1
ATOM 2641 C CA . ILE B 1 29 ? 12.18 39.969 23.359 1 97.88 29 ILE B CA 1
ATOM 2642 C C . ILE B 1 29 ? 10.727 39.688 22.984 1 97.88 29 ILE B C 1
ATOM 2644 O O . ILE B 1 29 ? 10.414 39.469 21.812 1 97.88 29 ILE B O 1
ATOM 2648 N N . ILE B 1 30 ? 9.859 39.656 23.984 1 98.19 30 ILE B N 1
ATOM 2649 C CA . ILE B 1 30 ? 8.414 39.594 23.797 1 98.19 30 ILE B CA 1
ATOM 2650 C C . ILE B 1 30 ? 7.777 40.875 24.266 1 98.19 30 ILE B C 1
ATOM 2652 O O . ILE B 1 30 ? 8 41.312 25.406 1 98.19 30 ILE B O 1
ATOM 2656 N N . LYS B 1 31 ? 7.066 41.5 23.375 1 97.62 31 LYS B N 1
ATOM 2657 C CA . LYS B 1 31 ? 6.359 42.719 23.734 1 97.62 31 LYS B CA 1
ATOM 2658 C C . LYS B 1 31 ? 4.859 42.469 23.859 1 97.62 31 LYS B C 1
ATOM 2660 O O . LYS B 1 31 ? 4.305 41.625 23.156 1 97.62 31 LYS B O 1
ATOM 2665 N N . PHE B 1 32 ? 4.277 43.188 24.75 1 96.81 32 PHE B N 1
ATOM 2666 C CA . PHE B 1 32 ? 2.893 42.938 25.125 1 96.81 32 PHE B CA 1
ATOM 2667 C C . PHE B 1 32 ? 2.168 44.25 25.422 1 96.81 32 PHE B C 1
ATOM 2669 O O . PHE B 1 32 ? 2.715 45.125 26.094 1 96.81 32 PHE B O 1
ATOM 2676 N N . GLY B 1 33 ? 1.078 44.312 24.922 1 94.62 33 GLY B N 1
ATOM 2677 C CA . GLY B 1 33 ? 0.299 45.531 25.078 1 94.62 33 GLY B CA 1
ATOM 2678 C C . GLY B 1 33 ? -0.547 45.562 26.328 1 94.62 33 GLY B C 1
ATOM 2679 O O . GLY B 1 33 ? -0.048 45.281 27.422 1 94.62 33 GLY B O 1
ATOM 2680 N N . TYR B 1 34 ? -1.845 45.875 26.219 1 93.12 34 TYR B N 1
ATOM 2681 C CA . TYR B 1 34 ? -2.762 46.062 27.344 1 93.12 34 TYR B CA 1
ATOM 2682 C C . TYR B 1 34 ? -2.264 47.156 28.281 1 93.12 34 TYR B C 1
ATOM 2684 O O . TYR B 1 34 ? -2.064 46.906 29.469 1 93.12 34 TYR B O 1
ATOM 2692 N N . HIS B 1 35 ? -2.252 48.281 27.766 1 92.56 35 HIS B N 1
ATOM 2693 C CA . HIS B 1 35 ? -1.537 49.406 28.344 1 92.56 35 HIS B CA 1
ATOM 2694 C C . HIS B 1 35 ? -2.189 49.844 29.656 1 92.56 35 HIS B C 1
ATOM 2696 O O . HIS B 1 35 ? -1.515 50.375 30.547 1 92.56 35 HIS B O 1
ATOM 2702 N N . GLU B 1 36 ? -3.406 49.625 29.812 1 92.12 36 GLU B N 1
ATOM 2703 C CA . GLU B 1 36 ? -4.137 50.094 31 1 92.12 36 GLU B CA 1
ATOM 2704 C C . GLU B 1 36 ? -3.902 49.156 32.188 1 92.12 36 GLU B C 1
ATOM 2706 O O . GLU B 1 36 ? -4.332 49.469 33.312 1 92.12 36 GLU B O 1
ATOM 2711 N N . THR B 1 37 ? -3.197 48.156 31.984 1 95.12 37 THR B N 1
ATOM 2712 C CA . THR B 1 37 ? -2.982 47.125 33 1 95.12 37 THR B CA 1
ATOM 2713 C C . THR B 1 37 ? -2.084 47.688 34.125 1 95.12 37 THR B C 1
ATOM 2715 O O . THR B 1 37 ? -0.982 48.156 33.844 1 95.12 37 THR B O 1
ATOM 2718 N N . PRO B 1 38 ? -2.531 47.531 35.312 1 95.69 38 PRO B N 1
ATOM 2719 C CA . PRO B 1 38 ? -1.653 47.938 36.406 1 95.69 38 PRO B CA 1
ATOM 2720 C C . PRO B 1 38 ? -0.501 46.969 36.625 1 95.69 38 PRO B C 1
ATOM 2722 O O . PRO B 1 38 ? -0.715 45.844 37.125 1 95.69 38 PRO B O 1
ATOM 2725 N N . HIS B 1 39 ? 0.623 47.375 36.406 1 96.5 39 HIS B N 1
ATOM 2726 C CA . HIS B 1 39 ? 1.823 46.562 36.375 1 96.5 39 HIS B CA 1
ATOM 2727 C C . HIS B 1 39 ? 2.08 45.938 37.75 1 96.5 39 HIS B C 1
ATOM 2729 O O . HIS B 1 39 ? 2.281 44.719 37.844 1 96.5 39 HIS B O 1
ATOM 2735 N N . GLN B 1 40 ? 2.035 46.75 38.781 1 95.69 40 GLN B N 1
ATOM 2736 C CA . GLN B 1 40 ? 2.355 46.281 40.156 1 95.69 40 GLN B CA 1
ATOM 2737 C C . GLN B 1 40 ? 1.353 45.219 40.625 1 95.69 40 GLN B C 1
ATOM 2739 O O . GLN B 1 40 ? 1.729 44.25 41.281 1 95.69 40 GLN B O 1
ATOM 2744 N N . MET B 1 41 ? 0.169 45.406 40.219 1 97 41 MET B N 1
ATOM 2745 C CA . MET B 1 41 ? -0.855 44.438 40.594 1 97 41 MET B CA 1
ATOM 2746 C C . MET B 1 41 ? -0.615 43.094 39.938 1 97 41 MET B C 1
ATOM 2748 O O . MET B 1 41 ? -0.857 42.031 40.531 1 97 41 MET B O 1
ATOM 2752 N N . CYS B 1 42 ? -0.181 43.156 38.781 1 97.44 42 CYS B N 1
ATOM 2753 C CA . CYS B 1 42 ? 0.11 41.938 38.031 1 97.44 42 CYS B CA 1
ATOM 2754 C C . CYS B 1 42 ? 1.312 41.219 38.625 1 97.44 42 CYS B C 1
ATOM 2756 O O . CYS B 1 42 ? 1.303 39.969 38.75 1 97.44 42 CYS B O 1
ATOM 2758 N N . LEU B 1 43 ? 2.32 41.906 39 1 96.12 43 LEU B N 1
ATOM 2759 C CA . LEU B 1 43 ? 3.504 41.312 39.625 1 96.12 43 LEU B CA 1
ATOM 2760 C C . LEU B 1 43 ? 3.148 40.625 40.938 1 96.12 43 LEU B C 1
ATOM 2762 O O . LEU B 1 43 ? 3.752 39.594 41.281 1 96.12 43 LEU B O 1
ATOM 2766 N N . GLU B 1 44 ? 2.148 41.188 41.594 1 96.38 44 GLU B N 1
ATOM 2767 C CA . GLU B 1 44 ? 1.753 40.688 42.906 1 96.38 44 GLU B CA 1
ATOM 2768 C C . GLU B 1 44 ? 0.689 39.594 42.75 1 96.38 44 GLU B C 1
ATOM 2770 O O . GLU B 1 44 ? 0.289 38.969 43.75 1 96.38 44 GLU B O 1
ATOM 2775 N N . GLY B 1 45 ? 0.182 39.406 41.656 1 96.5 45 GLY B N 1
ATOM 2776 C CA . GLY B 1 45 ? -0.792 38.375 41.406 1 96.5 45 GLY B CA 1
ATOM 2777 C C . GLY B 1 45 ? -2.193 38.719 41.844 1 96.5 45 GLY B C 1
ATOM 2778 O O . GLY B 1 45 ? -2.988 37.844 42.188 1 96.5 45 GLY B O 1
ATOM 2779 N N . LYS B 1 46 ? -2.406 40 41.875 1 97.19 46 LYS B N 1
ATOM 2780 C CA . LYS B 1 46 ? -3.723 40.469 42.281 1 97.19 46 LYS B CA 1
ATOM 2781 C C . LYS B 1 46 ? -4.691 40.531 41.125 1 97.19 46 LYS B C 1
ATOM 2783 O O . LYS B 1 46 ? -5.18 41.594 40.719 1 97.19 46 LYS B O 1
ATOM 2788 N N . TRP B 1 47 ? -5.102 39.438 40.688 1 97.62 47 TRP B N 1
ATOM 2789 C CA . TRP B 1 47 ? -5.809 39.281 39.438 1 97.62 47 TRP B CA 1
ATOM 2790 C C . TRP B 1 47 ? -7.254 39.75 39.562 1 97.62 47 TRP B C 1
ATOM 2792 O O . TRP B 1 47 ? -7.84 40.25 38.594 1 97.62 47 TRP B O 1
ATOM 2802 N N . GLU B 1 48 ? -7.852 39.656 40.688 1 96.62 48 GLU B N 1
ATOM 2803 C CA . GLU B 1 48 ? -9.203 40.156 40.906 1 96.62 48 GLU B CA 1
ATOM 2804 C C . GLU B 1 48 ? -9.258 41.656 40.719 1 96.62 48 GLU B C 1
ATOM 2806 O O . GLU B 1 48 ? -10.211 42.188 40.125 1 96.62 48 GLU B O 1
ATOM 2811 N N . GLU B 1 49 ? -8.25 42.281 41.281 1 96.56 49 GLU B N 1
ATOM 2812 C CA . GLU B 1 49 ? -8.164 43.719 41.125 1 96.56 49 GLU B CA 1
ATOM 2813 C C . GLU B 1 49 ? -7.926 44.094 39.656 1 96.56 49 GLU B C 1
ATOM 2815 O O . GLU B 1 49 ? -8.492 45.094 39.156 1 96.56 49 GLU B O 1
ATOM 2820 N N . VAL B 1 50 ? -7.082 43.375 39 1 97.62 50 VAL B N 1
ATOM 2821 C CA . VAL B 1 50 ? -6.82 43.625 37.594 1 97.62 50 VAL B CA 1
ATOM 2822 C C . VAL B 1 50 ? -8.102 43.438 36.812 1 97.62 50 VAL B C 1
ATOM 2824 O O . VAL B 1 50 ? -8.383 44.219 35.875 1 97.62 50 VAL B O 1
ATOM 2827 N N . ASN B 1 51 ? -8.898 42.469 37.188 1 97.62 51 ASN B N 1
ATOM 2828 C CA . ASN B 1 51 ? -10.164 42.219 36.5 1 97.62 51 ASN B CA 1
ATOM 2829 C C . ASN B 1 51 ? -11.117 43.406 36.656 1 97.62 51 ASN B C 1
ATOM 2831 O O . ASN B 1 51 ? -11.852 43.75 35.719 1 97.62 51 ASN B O 1
ATOM 2835 N N . LYS B 1 52 ? -11.07 44 37.781 1 96.44 52 LYS B N 1
ATOM 2836 C CA . LYS B 1 52 ? -11.922 45.156 38 1 96.44 52 LYS B CA 1
ATOM 2837 C C . LYS B 1 52 ? -11.523 46.312 37.094 1 96.44 52 LYS B C 1
ATOM 2839 O O . LYS B 1 52 ? -12.391 47.031 36.562 1 96.44 52 LYS B O 1
ATOM 2844 N N . VAL B 1 53 ? -10.273 46.438 36.969 1 96.44 53 VAL B N 1
ATOM 2845 C CA . VAL B 1 53 ? -9.766 47.5 36.094 1 96.44 53 VAL B CA 1
ATOM 2846 C C . VAL B 1 53 ? -10.234 47.281 34.656 1 96.44 53 VAL B C 1
ATOM 2848 O O . VAL B 1 53 ? -10.742 48.188 34.031 1 96.44 53 VAL B O 1
ATOM 2851 N N . TRP B 1 54 ? -10.172 46.094 34.188 1 96.5 54 TRP B N 1
ATOM 2852 C CA . TRP B 1 54 ? -10.484 45.812 32.812 1 96.5 54 TRP B CA 1
ATOM 2853 C C . TRP B 1 54 ? -11.992 45.75 32.594 1 96.5 54 TRP B C 1
ATOM 2855 O O . TRP B 1 54 ? -12.469 46 31.469 1 96.5 54 TRP B O 1
ATOM 2865 N N . LEU B 1 55 ? -12.703 45.438 33.656 1 96.69 55 LEU B N 1
ATOM 2866 C CA . LEU B 1 55 ? -14.156 45.531 33.562 1 96.69 55 LEU B CA 1
ATOM 2867 C C . LEU B 1 55 ? -14.578 46.969 33.219 1 96.69 55 LEU B C 1
ATOM 2869 O O . LEU B 1 55 ? -15.484 47.188 32.438 1 96.69 55 LEU B O 1
ATOM 2873 N N . LYS B 1 56 ? -13.828 47.844 33.812 1 95.88 56 LYS B N 1
ATOM 2874 C CA . LYS B 1 56 ? -14.102 49.281 33.562 1 95.88 56 LYS B CA 1
ATOM 2875 C C . LYS B 1 56 ? -13.68 49.656 32.156 1 95.88 56 LYS B C 1
ATOM 2877 O O . LYS B 1 56 ? -14.414 50.344 31.453 1 95.88 56 LYS B O 1
ATOM 2882 N N . VAL B 1 57 ? -12.562 49.219 31.781 1 94.81 57 VAL B N 1
ATOM 2883 C CA . VAL B 1 57 ? -12.016 49.562 30.469 1 94.81 57 VAL B CA 1
ATOM 2884 C C . VAL B 1 57 ? -12.914 49 29.375 1 94.81 57 VAL B C 1
ATOM 2886 O O . VAL B 1 57 ? -13.086 49.625 28.328 1 94.81 57 VAL B O 1
ATOM 2889 N N . ARG B 1 58 ? -13.539 47.844 29.641 1 95.62 58 ARG B N 1
ATOM 2890 C CA . ARG B 1 58 ? -14.344 47.156 28.625 1 95.62 58 ARG B CA 1
ATOM 2891 C C . ARG B 1 58 ? -15.828 47.438 28.844 1 95.62 58 ARG B C 1
ATOM 2893 O O . ARG B 1 58 ? -16.672 46.594 28.5 1 95.62 58 ARG B O 1
ATOM 2900 N N . LYS B 1 59 ? -16.141 48.531 29.484 1 96.06 59 LYS B N 1
ATOM 2901 C CA . LYS B 1 59 ? -17.516 49 29.672 1 96.06 59 LYS B CA 1
ATOM 2902 C C . LYS B 1 59 ? -18.391 47.906 30.312 1 96.06 59 LYS B C 1
ATOM 2904 O O . LYS B 1 59 ? -19.484 47.625 29.812 1 96.06 59 LYS B O 1
ATOM 2909 N N . ASN B 1 60 ? -17.828 47.156 31.219 1 93.56 60 ASN B N 1
ATOM 2910 C CA . ASN B 1 60 ? -18.516 46.188 32.062 1 93.56 60 ASN B CA 1
ATOM 2911 C C . ASN B 1 60 ? -18.891 44.906 31.297 1 93.56 60 ASN B C 1
ATOM 2913 O O . ASN B 1 60 ? -19.797 44.188 31.703 1 93.56 60 ASN B O 1
ATOM 2917 N N . ASN B 1 61 ? -18.25 44.688 30.219 1 96.06 61 ASN B N 1
ATOM 2918 C CA . ASN B 1 61 ? -18.359 43.406 29.562 1 96.06 61 ASN B CA 1
ATOM 2919 C C . ASN B 1 61 ? -17.516 42.344 30.266 1 96.06 61 ASN B C 1
ATOM 2921 O O . ASN B 1 61 ? -16.312 42.25 30.016 1 96.06 61 ASN B O 1
ATOM 2925 N N . GLN B 1 62 ? -18.141 41.531 31.016 1 95.44 62 GLN B N 1
ATOM 2926 C CA . GLN B 1 62 ? -17.453 40.594 31.875 1 95.44 62 GLN B CA 1
ATOM 2927 C C . GLN B 1 62 ? -16.672 39.562 31.062 1 95.44 62 GLN B C 1
ATOM 2929 O O . GLN B 1 62 ? -15.547 39.188 31.422 1 95.44 62 GLN B O 1
ATOM 2934 N N . SER B 1 63 ? -17.266 39.031 30.062 1 95.25 63 SER B N 1
ATOM 2935 C CA . SER B 1 63 ? -16.625 37.969 29.266 1 95.25 63 SER B CA 1
ATOM 2936 C C . SER B 1 63 ? -15.336 38.469 28.625 1 95.25 63 SER B C 1
ATOM 2938 O O . SER B 1 63 ? -14.305 37.812 28.688 1 95.25 63 SER B O 1
ATOM 2940 N N . THR B 1 64 ? -15.383 39.656 28.094 1 95.06 64 THR B N 1
ATOM 2941 C CA . THR B 1 64 ? -14.211 40.25 27.438 1 95.06 64 THR B CA 1
ATOM 2942 C C . THR B 1 64 ? -13.141 40.594 28.469 1 95.06 64 THR B C 1
ATOM 2944 O O . THR B 1 64 ? -11.945 40.344 28.234 1 95.06 64 THR B O 1
ATOM 2947 N N . ALA B 1 65 ? -13.547 41.125 29.562 1 96.25 65 ALA B N 1
ATOM 2948 C CA . ALA B 1 65 ? -12.609 41.438 30.625 1 96.25 65 ALA B CA 1
ATOM 2949 C C . ALA B 1 65 ? -11.898 40.219 31.141 1 96.25 65 ALA B C 1
ATOM 2951 O O . ALA B 1 65 ? -10.68 40.219 31.359 1 96.25 65 ALA B O 1
ATOM 2952 N N . THR B 1 66 ? -12.664 39.219 31.344 1 96.25 66 THR B N 1
ATOM 2953 C CA . THR B 1 66 ? -12.094 37.938 31.828 1 96.25 66 THR B CA 1
ATOM 2954 C C . THR B 1 66 ? -11.07 37.406 30.828 1 96.25 66 THR B C 1
ATOM 2956 O O . THR B 1 66 ? -10.008 36.906 31.219 1 96.25 66 THR B O 1
ATOM 2959 N N . SER B 1 67 ? -11.445 37.469 29.578 1 96.25 67 SER B N 1
ATOM 2960 C CA . SER B 1 67 ? -10.531 37.031 28.531 1 96.25 67 SER B CA 1
ATOM 2961 C C . SER B 1 67 ? -9.258 37.844 28.531 1 96.25 67 SER B C 1
ATOM 2963 O O . SER B 1 67 ? -8.156 37.312 28.391 1 96.25 67 SER B O 1
ATOM 2965 N N . ASP B 1 68 ? -9.391 39.125 28.672 1 96.31 68 ASP B N 1
ATOM 2966 C CA . ASP B 1 68 ? -8.234 40 28.719 1 96.31 68 ASP B CA 1
ATOM 2967 C C . ASP B 1 68 ? -7.32 39.656 29.891 1 96.31 68 ASP B C 1
ATOM 2969 O O . ASP B 1 68 ? -6.109 39.5 29.719 1 96.31 68 ASP B O 1
ATOM 2973 N N . VAL B 1 69 ? -7.906 39.469 30.984 1 97.31 69 VAL B N 1
ATOM 2974 C CA . VAL B 1 69 ? -7.121 39.188 32.188 1 97.31 69 VAL B CA 1
ATOM 2975 C C . VAL B 1 69 ? -6.41 37.844 32.031 1 97.31 69 VAL B C 1
ATOM 2977 O O . VAL B 1 69 ? -5.277 37.688 32.5 1 97.31 69 VAL B O 1
ATOM 2980 N N . ARG B 1 70 ? -7.066 36.938 31.469 1 97.12 70 ARG B N 1
ATOM 2981 C CA . ARG B 1 70 ? -6.438 35.656 31.219 1 97.12 70 ARG B CA 1
ATOM 2982 C C . ARG B 1 70 ? -5.172 35.812 30.375 1 97.12 70 ARG B C 1
ATOM 2984 O O . ARG B 1 70 ? -4.145 35.188 30.672 1 97.12 70 ARG B O 1
ATOM 2991 N N . GLN B 1 71 ? -5.234 36.594 29.359 1 97.5 71 GLN B N 1
ATOM 2992 C CA . GLN B 1 71 ? -4.098 36.844 28.469 1 97.5 71 GLN B CA 1
ATOM 2993 C C . GLN B 1 71 ? -2.98 37.562 29.203 1 97.5 71 GLN B C 1
ATOM 2995 O O . GLN B 1 71 ? -1.808 37.219 29.078 1 97.5 71 GLN B O 1
ATOM 3000 N N . ILE B 1 72 ? -3.371 38.531 29.953 1 97.88 72 ILE B N 1
ATOM 3001 C CA . ILE B 1 72 ? -2.414 39.312 30.734 1 97.88 72 ILE B CA 1
ATOM 3002 C C . ILE B 1 72 ? -1.714 38.375 31.734 1 97.88 72 ILE B C 1
ATOM 3004 O O . ILE B 1 72 ? -0.487 38.406 31.859 1 97.88 72 ILE B O 1
ATOM 3008 N N . ARG B 1 73 ? -2.523 37.688 32.406 1 97.69 73 ARG B N 1
ATOM 3009 C CA . ARG B 1 73 ? -1.986 36.75 33.375 1 97.69 73 ARG B CA 1
ATOM 3010 C C . ARG B 1 73 ? -1.006 35.781 32.719 1 97.69 73 ARG B C 1
ATOM 3012 O O . ARG B 1 73 ? 0.047 35.469 33.281 1 97.69 73 ARG B O 1
ATOM 3019 N N . THR B 1 74 ? -1.349 35.25 31.594 1 97.44 74 THR B N 1
ATOM 3020 C CA . THR B 1 74 ? -0.472 34.344 30.859 1 97.44 74 TH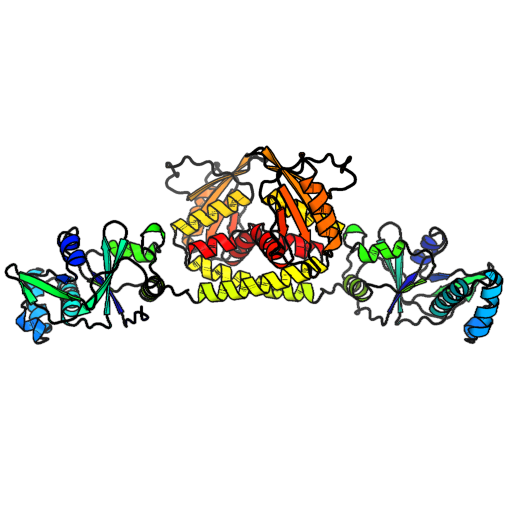R B CA 1
ATOM 3021 C C . THR B 1 74 ? 0.882 35 30.594 1 97.44 74 THR B C 1
ATOM 3023 O O . THR B 1 74 ? 1.927 34.375 30.797 1 97.44 74 THR B O 1
ATOM 3026 N N . PHE B 1 75 ? 0.873 36.188 30.141 1 98.06 75 PHE B N 1
ATOM 3027 C CA . PHE B 1 75 ? 2.107 36.906 29.844 1 98.06 75 PHE B CA 1
ATOM 3028 C C . PHE B 1 75 ? 2.953 37.062 31.094 1 98.06 75 PHE B C 1
ATOM 3030 O O . PHE B 1 75 ? 4.156 36.812 31.078 1 98.06 75 PHE B O 1
ATOM 3037 N N . TYR B 1 76 ? 2.355 37.438 32.156 1 97.81 76 TYR B N 1
ATOM 3038 C CA . TYR B 1 76 ? 3.07 37.781 33.375 1 97.81 76 TYR B CA 1
ATOM 3039 C C . TYR B 1 76 ? 3.578 36.531 34.094 1 97.81 76 TYR B C 1
ATOM 3041 O O . TYR B 1 76 ? 4.609 36.562 34.75 1 97.81 76 TYR B O 1
ATOM 3049 N N . THR B 1 77 ? 2.908 35.5 33.938 1 96.94 77 THR B N 1
ATOM 3050 C CA . THR B 1 77 ? 3.24 34.312 34.719 1 96.94 77 THR B CA 1
ATOM 3051 C C . THR B 1 77 ? 3.975 33.281 33.875 1 96.94 77 THR B C 1
ATOM 3053 O O . THR B 1 77 ? 4.422 32.25 34.406 1 96.94 77 THR B O 1
ATOM 3056 N N . ALA B 1 78 ? 4.109 33.5 32.688 1 96.69 78 ALA B N 1
ATOM 3057 C CA . ALA B 1 78 ? 4.734 32.531 31.797 1 96.69 78 ALA B CA 1
ATOM 3058 C C . ALA B 1 78 ? 6.148 32.188 32.25 1 96.69 78 ALA B C 1
ATOM 3060 O O . ALA B 1 78 ? 6.914 33.094 32.625 1 96.69 78 ALA B O 1
ATOM 3061 N N . THR B 1 79 ? 6.398 30.938 32.281 1 96 79 THR B N 1
ATOM 3062 C CA . THR B 1 79 ? 7.723 30.406 32.594 1 96 79 THR B CA 1
ATOM 3063 C C . THR B 1 79 ? 8.336 29.781 31.344 1 96 79 THR B C 1
ATOM 3065 O O . THR B 1 79 ? 7.676 29.656 30.312 1 96 79 THR B O 1
ATOM 3068 N N . PRO B 1 80 ? 9.562 29.422 31.438 1 95.44 80 PRO B N 1
ATOM 3069 C CA . PRO B 1 80 ? 10.234 28.859 30.25 1 95.44 80 PRO B CA 1
ATOM 3070 C C . PRO B 1 80 ? 9.641 27.531 29.797 1 95.44 80 PRO B C 1
ATOM 3072 O O . PRO B 1 80 ? 9.977 27.047 28.719 1 95.44 80 PRO B O 1
ATOM 3075 N N . ASP B 1 81 ? 8.812 27 30.562 1 96.06 81 ASP B N 1
ATOM 3076 C CA . ASP B 1 81 ? 8.148 25.766 30.156 1 96.06 81 ASP B CA 1
ATOM 3077 C C . ASP B 1 81 ? 6.953 26.047 29.25 1 96.06 81 ASP B C 1
ATOM 3079 O O . ASP B 1 81 ? 6.301 25.125 28.75 1 96.06 81 ASP B O 1
ATOM 3083 N N . ILE B 1 82 ? 6.691 27.297 29.016 1 96.94 82 ILE B N 1
ATOM 3084 C CA . ILE B 1 82 ? 5.703 27.719 28.031 1 96.94 82 ILE B CA 1
ATOM 3085 C C . ILE B 1 82 ? 6.398 28.094 26.719 1 96.94 82 ILE B C 1
ATOM 3087 O O . ILE B 1 82 ? 7.453 28.734 26.734 1 96.94 82 ILE B O 1
ATOM 3091 N N . LEU B 1 83 ? 5.863 27.594 25.672 1 98.06 83 LEU B N 1
ATOM 3092 C CA . LEU B 1 83 ? 6.375 27.953 24.344 1 98.06 83 LEU B CA 1
ATOM 3093 C C . LEU B 1 83 ? 5.457 28.953 23.672 1 98.06 83 LEU B C 1
ATOM 3095 O O . LEU B 1 83 ? 4.27 28.688 23.469 1 98.06 83 LEU B O 1
ATOM 3099 N N . PHE B 1 84 ? 5.988 30.094 23.359 1 98.44 84 PHE B N 1
ATOM 3100 C CA . PHE B 1 84 ? 5.238 31.062 22.562 1 98.44 84 PHE B CA 1
ATOM 3101 C C . PHE B 1 84 ? 5.512 30.875 21.078 1 98.44 84 PHE B C 1
ATOM 3103 O O . PHE B 1 84 ? 6.656 30.656 20.672 1 98.44 84 PHE B O 1
ATOM 3110 N N . ILE B 1 85 ? 4.5 30.906 20.344 1 98.38 85 ILE B N 1
ATOM 3111 C CA . ILE B 1 85 ? 4.676 30.922 18.906 1 98.38 85 ILE B CA 1
ATOM 3112 C C . ILE B 1 85 ? 3.979 32.125 18.312 1 98.38 85 ILE B C 1
ATOM 3114 O O . ILE B 1 85 ? 3.059 32.688 18.906 1 98.38 85 ILE B O 1
ATOM 3118 N N . THR B 1 86 ? 4.426 32.625 17.188 1 98.06 86 THR B N 1
ATOM 3119 C CA . THR B 1 86 ? 3.799 33.688 16.375 1 98.06 86 THR B CA 1
ATOM 3120 C C . THR B 1 86 ? 4.086 33.469 14.898 1 98.06 86 THR B C 1
ATOM 3122 O O . THR B 1 86 ? 4.844 32.562 14.531 1 98.06 86 THR B O 1
ATOM 3125 N N . PHE B 1 87 ? 3.33 34.125 14.094 1 96.38 87 PHE B N 1
ATOM 3126 C CA . PHE B 1 87 ? 3.52 34.031 12.648 1 96.38 87 PHE B CA 1
ATOM 3127 C C . PHE B 1 87 ? 3.904 35.375 12.055 1 96.38 87 PHE B C 1
ATOM 3129 O O . PHE B 1 87 ? 3.275 36.406 12.344 1 96.38 87 PHE B O 1
ATOM 3136 N N . SER B 1 88 ? 4.953 35.375 11.32 1 95.62 88 SER B N 1
ATOM 3137 C CA . SER B 1 88 ? 5.434 36.562 10.656 1 95.62 88 SER B CA 1
ATOM 3138 C C . SER B 1 88 ? 6.117 36.25 9.336 1 95.62 88 SER B C 1
ATOM 3140 O O . SER B 1 88 ? 6.902 35.312 9.258 1 95.62 88 SER B O 1
ATOM 3142 N N . GLN B 1 89 ? 5.703 36.938 8.297 1 93.06 89 GLN B N 1
ATOM 3143 C CA . GLN B 1 89 ? 6.328 36.812 6.98 1 93.06 89 GLN B CA 1
ATOM 3144 C C . GLN B 1 89 ? 6.309 35.375 6.477 1 93.06 89 GLN B C 1
ATOM 3146 O O . GLN B 1 89 ? 7.324 34.875 5.996 1 93.06 89 GLN B O 1
ATOM 3151 N N . GLY B 1 90 ? 5.309 34.719 6.797 1 92.44 90 GLY B N 1
ATOM 3152 C CA . GLY B 1 90 ? 5.098 33.375 6.242 1 92.44 90 GLY B CA 1
ATOM 3153 C C . GLY B 1 90 ? 5.812 32.281 7.02 1 92.44 90 GLY B C 1
ATOM 3154 O O . GLY B 1 90 ? 5.926 31.156 6.547 1 92.44 90 GLY B O 1
ATOM 3155 N N . LEU B 1 91 ? 6.309 32.719 8.195 1 96.25 91 LEU B N 1
ATOM 3156 C CA . LEU B 1 91 ? 7.043 31.75 9.016 1 96.25 91 LEU B CA 1
ATOM 3157 C C . LEU B 1 91 ? 6.438 31.656 10.406 1 96.25 91 LEU B C 1
ATOM 3159 O O . LEU B 1 91 ? 5.875 32.625 10.922 1 96.25 91 LEU B O 1
ATOM 3163 N N . LEU B 1 92 ? 6.551 30.453 10.914 1 97.19 92 LEU B N 1
ATOM 3164 C CA . LEU B 1 92 ? 6.316 30.281 12.344 1 97.19 92 LEU B CA 1
ATOM 3165 C C . LEU B 1 92 ? 7.562 30.609 13.148 1 97.19 92 LEU B C 1
ATOM 3167 O O . LEU B 1 92 ? 8.664 30.156 12.828 1 97.19 92 LEU B O 1
ATOM 3171 N N . HIS B 1 93 ? 7.402 31.469 14.086 1 98.31 93 HIS B N 1
ATOM 3172 C CA . HIS B 1 93 ? 8.453 31.812 15.039 1 98.31 93 HIS B CA 1
ATOM 3173 C C . HIS B 1 93 ? 8.117 31.297 16.438 1 98.31 93 HIS B C 1
ATOM 3175 O O . HIS B 1 93 ? 6.957 31.359 16.859 1 98.31 93 HIS B O 1
ATOM 3181 N N . TRP B 1 94 ? 9.141 30.812 17.062 1 98.38 94 TRP B N 1
ATOM 3182 C CA . TRP B 1 94 ? 8.891 30.297 18.406 1 98.38 94 TRP B CA 1
ATOM 3183 C C . TRP B 1 94 ? 9.969 30.75 19.375 1 98.38 94 TRP B C 1
ATOM 3185 O O . TRP B 1 94 ? 11.086 31.062 18.969 1 98.38 94 TRP B O 1
ATOM 3195 N N . CYS B 1 95 ? 9.664 30.906 20.703 1 98.12 95 CYS B N 1
ATOM 3196 C CA . CYS B 1 95 ? 10.602 31.234 21.766 1 98.12 95 CYS B CA 1
ATOM 3197 C C . CYS B 1 95 ? 10.078 30.766 23.109 1 98.12 95 CYS B C 1
ATOM 3199 O O . CYS B 1 95 ? 8.914 30.375 23.234 1 98.12 95 CYS B O 1
ATOM 3201 N N . GLN B 1 96 ? 10.938 30.688 24 1 97.94 96 GLN B N 1
ATOM 3202 C CA . GLN B 1 96 ? 10.602 30.484 25.406 1 97.94 96 GLN B CA 1
ATOM 3203 C C . GLN B 1 96 ? 10.867 31.75 26.219 1 97.94 96 GLN B C 1
ATOM 3205 O O . GLN B 1 96 ? 11.938 32.344 26.109 1 97.94 96 GLN B O 1
ATOM 3210 N N . PRO B 1 97 ? 9.859 32.188 26.938 1 97.81 97 PRO B N 1
ATOM 3211 C CA . PRO B 1 97 ? 10.039 33.406 27.719 1 97.81 97 PRO B CA 1
ATOM 3212 C C . PRO B 1 97 ? 11.023 33.25 28.875 1 97.81 97 PRO B C 1
ATOM 3214 O O . PRO B 1 97 ? 11.234 32.125 29.344 1 97.81 97 PRO B O 1
ATOM 3217 N N . SER B 1 98 ? 11.633 34.312 29.219 1 96.12 98 SER B N 1
ATOM 3218 C CA . SER B 1 98 ? 12.539 34.375 30.375 1 96.12 98 SER B CA 1
ATOM 3219 C C . SER B 1 98 ? 12.531 35.75 31.016 1 96.12 98 SER B C 1
ATOM 3221 O O . SER B 1 98 ? 12.031 36.719 30.438 1 96.12 98 SER B O 1
ATOM 3223 N N . GLY B 1 99 ? 12.883 35.812 32.281 1 92.69 99 GLY B N 1
ATOM 3224 C CA . GLY B 1 99 ? 13.047 37.062 32.969 1 92.69 99 GLY B CA 1
ATOM 3225 C C . GLY B 1 99 ? 11.742 37.656 33.5 1 92.69 99 GLY B C 1
ATOM 3226 O O . GLY B 1 99 ? 10.688 37.031 33.312 1 92.69 99 GLY B O 1
ATOM 3227 N N . GLU B 1 100 ? 11.883 38.781 34.094 1 93.5 100 GLU B N 1
ATOM 3228 C CA . GLU B 1 100 ? 10.727 39.469 34.656 1 93.5 100 GLU B CA 1
ATOM 3229 C C . GLU B 1 100 ? 10.078 40.406 33.625 1 93.5 100 GLU B C 1
ATOM 3231 O O . GLU B 1 100 ? 10.719 40.781 32.625 1 93.5 100 GLU B O 1
ATOM 3236 N N . VAL B 1 101 ? 8.859 40.688 33.844 1 97.25 101 VAL B N 1
ATOM 3237 C CA . VAL B 1 101 ? 8.148 41.625 33 1 97.25 101 VAL B CA 1
ATOM 3238 C C . VAL B 1 101 ? 8.562 43.062 33.312 1 97.25 101 VAL B C 1
ATOM 3240 O O . VAL B 1 101 ? 8.602 43.438 34.469 1 97.25 101 VAL B O 1
ATOM 3243 N N . THR B 1 102 ? 8.906 43.781 32.25 1 96.75 102 THR B N 1
ATOM 3244 C CA . THR B 1 102 ? 9.281 45.188 32.406 1 96.75 102 THR B CA 1
ATOM 3245 C C . THR B 1 102 ? 8.266 46.094 31.703 1 96.75 102 THR B C 1
ATOM 3247 O O . THR B 1 102 ? 7.93 45.875 30.547 1 96.75 102 THR B O 1
ATOM 3250 N N . GLU B 1 103 ? 7.793 47 32.406 1 96.56 103 GLU B N 1
ATOM 3251 C CA . GLU B 1 103 ? 6.898 48 31.828 1 96.56 103 GLU B CA 1
ATOM 3252 C C . GLU B 1 103 ? 7.684 49.156 31.188 1 96.56 103 GLU B C 1
ATOM 3254 O O . GLU B 1 103 ? 8.602 49.688 31.797 1 96.56 103 GLU B O 1
ATOM 3259 N N . LEU B 1 104 ? 7.266 49.438 30.016 1 95 104 LEU B N 1
ATOM 3260 C CA . LEU B 1 104 ? 7.926 50.531 29.297 1 95 104 LEU B CA 1
ATOM 3261 C C . LEU B 1 104 ? 7.168 51.844 29.484 1 95 104 LEU B C 1
ATOM 3263 O O . LEU B 1 104 ? 6.07 51.844 30.047 1 95 104 LEU B O 1
ATOM 3267 N N . ASP B 1 105 ? 7.668 52.906 28.969 1 92.88 105 ASP B N 1
ATOM 3268 C CA . ASP B 1 105 ? 7.125 54.25 29.172 1 92.88 105 ASP B CA 1
ATOM 3269 C C . ASP B 1 105 ? 5.766 54.406 28.5 1 92.88 105 ASP B C 1
ATOM 3271 O O . ASP B 1 105 ? 4.902 55.125 28.984 1 92.88 105 ASP B O 1
ATOM 3275 N N . ASP B 1 106 ? 5.637 53.719 27.453 1 90.12 106 ASP B N 1
ATOM 3276 C CA . ASP B 1 106 ? 4.398 53.875 26.703 1 90.12 106 ASP B CA 1
ATOM 3277 C C . ASP B 1 106 ? 3.303 52.969 27.234 1 90.12 106 ASP B C 1
ATOM 3279 O O . ASP B 1 106 ? 2.203 52.906 26.688 1 90.12 106 ASP B O 1
ATOM 3283 N N . GLY B 1 107 ? 3.607 52.25 28.266 1 90.88 107 GLY B N 1
ATOM 3284 C CA . GLY B 1 107 ? 2.617 51.375 28.891 1 90.88 107 GLY B CA 1
ATOM 3285 C C . GLY B 1 107 ? 2.699 49.938 28.422 1 90.88 107 GLY B C 1
ATOM 3286 O O . GLY B 1 107 ? 2.068 49.031 28.984 1 90.88 107 GLY B O 1
ATOM 3287 N N . SER B 1 108 ? 3.463 49.719 27.391 1 94.38 108 SER B N 1
ATOM 3288 C CA . SER B 1 108 ? 3.67 48.344 26.938 1 94.38 108 SER B CA 1
ATOM 3289 C C . SER B 1 108 ? 4.641 47.594 27.859 1 94.38 108 SER B C 1
ATOM 3291 O O . SER B 1 108 ? 5.258 48.219 28.734 1 94.38 108 SER B O 1
ATOM 3293 N N . ARG B 1 109 ? 4.648 46.312 27.672 1 96.88 109 ARG B N 1
ATOM 3294 C CA . ARG B 1 109 ? 5.504 45.469 28.484 1 96.88 109 ARG B CA 1
ATOM 3295 C C . ARG B 1 109 ? 6.441 44.625 27.625 1 96.88 109 ARG B C 1
ATOM 3297 O O . ARG B 1 109 ? 6.137 44.375 26.453 1 96.88 109 ARG B O 1
ATOM 3304 N N . THR B 1 110 ? 7.523 44.312 28.25 1 97.06 110 THR B N 1
ATOM 3305 C CA . THR B 1 110 ? 8.477 43.438 27.562 1 97.06 110 THR B CA 1
ATOM 3306 C C . THR B 1 110 ? 9 42.344 28.5 1 97.06 110 THR B C 1
ATOM 3308 O O . THR B 1 110 ? 8.922 42.5 29.719 1 97.06 110 THR B O 1
ATOM 3311 N N . ARG B 1 111 ? 9.406 41.344 27.859 1 96.56 111 ARG B N 1
ATOM 3312 C CA . ARG B 1 111 ? 10.109 40.281 28.547 1 96.56 111 ARG B CA 1
ATOM 3313 C C . ARG B 1 111 ? 11.188 39.688 27.641 1 96.56 111 ARG B C 1
ATOM 3315 O O . ARG B 1 111 ? 11.062 39.688 26.422 1 96.56 111 ARG B O 1
ATOM 3322 N N . SER B 1 112 ? 12.195 39.156 28.312 1 97.06 112 SER B N 1
ATOM 3323 C CA . SER B 1 112 ? 13.266 38.5 27.562 1 97.06 112 SER B CA 1
ATOM 3324 C C . SER B 1 112 ? 12.875 37.094 27.172 1 97.06 112 SER B C 1
ATOM 3326 O O . SER B 1 112 ? 11.867 36.562 27.641 1 97.06 112 SER B O 1
ATOM 3328 N N . THR B 1 113 ? 13.648 36.531 26.297 1 97.88 113 THR B N 1
ATOM 3329 C CA . THR B 1 113 ? 13.516 35.156 25.922 1 97.88 113 THR B CA 1
ATOM 3330 C C . THR B 1 113 ? 14.766 34.344 26.281 1 97.88 113 THR B C 1
ATOM 3332 O O . THR B 1 113 ? 15.836 34.938 26.5 1 97.88 113 THR B O 1
ATOM 3335 N N . VAL B 1 114 ? 14.625 33.125 26.438 1 96.19 114 VAL B N 1
ATOM 3336 C CA . VAL B 1 114 ? 15.734 32.281 26.828 1 96.19 114 VAL B CA 1
ATOM 3337 C C . VAL B 1 114 ? 16.828 32.312 25.75 1 96.19 114 VAL B C 1
ATOM 3339 O O . VAL B 1 114 ? 18 32.531 26.062 1 96.19 114 VAL B O 1
ATOM 3342 N N . ASN B 1 115 ? 16.531 32.094 24.531 1 94.56 115 ASN B N 1
ATOM 3343 C CA . ASN B 1 115 ? 17.516 32.031 23.453 1 94.56 115 ASN B CA 1
ATOM 3344 C C . ASN B 1 115 ? 17.016 32.75 22.188 1 94.56 115 ASN B C 1
ATOM 3346 O O . ASN B 1 115 ? 17.328 32.344 21.078 1 94.56 115 ASN B O 1
ATOM 3350 N N . GLY B 1 116 ? 16.141 33.75 22.344 1 96.94 116 GLY B N 1
ATOM 3351 C CA . GLY B 1 116 ? 15.617 34.469 21.203 1 96.94 116 GLY B CA 1
ATOM 3352 C C . GLY B 1 116 ? 14.5 33.75 20.484 1 96.94 116 GLY B C 1
ATOM 3353 O O . GLY B 1 116 ? 14.016 32.719 20.953 1 96.94 116 GLY B O 1
ATOM 3354 N N . TRP B 1 117 ? 14.055 34.406 19.406 1 98 117 TRP B N 1
ATOM 3355 C CA . TRP B 1 117 ? 13.039 33.844 18.531 1 98 117 TRP B CA 1
ATOM 3356 C C . TRP B 1 117 ? 13.688 33 17.422 1 98 117 TRP B C 1
ATOM 3358 O O . TRP B 1 117 ? 14.719 33.375 16.875 1 98 117 TRP B O 1
ATOM 3368 N N . HIS B 1 118 ? 13.078 31.828 17.156 1 97.75 118 HIS B N 1
ATOM 3369 C CA . HIS B 1 118 ? 13.57 30.938 16.125 1 97.75 118 HIS B CA 1
ATOM 3370 C C . HIS B 1 118 ? 12.492 30.672 15.07 1 97.75 118 HIS B C 1
ATOM 3372 O O . HIS B 1 118 ? 11.312 30.547 15.406 1 97.75 118 HIS B O 1
ATOM 3378 N N . SER B 1 119 ? 12.906 30.594 13.852 1 97.56 119 SER B N 1
ATOM 3379 C CA . SER B 1 119 ? 11.984 30.266 12.766 1 97.56 119 SER B CA 1
ATOM 3380 C C . SER B 1 119 ? 12.336 28.922 12.133 1 97.56 119 SER B C 1
ATOM 3382 O O . SER B 1 119 ? 11.773 28.562 11.094 1 97.56 119 SER B O 1
ATOM 3384 N N . HIS B 1 120 ? 13.273 28.203 12.695 1 96.62 120 HIS B N 1
ATOM 3385 C CA . HIS B 1 120 ? 13.711 26.891 12.266 1 96.62 120 HIS B CA 1
ATOM 3386 C C . HIS B 1 120 ? 13.438 25.844 13.336 1 96.62 120 HIS B C 1
ATOM 3388 O O . HIS B 1 120 ? 13.398 26.156 14.523 1 96.62 120 HIS B O 1
ATOM 3394 N N . SER B 1 121 ? 13.258 24.703 12.82 1 95.56 121 SER B N 1
ATOM 3395 C CA . SER B 1 121 ? 13.234 23.562 13.75 1 95.56 121 SER B CA 1
ATOM 3396 C C . SER B 1 121 ? 14.609 23.312 14.344 1 95.56 121 SER B C 1
ATOM 3398 O O . SER B 1 121 ? 15.586 23.984 13.992 1 95.56 121 SER B O 1
ATOM 3400 N N . LEU B 1 122 ? 14.672 22.375 15.219 1 94.88 122 LEU B N 1
ATOM 3401 C CA . LEU B 1 122 ? 15.938 22.094 15.891 1 94.88 122 LEU B CA 1
ATOM 3402 C C . LEU B 1 122 ? 16.953 21.531 14.906 1 94.88 122 LEU B C 1
ATOM 3404 O O . LEU B 1 122 ? 18.156 21.75 15.055 1 94.88 122 LEU B O 1
ATOM 3408 N N . ALA B 1 123 ? 16.453 20.828 13.945 1 92.81 123 ALA B N 1
ATOM 3409 C CA . ALA B 1 123 ? 17.328 20.25 12.938 1 92.81 123 ALA B CA 1
ATOM 3410 C C . ALA B 1 123 ? 17.688 21.281 11.867 1 92.81 123 ALA B C 1
ATOM 3412 O O . ALA B 1 123 ? 18.391 20.969 10.906 1 92.81 123 ALA B O 1
ATOM 3413 N N . GLY B 1 124 ? 17.109 22.422 11.953 1 92.94 124 GLY B N 1
ATOM 3414 C CA . GLY B 1 124 ? 17.469 23.5 11.047 1 92.94 124 GLY B CA 1
ATOM 3415 C C . GLY B 1 124 ? 16.5 23.672 9.898 1 92.94 124 GLY B C 1
ATOM 3416 O O . GLY B 1 124 ? 16.75 24.453 8.984 1 92.94 124 GLY B O 1
ATOM 3417 N N . ASN B 1 125 ? 15.414 23.062 9.945 1 91.06 125 ASN B N 1
ATOM 3418 C CA . ASN B 1 125 ? 14.414 23.203 8.898 1 91.06 125 ASN B CA 1
ATOM 3419 C C . ASN B 1 125 ? 13.562 24.453 9.094 1 91.06 125 ASN B C 1
ATOM 3421 O O . ASN B 1 125 ? 13.117 24.734 10.203 1 91.06 125 ASN B O 1
ATOM 3425 N N . LEU B 1 126 ? 13.406 25.156 7.977 1 93.5 126 LEU B N 1
ATOM 3426 C CA . LEU B 1 126 ? 12.586 26.359 8.016 1 93.5 126 LEU B CA 1
ATOM 3427 C C . LEU B 1 126 ? 11.125 26 8.281 1 93.5 126 LEU B C 1
ATOM 3429 O O . LEU B 1 126 ? 10.57 25.125 7.633 1 93.5 126 LEU B O 1
ATOM 3433 N N . LEU B 1 127 ? 10.508 26.703 9.242 1 94.62 127 LEU B N 1
ATOM 3434 C CA . LEU B 1 127 ? 9.109 26.469 9.586 1 94.62 127 LEU B CA 1
ATOM 3435 C C . LEU B 1 127 ? 8.188 27.391 8.797 1 94.62 127 LEU B C 1
ATOM 3437 O O . LEU B 1 127 ? 7.531 28.266 9.375 1 94.62 127 LEU B O 1
ATOM 3441 N N . SER B 1 128 ? 8.047 27.109 7.555 1 92.31 128 SER B N 1
ATOM 3442 C CA . SER B 1 128 ? 7.266 27.938 6.645 1 92.31 128 SER B CA 1
ATOM 3443 C C . SER B 1 128 ? 5.801 27.516 6.629 1 92.31 128 SER B C 1
ATOM 3445 O O . SER B 1 128 ? 5.477 26.375 6.961 1 92.31 128 SER B O 1
ATOM 3447 N N . HIS B 1 129 ? 4.922 28.422 6.23 1 86.88 129 HIS B N 1
ATOM 3448 C CA . HIS B 1 129 ? 3.49 28.172 6.141 1 86.88 129 HIS B CA 1
ATOM 3449 C C . HIS B 1 129 ? 3.199 26.984 5.223 1 86.88 129 HIS B C 1
ATOM 3451 O O . HIS B 1 129 ? 2.238 26.234 5.445 1 86.88 129 HIS B O 1
ATOM 3457 N N . SER B 1 130 ? 4.031 26.766 4.293 1 75 130 SER B N 1
ATOM 3458 C CA . SER B 1 130 ? 3.795 25.75 3.266 1 75 130 SER B CA 1
ATOM 3459 C C . SER B 1 130 ? 3.93 24.344 3.834 1 75 130 SER B C 1
ATOM 3461 O O . SER B 1 130 ? 3.35 23.391 3.301 1 75 130 SER B O 1
ATOM 3463 N N . ILE B 1 131 ? 4.66 24.203 4.953 1 75.31 131 ILE B N 1
ATOM 3464 C CA . ILE B 1 131 ? 4.898 22.859 5.469 1 75.31 131 ILE B CA 1
ATOM 3465 C C . ILE B 1 131 ? 4.059 22.625 6.723 1 75.31 131 ILE B C 1
ATOM 3467 O O . ILE B 1 131 ? 4.066 21.531 7.297 1 75.31 131 ILE B O 1
ATOM 3471 N N . LEU B 1 132 ? 3.383 23.703 7.148 1 82.81 132 LEU B N 1
ATOM 3472 C CA . LEU B 1 132 ? 2.615 23.609 8.383 1 82.81 132 LEU B CA 1
ATOM 3473 C C . LEU B 1 132 ? 1.147 23.312 8.094 1 82.81 132 LEU B C 1
ATOM 3475 O O . LEU B 1 132 ? 0.648 23.641 7.016 1 82.81 132 LEU B O 1
ATOM 3479 N N . SER B 1 133 ? 0.549 22.656 9.047 1 78.06 133 SER B N 1
ATOM 3480 C CA . SER B 1 133 ? -0.865 22.328 8.898 1 78.06 133 SER B CA 1
ATOM 3481 C C . SER B 1 133 ? -1.725 23.594 8.883 1 78.06 133 SER B C 1
ATOM 3483 O O . SER B 1 133 ? -1.452 24.547 9.609 1 78.06 133 SER B O 1
ATOM 3485 N N . GLY B 1 134 ? -2.75 23.5 8.125 1 74.69 134 GLY B N 1
ATOM 3486 C CA . GLY B 1 134 ? -3.699 24.609 8.086 1 74.69 134 GLY B CA 1
ATOM 3487 C C . GLY B 1 134 ? -4.348 24.891 9.422 1 74.69 134 GLY B C 1
ATOM 3488 O O . GLY B 1 134 ? -4.598 26.047 9.766 1 74.69 134 GLY B O 1
ATOM 3489 N N . ALA B 1 135 ? -4.566 23.859 10.141 1 78.19 135 ALA B N 1
ATOM 3490 C CA . ALA B 1 135 ? -5.207 24 11.445 1 78.19 135 ALA B CA 1
ATOM 3491 C C . ALA B 1 135 ? -4.34 24.812 12.398 1 78.19 135 ALA B C 1
ATOM 3493 O O . ALA B 1 135 ? -4.852 25.609 13.188 1 78.19 135 ALA B O 1
ATOM 3494 N N . LEU B 1 136 ? -3.072 24.641 12.344 1 87.75 136 LEU B N 1
ATOM 3495 C CA . LEU B 1 136 ? -2.174 25.453 13.156 1 87.75 136 LEU B CA 1
ATOM 3496 C C . LEU B 1 136 ? -2.152 26.891 12.656 1 87.75 136 LEU B C 1
ATOM 3498 O O . LEU B 1 136 ? -2.197 27.828 13.461 1 87.75 136 LEU B O 1
ATOM 3502 N N . LEU B 1 137 ? -2.125 27 11.352 1 86.94 137 LEU B N 1
ATOM 3503 C CA . LEU B 1 137 ? -2.049 28.328 10.75 1 86.94 137 LEU B CA 1
ATOM 3504 C C . LEU B 1 137 ? -3.307 29.141 11.055 1 86.94 137 LEU B C 1
ATOM 3506 O O . LEU B 1 137 ? -3.254 30.375 11.156 1 86.94 137 LEU B O 1
ATOM 3510 N N . ALA B 1 138 ? -4.379 28.438 11.234 1 86.06 138 ALA B N 1
ATOM 3511 C CA . ALA B 1 138 ? -5.652 29.094 11.523 1 86.06 138 ALA B CA 1
ATOM 3512 C C . ALA B 1 138 ? -5.594 29.844 12.852 1 86.06 138 ALA B C 1
ATOM 3514 O O . ALA B 1 138 ? -6.379 30.766 13.086 1 86.06 138 ALA B O 1
ATOM 3515 N N . THR B 1 139 ? -4.676 29.531 13.695 1 92 139 THR B N 1
ATOM 3516 C CA . THR B 1 139 ? -4.488 30.219 14.969 1 92 139 THR B CA 1
ATOM 3517 C C . THR B 1 139 ? -4.211 31.703 14.75 1 92 139 THR B C 1
ATOM 3519 O O . THR B 1 139 ? -4.539 32.531 15.594 1 92 139 THR B O 1
ATOM 3522 N N . GLN B 1 140 ? -3.727 32.031 13.594 1 90.5 140 GLN B N 1
ATOM 3523 C CA . GLN B 1 140 ? -3.391 33.406 13.25 1 90.5 140 GLN B CA 1
ATOM 3524 C C . GLN B 1 140 ? -4.637 34.281 13.242 1 90.5 140 GLN B C 1
ATOM 3526 O O . GLN B 1 140 ? -4.539 35.5 13.359 1 90.5 140 GLN B O 1
ATOM 3531 N N . ASN B 1 141 ? -5.719 33.656 13.117 1 89.06 141 ASN B N 1
ATOM 3532 C CA . ASN B 1 141 ? -6.973 34.406 13 1 89.06 141 ASN B CA 1
ATOM 3533 C C . ASN B 1 141 ? -7.523 34.781 14.367 1 89.06 141 ASN B C 1
ATOM 3535 O O . ASN B 1 141 ? -8.547 35.469 14.461 1 89.06 141 ASN B O 1
ATOM 3539 N N . TYR B 1 142 ? -6.883 34.375 15.367 1 92.75 142 TYR B N 1
ATOM 3540 C CA . TYR B 1 142 ? -7.32 34.75 16.703 1 92.75 142 TYR B CA 1
ATOM 3541 C C . TYR B 1 142 ? -7.328 36.281 16.859 1 92.75 142 TYR B C 1
ATOM 3543 O O . TYR B 1 142 ? -6.363 36.938 16.5 1 92.75 142 TYR B O 1
ATOM 3551 N N . ARG B 1 143 ? -8.297 36.75 17.406 1 90.38 143 ARG B N 1
ATOM 3552 C CA . ARG B 1 143 ? -8.5 38.219 17.453 1 90.38 143 ARG B CA 1
ATOM 3553 C C . ARG B 1 143 ? -7.793 38.812 18.656 1 90.38 143 ARG B C 1
ATOM 3555 O O . ARG B 1 143 ? -7.449 40 18.641 1 90.38 143 ARG B O 1
ATOM 3562 N N . GLY B 1 144 ? -7.574 38.031 19.672 1 93.25 144 GLY B N 1
ATOM 3563 C CA . GLY B 1 144 ? -6.883 38.531 20.859 1 93.25 144 GLY B CA 1
ATOM 3564 C C . GLY B 1 144 ? -5.375 38.531 20.719 1 93.25 144 GLY B C 1
ATOM 3565 O O . GLY B 1 144 ? -4.848 38.531 19.594 1 93.25 144 GLY B O 1
ATOM 3566 N N . THR B 1 145 ? -4.699 38.656 21.828 1 95.94 145 THR B N 1
ATOM 3567 C CA . THR B 1 145 ? -3.244 38.75 21.812 1 95.94 145 THR B CA 1
ATOM 3568 C C . THR B 1 145 ? -2.607 37.375 22.094 1 95.94 145 THR B C 1
ATOM 3570 O O . THR B 1 145 ? -1.67 36.969 21.406 1 95.94 145 THR B O 1
ATOM 3573 N N . ILE B 1 146 ? -3.1 36.719 23.109 1 97.81 146 ILE B N 1
ATOM 3574 C CA . ILE B 1 146 ? -2.553 35.406 23.484 1 97.81 146 ILE B CA 1
ATOM 3575 C C . ILE B 1 146 ? -3.676 34.375 23.562 1 97.81 146 ILE B C 1
ATOM 3577 O O . ILE B 1 146 ? -4.738 34.656 24.125 1 97.81 146 ILE B O 1
ATOM 3581 N N . CYS B 1 147 ? -3.473 33.25 22.953 1 97.38 147 CYS B N 1
ATOM 3582 C CA . CYS B 1 147 ? -4.414 32.156 23.109 1 97.38 147 CYS B CA 1
ATOM 3583 C C . CYS B 1 147 ? -3.682 30.812 23.172 1 97.38 147 CYS B C 1
ATOM 3585 O O . CYS B 1 147 ? -2.48 30.75 22.906 1 97.38 147 CYS B O 1
ATOM 3587 N N . ASP B 1 148 ? -4.402 29.828 23.656 1 96.56 148 ASP B N 1
ATOM 3588 C CA . ASP B 1 148 ? -3.889 28.469 23.641 1 96.56 148 ASP B CA 1
ATOM 3589 C C . ASP B 1 148 ? -3.82 27.922 22.203 1 96.56 148 ASP B C 1
ATOM 3591 O O . ASP B 1 148 ? -4.719 28.172 21.406 1 96.56 148 ASP B O 1
ATOM 3595 N N . VAL B 1 149 ? -2.746 27.266 21.938 1 95.56 149 VAL B N 1
ATOM 3596 C CA . VAL B 1 149 ? -2.633 26.594 20.656 1 95.56 149 VAL B CA 1
ATOM 3597 C C . VAL B 1 149 ? -3.225 25.188 20.766 1 95.56 149 VAL B C 1
ATOM 3599 O O . VAL B 1 149 ? -2.711 24.344 21.5 1 95.56 149 VAL B O 1
ATOM 3602 N N . HIS B 1 150 ? -4.238 24.953 20 1 88.88 150 HIS B N 1
ATOM 3603 C CA . HIS B 1 150 ? -4.934 23.672 20.047 1 88.88 150 HIS B CA 1
ATOM 3604 C C . HIS B 1 150 ? -4.027 22.547 19.562 1 88.88 150 HIS B C 1
ATOM 3606 O O . HIS B 1 150 ? -4.066 21.438 20.109 1 88.88 150 HIS B O 1
ATOM 3612 N N . LEU B 1 151 ? -3.227 22.844 18.656 1 88.38 151 LEU B N 1
ATOM 3613 C CA . LEU B 1 151 ? -2.322 21.844 18.094 1 88.38 151 LEU B CA 1
ATOM 3614 C C . LEU B 1 151 ? -0.93 21.969 18.703 1 88.38 151 LEU B C 1
ATOM 3616 O O . LEU B 1 151 ? 0.071 21.969 17.984 1 88.38 151 LEU B O 1
ATOM 3620 N N . ALA B 1 152 ? -0.937 22.062 20.016 1 93.88 152 ALA B N 1
ATOM 3621 C CA . ALA B 1 152 ? 0.312 22.25 20.75 1 93.88 152 ALA B CA 1
ATOM 3622 C C . ALA B 1 152 ? 1.285 21.109 20.469 1 93.88 152 ALA B C 1
ATOM 3624 O O . ALA B 1 152 ? 2.461 21.344 20.172 1 93.88 152 ALA B O 1
ATOM 3625 N N . ASP B 1 153 ? 0.772 19.891 20.484 1 90.38 153 ASP B N 1
ATOM 3626 C CA . ASP B 1 153 ? 1.623 18.719 20.266 1 90.38 153 ASP B CA 1
ATOM 3627 C C . ASP B 1 153 ? 2.221 18.734 18.859 1 90.38 153 ASP B C 1
ATOM 3629 O O . ASP B 1 153 ? 3.398 18.422 18.672 1 90.38 153 ASP B O 1
ATOM 3633 N N . TYR B 1 154 ? 1.431 19.078 17.984 1 88.88 154 TYR B N 1
ATOM 3634 C CA . TYR B 1 154 ? 1.887 19.172 16.594 1 88.88 154 TYR B CA 1
ATOM 3635 C C . TYR B 1 154 ? 2.996 20.203 16.469 1 88.88 154 TYR B C 1
ATOM 3637 O O . TYR B 1 154 ? 4.027 19.938 15.844 1 88.88 154 TYR B O 1
ATOM 3645 N N . ALA B 1 155 ? 2.768 21.422 17.047 1 93.12 155 ALA B N 1
ATOM 3646 C CA . ALA B 1 155 ? 3.76 22.484 16.969 1 93.12 155 ALA B CA 1
ATOM 3647 C C . ALA B 1 155 ? 5.082 22.062 17.594 1 93.12 155 ALA B C 1
ATOM 3649 O O . ALA B 1 155 ? 6.148 22.266 17.016 1 93.12 155 ALA B O 1
ATOM 3650 N N . LEU B 1 156 ? 4.945 21.406 18.672 1 94.94 156 LEU B N 1
ATOM 3651 C CA . LEU B 1 156 ? 6.145 20.953 19.375 1 94.94 156 LEU B CA 1
ATOM 3652 C C . LEU B 1 156 ? 6.879 19.891 18.562 1 94.94 156 LEU B C 1
ATOM 3654 O O . LEU B 1 156 ? 8.109 19.922 18.469 1 94.94 156 LEU B O 1
ATOM 3658 N N . ARG B 1 157 ? 6.172 19.016 17.969 1 91.94 157 ARG B N 1
ATOM 3659 C CA . ARG B 1 157 ? 6.793 17.969 17.141 1 91.94 157 ARG B CA 1
ATOM 3660 C C . ARG B 1 157 ? 7.512 18.578 15.945 1 91.94 157 ARG B C 1
ATOM 3662 O O . ARG B 1 157 ? 8.609 18.156 15.594 1 91.94 157 ARG B O 1
ATOM 3669 N N . LYS B 1 158 ? 6.867 19.531 15.328 1 90.81 158 LYS B N 1
ATOM 3670 C CA . LYS B 1 158 ? 7.465 20.203 14.18 1 90.81 158 LYS B CA 1
ATOM 3671 C C . LYS B 1 158 ? 8.766 20.906 14.57 1 90.81 158 LYS B C 1
ATOM 3673 O O . LYS B 1 158 ? 9.758 20.828 13.844 1 90.81 158 LYS B O 1
ATOM 3678 N N . ILE B 1 159 ? 8.734 21.531 15.688 1 94.94 159 ILE B N 1
ATOM 3679 C CA . ILE B 1 159 ? 9.898 22.266 16.172 1 94.94 159 ILE B CA 1
ATOM 3680 C C . ILE B 1 159 ? 11.008 21.281 16.547 1 94.94 159 ILE B C 1
ATOM 3682 O O . ILE B 1 159 ? 12.18 21.531 16.281 1 94.94 159 ILE B O 1
ATOM 3686 N N . ASN B 1 160 ? 10.617 20.156 17.094 1 95.56 160 ASN B N 1
ATOM 3687 C CA . ASN B 1 160 ? 11.578 19.156 17.562 1 95.56 160 ASN B CA 1
ATOM 3688 C C . ASN B 1 160 ? 11.938 18.172 16.469 1 95.56 160 ASN B C 1
ATOM 3690 O O . ASN B 1 160 ? 12.688 17.219 16.703 1 95.56 160 ASN B O 1
ATOM 3694 N N . ASP B 1 161 ? 11.375 18.266 15.352 1 91.81 161 ASP B N 1
ATOM 3695 C CA . ASP B 1 161 ? 11.602 17.375 14.227 1 91.81 161 ASP B CA 1
ATOM 3696 C C . ASP B 1 161 ? 11.203 15.938 14.578 1 91.81 161 ASP B C 1
ATOM 3698 O O . ASP B 1 161 ? 11.93 14.992 14.266 1 91.81 161 ASP B O 1
ATOM 3702 N N . GLU B 1 162 ? 10.117 15.883 15.328 1 89.94 162 GLU B N 1
ATOM 3703 C CA . GLU B 1 162 ? 9.594 14.57 15.711 1 89.94 162 GLU B CA 1
ATOM 3704 C C . GLU B 1 162 ? 8.406 14.18 14.828 1 89.94 162 GLU B C 1
ATOM 3706 O O . GLU B 1 162 ? 7.59 15.023 14.469 1 89.94 162 GLU B O 1
ATOM 3711 N N . GLN B 1 163 ? 8.406 12.906 14.609 1 87.38 163 GLN B N 1
ATOM 3712 C CA . GLN B 1 163 ? 7.293 12.391 13.828 1 87.38 163 GLN B CA 1
ATOM 3713 C C . GLN B 1 163 ? 6.09 12.086 14.711 1 87.38 163 GLN B C 1
ATOM 3715 O O . GLN B 1 163 ? 6.246 11.734 15.883 1 87.38 163 GLN B O 1
ATOM 3720 N N . SER B 1 164 ? 4.902 12.289 14.172 1 88.06 164 SER B N 1
ATOM 3721 C CA . SER B 1 164 ? 3.697 11.898 14.898 1 88.06 164 SER B CA 1
ATOM 3722 C C . SER B 1 164 ? 3.596 10.383 15.031 1 88.06 164 SER B C 1
ATOM 3724 O O . SER B 1 164 ? 4.164 9.641 14.227 1 88.06 164 SER B O 1
ATOM 3726 N N . PRO B 1 165 ? 2.939 9.922 16.094 1 89.19 165 PRO B N 1
ATOM 3727 C CA . PRO B 1 165 ? 2.734 8.477 16.234 1 89.19 165 PRO B CA 1
ATOM 3728 C C . PRO B 1 165 ? 2.045 7.859 15.016 1 89.19 165 PRO B C 1
ATOM 3730 O O . PRO B 1 165 ? 2.338 6.719 14.648 1 89.19 165 PRO B O 1
ATOM 3733 N N . GLU B 1 166 ? 1.16 8.664 14.43 1 91.69 166 GLU B N 1
ATOM 3734 C CA . GLU B 1 166 ? 0.462 8.18 13.242 1 91.69 166 GLU B CA 1
ATOM 3735 C C . GLU B 1 166 ? 1.439 7.891 12.109 1 91.69 166 GLU B C 1
ATOM 3737 O O . GLU B 1 166 ? 1.306 6.887 11.406 1 91.69 166 GLU B O 1
ATOM 3742 N N . ILE B 1 167 ? 2.391 8.68 12.008 1 91.56 167 ILE B N 1
ATOM 3743 C CA . ILE B 1 167 ? 3.383 8.531 10.945 1 91.56 167 ILE B CA 1
ATOM 3744 C C . ILE B 1 167 ? 4.281 7.332 11.25 1 91.56 167 ILE B C 1
ATOM 3746 O O . ILE B 1 167 ? 4.57 6.527 10.367 1 91.56 167 ILE B O 1
ATOM 3750 N N . ILE B 1 168 ? 4.617 7.238 12.453 1 93.94 168 ILE B N 1
ATOM 3751 C CA . ILE B 1 168 ? 5.465 6.125 12.867 1 93.94 168 ILE B CA 1
ATOM 3752 C C . ILE B 1 168 ? 4.742 4.805 12.609 1 93.94 168 ILE B C 1
ATOM 3754 O O . ILE B 1 168 ? 5.312 3.879 12.031 1 93.94 168 ILE B O 1
ATOM 3758 N N . ASP B 1 169 ? 3.535 4.801 13.023 1 95.31 169 ASP B N 1
ATOM 3759 C CA . ASP B 1 169 ? 2.721 3.607 12.82 1 95.31 169 ASP B CA 1
ATOM 3760 C C . ASP B 1 169 ? 2.582 3.287 11.328 1 95.31 169 ASP B C 1
ATOM 3762 O O . ASP B 1 169 ? 2.635 2.121 10.938 1 95.31 169 ASP B O 1
ATOM 3766 N N . ALA B 1 170 ? 2.393 4.273 10.57 1 96.31 170 ALA B N 1
ATOM 3767 C CA . ALA B 1 170 ? 2.244 4.078 9.133 1 96.31 170 ALA B CA 1
ATOM 3768 C C . ALA B 1 170 ? 3.529 3.531 8.516 1 96.31 170 ALA B C 1
ATOM 3770 O O . ALA B 1 170 ? 3.486 2.652 7.652 1 96.31 170 ALA B O 1
ATOM 3771 N N . ASP B 1 171 ? 4.621 4.016 8.992 1 96.12 171 ASP B N 1
ATOM 3772 C CA . ASP B 1 171 ? 5.906 3.545 8.492 1 96.12 171 ASP B CA 1
ATOM 3773 C C . ASP B 1 171 ? 6.125 2.072 8.836 1 96.12 171 ASP B C 1
ATOM 3775 O O . ASP B 1 171 ? 6.602 1.301 7.996 1 96.12 171 ASP B O 1
ATOM 3779 N N . ILE B 1 172 ? 5.75 1.701 9.961 1 97.19 172 ILE B N 1
ATOM 3780 C CA . ILE B 1 172 ? 5.891 0.317 10.398 1 97.19 172 ILE B CA 1
ATOM 3781 C C . ILE B 1 172 ? 4.98 -0.583 9.57 1 97.19 172 ILE B C 1
ATOM 3783 O O . ILE B 1 172 ? 5.41 -1.633 9.086 1 97.19 172 ILE B O 1
ATOM 3787 N N . ALA B 1 173 ? 3.771 -0.136 9.453 1 97.62 173 ALA B N 1
ATOM 3788 C CA . ALA B 1 173 ? 2.812 -0.908 8.672 1 97.62 173 ALA B CA 1
ATOM 3789 C C . ALA B 1 173 ? 3.264 -1.022 7.215 1 97.62 173 ALA B C 1
ATOM 3791 O O . ALA B 1 173 ? 3.137 -2.084 6.602 1 97.62 173 ALA B O 1
ATOM 3792 N N . GLU B 1 174 ? 3.76 0.06 6.688 1 97.69 174 GLU B N 1
ATOM 3793 C CA . GLU B 1 174 ? 4.262 0.041 5.316 1 97.69 174 GLU B CA 1
ATOM 3794 C C . GLU B 1 174 ? 5.41 -0.955 5.164 1 97.69 174 GLU B C 1
ATOM 3796 O O . GLU B 1 174 ? 5.438 -1.731 4.207 1 97.69 174 GLU B O 1
ATOM 3801 N N . ALA B 1 175 ? 6.332 -0.933 6.059 1 97.56 175 ALA B N 1
ATOM 3802 C CA . ALA B 1 175 ? 7.484 -1.83 6.004 1 97.56 175 ALA B CA 1
ATOM 3803 C C . ALA B 1 175 ? 7.043 -3.291 6.016 1 97.56 175 ALA B C 1
ATOM 3805 O O . ALA B 1 175 ? 7.582 -4.113 5.27 1 97.56 175 ALA B O 1
ATOM 3806 N N . GLN B 1 176 ? 6.078 -3.584 6.789 1 97.69 176 GLN B N 1
ATOM 3807 C CA . GLN B 1 176 ? 5.547 -4.941 6.852 1 97.69 176 GLN B CA 1
ATOM 3808 C C . GLN B 1 176 ? 4.863 -5.328 5.543 1 97.69 176 GLN B C 1
ATOM 3810 O O . GLN B 1 176 ? 5.008 -6.457 5.07 1 97.69 176 GLN B O 1
ATOM 3815 N N . TYR B 1 177 ? 4.172 -4.422 5.008 1 97.94 177 TYR B N 1
ATOM 3816 C CA . TYR B 1 177 ? 3.467 -4.695 3.76 1 97.94 177 TYR B CA 1
ATOM 3817 C C . TYR B 1 177 ? 4.445 -4.875 2.605 1 97.94 177 TYR B C 1
ATOM 3819 O O . TYR B 1 177 ? 4.25 -5.738 1.746 1 97.94 177 TYR B O 1
ATOM 3827 N N . LEU B 1 178 ? 5.492 -4.109 2.654 1 98 178 LEU B N 1
ATOM 3828 C CA . LEU B 1 178 ? 6.52 -4.246 1.626 1 98 178 LEU B CA 1
ATOM 3829 C C . LEU B 1 178 ? 7.176 -5.621 1.692 1 98 178 LEU B C 1
ATOM 3831 O O . LEU B 1 178 ? 7.434 -6.242 0.658 1 98 178 LEU B O 1
ATOM 3835 N N . LYS B 1 179 ? 7.387 -6.113 2.834 1 97.31 179 LYS B N 1
ATOM 3836 C CA . LYS B 1 179 ? 7.938 -7.453 2.994 1 97.31 179 LYS B CA 1
ATOM 3837 C C . LYS B 1 179 ? 6.984 -8.508 2.438 1 97.31 179 LYS B C 1
ATOM 3839 O O . LYS B 1 179 ? 7.418 -9.461 1.791 1 97.31 179 LYS B O 1
ATOM 3844 N N . ALA B 1 180 ? 5.75 -8.305 2.725 1 97.38 180 ALA B N 1
ATOM 3845 C CA . ALA B 1 180 ? 4.738 -9.234 2.223 1 97.38 180 ALA B CA 1
ATOM 3846 C C . ALA B 1 180 ? 4.676 -9.203 0.699 1 97.38 180 ALA B C 1
ATOM 3848 O O . ALA B 1 180 ? 4.555 -10.25 0.055 1 97.38 180 ALA B O 1
ATOM 3849 N N . ILE B 1 181 ? 4.727 -8.023 0.175 1 97.25 181 ILE B N 1
ATOM 3850 C CA . ILE B 1 181 ? 4.719 -7.852 -1.274 1 97.25 181 ILE B CA 1
ATOM 3851 C C . ILE B 1 181 ? 5.895 -8.609 -1.89 1 97.25 181 ILE B C 1
ATOM 3853 O O . ILE B 1 181 ? 5.738 -9.305 -2.895 1 97.25 181 ILE B O 1
ATOM 3857 N N . ASN B 1 182 ? 7.008 -8.477 -1.291 1 96.06 182 ASN B N 1
ATOM 3858 C CA . ASN B 1 182 ? 8.195 -9.188 -1.764 1 96.06 182 ASN B CA 1
ATOM 3859 C C . ASN B 1 182 ? 7.961 -10.695 -1.8 1 96.06 182 ASN B C 1
ATOM 3861 O O . ASN B 1 182 ? 8.336 -11.367 -2.766 1 96.06 182 ASN B O 1
ATOM 3865 N N . ARG B 1 183 ? 7.391 -11.195 -0.841 1 94.12 183 ARG B N 1
ATOM 3866 C CA . ARG B 1 183 ? 7.125 -12.625 -0.764 1 94.12 183 ARG B CA 1
ATOM 3867 C C . ARG B 1 183 ? 6.133 -13.062 -1.838 1 94.12 183 ARG B C 1
ATOM 3869 O O . ARG B 1 183 ? 6.27 -14.141 -2.418 1 94.12 183 ARG B O 1
ATOM 3876 N N . LEU B 1 184 ? 5.191 -12.211 -2.076 1 93.75 184 LEU B N 1
ATOM 3877 C CA . LEU B 1 184 ? 4.223 -12.523 -3.125 1 93.75 184 LEU B CA 1
ATOM 3878 C C . LEU B 1 184 ? 4.898 -12.57 -4.492 1 93.75 184 LEU B C 1
ATOM 3880 O O . LEU B 1 184 ? 4.559 -13.406 -5.328 1 93.75 184 LEU B O 1
ATOM 3884 N N . CYS B 1 185 ? 5.816 -11.688 -4.699 1 93.19 185 CYS B N 1
ATOM 3885 C CA . CYS B 1 185 ? 6.52 -11.633 -5.977 1 93.19 185 CYS B CA 1
ATOM 3886 C C . CYS B 1 185 ? 7.191 -12.969 -6.285 1 93.19 185 CYS B C 1
ATOM 3888 O O . CYS B 1 185 ? 7.242 -13.391 -7.445 1 93.19 185 CYS B O 1
ATOM 3890 N N . SER B 1 186 ? 7.621 -13.578 -5.281 1 88.06 186 SER B N 1
ATOM 3891 C CA . SER B 1 186 ? 8.359 -14.828 -5.457 1 88.06 186 SER B CA 1
ATOM 3892 C C . SER B 1 186 ? 7.438 -15.945 -5.93 1 88.06 186 SER B C 1
ATOM 3894 O O . SER B 1 186 ? 7.91 -17 -6.387 1 88.06 186 SER B O 1
ATOM 3896 N N . LEU B 1 187 ? 6.18 -15.719 -5.844 1 84.38 187 LEU B N 1
ATOM 3897 C CA . LEU B 1 187 ? 5.207 -16.734 -6.234 1 84.38 187 LEU B CA 1
ATOM 3898 C C . LEU B 1 187 ? 4.855 -16.609 -7.711 1 84.38 187 LEU B C 1
ATOM 3900 O O . LEU B 1 187 ? 4.223 -17.5 -8.281 1 84.38 187 LEU B O 1
ATOM 3904 N N . LEU B 1 188 ? 5.277 -15.539 -8.289 1 85.44 188 LEU B N 1
ATOM 3905 C CA . LEU B 1 188 ? 4.938 -15.297 -9.688 1 85.44 188 LEU B CA 1
ATOM 3906 C C . LEU B 1 188 ? 5.719 -16.234 -10.602 1 85.44 188 LEU B C 1
ATOM 3908 O O . LEU B 1 188 ? 6.879 -16.547 -10.336 1 85.44 188 LEU B O 1
ATOM 3912 N N . THR B 1 189 ? 5.078 -16.594 -11.656 1 77.44 189 THR B N 1
ATOM 3913 C CA . THR B 1 189 ? 5.816 -17.203 -12.766 1 77.44 189 THR B CA 1
ATOM 3914 C C . THR B 1 189 ? 6.668 -16.156 -13.477 1 77.44 189 THR B C 1
ATOM 3916 O O . THR B 1 189 ? 6.48 -14.945 -13.273 1 77.44 189 THR B O 1
ATOM 3919 N N . TRP B 1 190 ? 7.59 -16.641 -14.266 1 80.5 190 TRP B N 1
ATOM 3920 C CA . TRP B 1 190 ? 8.461 -15.703 -14.969 1 80.5 190 TRP B CA 1
ATOM 3921 C C . TRP B 1 190 ? 7.668 -14.828 -15.93 1 80.5 190 TRP B C 1
ATOM 3923 O O . TRP B 1 190 ? 7.953 -13.641 -16.078 1 80.5 190 TRP B O 1
ATOM 3933 N N . GLN B 1 191 ? 6.664 -15.305 -16.531 1 80.19 191 GLN B N 1
ATOM 3934 C CA . GLN B 1 191 ? 5.828 -14.539 -17.453 1 80.19 191 GLN B CA 1
ATOM 3935 C C . GLN B 1 191 ? 5.035 -13.469 -16.719 1 80.19 191 GLN B C 1
ATOM 3937 O O . GLN B 1 191 ? 4.965 -12.32 -17.172 1 80.19 191 GLN B O 1
ATOM 3942 N N . ASP B 1 192 ? 4.508 -13.938 -15.578 1 84.19 192 ASP B N 1
ATOM 3943 C CA . ASP B 1 192 ? 3.727 -12.992 -14.789 1 84.19 192 ASP B CA 1
ATOM 3944 C C . ASP B 1 192 ? 4.617 -11.898 -14.203 1 84.19 192 ASP B C 1
ATOM 3946 O O . ASP B 1 192 ? 4.191 -10.75 -14.07 1 84.19 192 ASP B O 1
ATOM 3950 N N . PHE B 1 193 ? 5.832 -12.328 -13.914 1 92.88 193 PHE B N 1
ATOM 3951 C CA . PHE B 1 193 ? 6.766 -11.336 -13.391 1 92.88 193 PHE B CA 1
ATOM 3952 C C . PHE B 1 193 ? 7.105 -10.305 -14.461 1 92.88 193 PHE B C 1
ATOM 3954 O O . PHE B 1 193 ? 7.117 -9.102 -14.188 1 92.88 193 PHE B O 1
ATOM 3961 N N . GLU B 1 194 ? 7.309 -10.75 -15.656 1 90.62 194 GLU B N 1
ATOM 3962 C CA . GLU B 1 194 ? 7.57 -9.828 -16.75 1 90.62 194 GLU B CA 1
ATOM 3963 C C . GLU B 1 194 ? 6.387 -8.898 -16.984 1 90.62 194 GLU B C 1
ATOM 3965 O O . GLU B 1 194 ? 6.566 -7.699 -17.219 1 90.62 194 GLU B O 1
ATOM 3970 N N . LEU B 1 195 ? 5.27 -9.406 -16.906 1 90.31 195 LEU B N 1
ATOM 3971 C CA . LEU B 1 195 ? 4.062 -8.602 -17.062 1 90.31 195 LEU B CA 1
ATOM 3972 C C . LEU B 1 195 ? 3.971 -7.547 -15.969 1 90.31 195 LEU B C 1
ATOM 3974 O O . LEU B 1 195 ? 3.646 -6.387 -16.234 1 90.31 195 LEU B O 1
ATOM 3978 N N . LEU B 1 196 ? 4.223 -7.949 -14.742 1 93.94 196 LEU B N 1
ATOM 3979 C CA . LEU B 1 196 ? 4.207 -7.016 -13.625 1 93.94 196 LEU B CA 1
ATOM 3980 C C . LEU B 1 196 ? 5.168 -5.855 -13.867 1 93.94 196 LEU B C 1
ATOM 3982 O O . LEU B 1 196 ? 4.805 -4.691 -13.672 1 93.94 196 LEU B O 1
ATOM 3986 N N . VAL B 1 197 ? 6.348 -6.191 -14.305 1 96.38 197 VAL B N 1
ATOM 3987 C CA . VAL B 1 197 ? 7.363 -5.176 -14.562 1 96.38 197 VAL B CA 1
ATOM 3988 C C . VAL B 1 197 ? 6.887 -4.234 -15.664 1 96.38 197 VAL B C 1
ATOM 3990 O O . VAL B 1 197 ? 7.023 -3.014 -15.547 1 96.38 197 VAL B O 1
ATOM 3993 N N . ASP B 1 198 ? 6.316 -4.777 -16.656 1 94.62 198 ASP B N 1
ATOM 3994 C CA . ASP B 1 198 ? 5.758 -3.965 -17.734 1 94.62 198 ASP B CA 1
ATOM 3995 C C . ASP B 1 198 ? 4.707 -2.992 -17.203 1 94.62 198 ASP B C 1
ATOM 3997 O O . ASP B 1 198 ? 4.715 -1.811 -17.562 1 94.62 198 ASP B O 1
ATOM 4001 N N . LEU B 1 199 ? 3.846 -3.473 -16.359 1 94.94 199 LEU B N 1
ATOM 4002 C CA . LEU B 1 199 ? 2.787 -2.652 -15.781 1 94.94 199 LEU B CA 1
ATOM 4003 C C . LEU B 1 199 ? 3.373 -1.534 -14.922 1 94.94 199 LEU B C 1
ATOM 4005 O O . LEU B 1 199 ? 2.877 -0.406 -14.945 1 94.94 199 LEU B O 1
ATOM 4009 N N . ILE B 1 200 ? 4.383 -1.831 -14.195 1 96.5 200 ILE B N 1
ATOM 4010 C CA . ILE B 1 200 ? 5.047 -0.846 -13.344 1 96.5 200 ILE B CA 1
ATOM 4011 C C . ILE B 1 200 ? 5.57 0.303 -14.203 1 96.5 200 ILE B C 1
ATOM 4013 O O . ILE B 1 200 ? 5.34 1.474 -13.891 1 96.5 200 ILE B O 1
ATOM 4017 N N . PHE B 1 201 ? 6.207 -0.027 -15.281 1 95.94 201 PHE B N 1
ATOM 4018 C CA . PHE B 1 201 ? 6.797 1.003 -16.125 1 95.94 201 PHE B CA 1
ATOM 4019 C C . PHE B 1 201 ? 5.719 1.779 -16.875 1 95.94 201 PHE B C 1
ATOM 4021 O O . PHE B 1 201 ? 5.832 2.994 -17.047 1 95.94 201 PHE B O 1
ATOM 4028 N N . SER B 1 202 ? 4.727 1.093 -17.266 1 93.38 202 SER B N 1
ATOM 4029 C CA . SER B 1 202 ? 3.605 1.774 -17.906 1 93.38 202 SER B CA 1
ATOM 4030 C C . SER B 1 202 ? 2.965 2.789 -16.969 1 93.38 202 SER B C 1
ATOM 4032 O O . SER B 1 202 ? 2.68 3.92 -17.359 1 93.38 202 SER B O 1
ATOM 4034 N N . ALA B 1 203 ? 2.803 2.414 -15.742 1 91.44 203 ALA B N 1
ATOM 4035 C CA . ALA B 1 203 ? 2.213 3.281 -14.727 1 91.44 203 ALA B CA 1
ATOM 4036 C C . ALA B 1 203 ? 3.127 4.465 -14.422 1 91.44 203 ALA B C 1
ATOM 4038 O O . ALA B 1 203 ? 2.672 5.492 -13.914 1 91.44 203 ALA B O 1
ATOM 4039 N N . SER B 1 204 ? 4.355 4.344 -14.773 1 91 204 SER B N 1
ATOM 4040 C CA . SER B 1 204 ? 5.336 5.387 -14.484 1 91 204 SER B CA 1
ATOM 4041 C C . SER B 1 204 ? 5.559 6.285 -15.695 1 91 204 SER B C 1
ATOM 4043 O O . SER B 1 204 ? 6.5 7.086 -15.719 1 91 204 SER B O 1
ATOM 4045 N N . GLY B 1 205 ? 4.773 6.062 -16.766 1 90.44 205 GLY B N 1
ATOM 4046 C CA . GLY B 1 205 ? 4.805 6.977 -17.906 1 90.44 205 GLY B CA 1
ATOM 4047 C C . GLY B 1 205 ? 5.59 6.438 -19.078 1 90.44 205 GLY B C 1
ATOM 4048 O O . GLY B 1 205 ? 5.66 7.078 -20.141 1 90.44 205 GLY B O 1
ATOM 4049 N N . TRP B 1 206 ? 6.227 5.254 -18.922 1 93.5 206 TRP B N 1
ATOM 4050 C CA . TRP B 1 206 ? 6.949 4.629 -20.031 1 93.5 206 TRP B CA 1
ATOM 4051 C C . TRP B 1 206 ? 5.984 3.932 -20.984 1 93.5 206 TRP B C 1
ATOM 4053 O O . TRP B 1 206 ? 4.945 3.416 -20.562 1 93.5 206 TRP B O 1
ATOM 4063 N N . ARG B 1 207 ? 6.375 3.955 -22.219 1 92 207 ARG B N 1
ATOM 4064 C CA . ARG B 1 207 ? 5.594 3.258 -23.25 1 92 207 ARG B CA 1
ATOM 4065 C C . ARG B 1 207 ? 6.406 2.135 -23.875 1 92 207 ARG B C 1
ATOM 4067 O O . ARG B 1 207 ? 7.547 2.344 -24.297 1 92 207 ARG B O 1
ATOM 4074 N N . ARG B 1 208 ? 5.801 1.009 -23.891 1 90.56 208 ARG B N 1
ATOM 4075 C CA . ARG B 1 208 ? 6.449 -0.122 -24.547 1 90.56 208 ARG B CA 1
ATOM 4076 C C . ARG B 1 208 ? 6.5 0.081 -26.062 1 90.56 208 ARG B C 1
ATOM 4078 O O . ARG B 1 208 ? 5.531 0.542 -26.656 1 90.56 208 ARG B O 1
ATOM 4085 N N . THR B 1 209 ? 7.469 0.057 -26.703 1 81.81 209 THR B N 1
ATOM 4086 C CA . THR B 1 209 ? 7.605 0.278 -28.125 1 81.81 209 THR B CA 1
ATOM 4087 C C . THR B 1 209 ? 7.797 -1.046 -28.875 1 81.81 209 THR B C 1
ATOM 4089 O O . THR B 1 209 ? 7.574 -1.129 -30.078 1 81.81 209 THR B O 1
ATOM 4092 N N . GLY B 1 210 ? 8.344 -2.053 -28.328 1 62.69 210 GLY B N 1
ATOM 4093 C CA . GLY B 1 210 ? 8.719 -3.211 -29.125 1 62.69 210 GLY B CA 1
ATOM 4094 C C . GLY B 1 210 ? 7.527 -4.008 -29.625 1 62.69 210 GLY B C 1
ATOM 4095 O O . GLY B 1 210 ? 6.457 -3.975 -29.016 1 62.69 210 GLY B O 1
ATOM 4096 N N . SER B 1 211 ? 7.34 -4.055 -30.922 1 49.38 211 SER B N 1
ATOM 4097 C CA . SER B 1 211 ? 6.379 -4.836 -31.703 1 49.38 211 SER B CA 1
ATOM 4098 C C . SER B 1 211 ? 6.156 -6.207 -31.078 1 49.38 211 SER B C 1
ATOM 4100 O O . SER B 1 211 ? 7.105 -6.859 -30.641 1 49.38 211 SER B O 1
ATOM 4102 N N . LEU B 1 212 ? 4.891 -6.523 -30.375 1 45.62 212 LEU B N 1
ATOM 4103 C CA . LEU B 1 212 ? 4.543 -7.848 -29.859 1 45.62 212 LEU B CA 1
ATOM 4104 C C . LEU B 1 212 ? 5.574 -8.883 -30.297 1 45.62 212 LEU B C 1
ATOM 4106 O O . LEU B 1 212 ? 5.918 -9.781 -29.516 1 45.62 212 LEU B O 1
ATOM 4110 N N . GLY B 1 213 ? 6.02 -8.773 -31.609 1 41.88 213 GLY B N 1
ATOM 4111 C CA . GLY B 1 213 ? 6.637 -9.883 -32.312 1 41.88 213 GLY B CA 1
ATOM 4112 C C . GLY B 1 213 ? 8.148 -9.844 -32.281 1 41.88 213 GLY B C 1
ATOM 4113 O O . GLY B 1 213 ? 8.805 -10.875 -32.469 1 41.88 213 GLY B O 1
ATOM 4114 N N . ARG B 1 214 ? 8.891 -8.734 -32.656 1 41.31 214 ARG B N 1
ATOM 4115 C CA . ARG B 1 214 ? 10.312 -8.922 -32.938 1 41.31 214 ARG B CA 1
ATOM 4116 C C . ARG B 1 214 ? 11.141 -8.562 -31.703 1 41.31 214 ARG B C 1
ATOM 4118 O O . ARG B 1 214 ? 11.445 -7.391 -31.469 1 41.31 214 ARG B O 1
ATOM 4125 N N . THR B 1 215 ? 10.883 -8.93 -30.484 1 46.09 215 THR B N 1
ATOM 4126 C CA . THR B 1 215 ? 11.867 -8.789 -29.406 1 46.09 215 THR B CA 1
ATOM 4127 C C . THR B 1 215 ? 13.281 -8.93 -29.953 1 46.09 215 THR B C 1
ATOM 4129 O O . THR B 1 215 ? 13.586 -9.867 -30.703 1 46.09 215 THR B O 1
ATOM 4132 N N . GLN B 1 216 ? 14.031 -7.91 -30.125 1 52.78 216 GLN B N 1
ATOM 4133 C CA . GLN B 1 216 ? 15.422 -8.312 -30.312 1 52.78 216 GLN B CA 1
ATOM 4134 C C . GLN B 1 216 ? 15.797 -9.422 -29.328 1 52.78 216 GLN B C 1
ATOM 4136 O O . GLN B 1 216 ? 15.352 -9.43 -28.188 1 52.78 216 GLN B O 1
ATOM 4141 N N . LYS B 1 217 ? 16.25 -10.5 -29.766 1 62.19 217 LYS B N 1
ATOM 4142 C CA . LYS B 1 217 ? 16.516 -11.836 -29.234 1 62.19 217 LYS B CA 1
ATOM 4143 C C . LYS B 1 217 ? 17.094 -11.766 -27.828 1 62.19 217 LYS B C 1
ATOM 4145 O O . LYS B 1 217 ? 16.922 -12.695 -27.031 1 62.19 217 LYS B O 1
ATOM 4150 N N . THR B 1 218 ? 17.359 -10.305 -27.344 1 78.12 218 THR B N 1
ATOM 4151 C CA . THR B 1 218 ? 18.141 -10.391 -26.125 1 78.12 218 THR B CA 1
ATOM 4152 C C . THR B 1 218 ? 17.531 -9.531 -25.016 1 78.12 218 THR B C 1
ATOM 4154 O O . THR B 1 218 ? 17.844 -9.719 -23.828 1 78.12 218 THR B O 1
ATOM 4157 N N . VAL B 1 219 ? 16.562 -8.617 -25.406 1 86.12 219 VAL B N 1
ATOM 4158 C CA . VAL B 1 219 ? 16.031 -7.715 -24.391 1 86.12 219 VAL B CA 1
ATOM 4159 C C . VAL B 1 219 ? 14.586 -8.086 -24.078 1 86.12 219 VAL B C 1
ATOM 4161 O O . VAL B 1 219 ? 13.812 -8.406 -24.969 1 86.12 219 VAL B O 1
ATOM 4164 N N . ASP B 1 220 ? 14.234 -7.91 -22.891 1 90 220 ASP B N 1
ATOM 4165 C CA . ASP B 1 220 ? 12.914 -8.352 -22.469 1 90 220 ASP B CA 1
ATOM 4166 C C . ASP B 1 220 ? 11.852 -7.297 -22.766 1 90 220 ASP B C 1
ATOM 4168 O O . ASP B 1 220 ? 10.766 -7.617 -23.25 1 90 220 ASP B O 1
ATOM 4172 N N . ILE B 1 221 ? 12.164 -6.008 -22.438 1 92.25 221 ILE B N 1
ATOM 4173 C CA . ILE B 1 221 ? 11.211 -4.926 -22.641 1 92.25 221 ILE B CA 1
ATOM 4174 C C . ILE B 1 221 ? 11.922 -3.699 -23.203 1 92.25 221 ILE B C 1
ATOM 4176 O O . ILE B 1 221 ? 12.969 -3.291 -22.688 1 92.25 221 ILE B O 1
ATOM 4180 N N . GLU B 1 222 ? 11.422 -3.162 -24.203 1 92.69 222 GLU B N 1
ATOM 4181 C CA . GLU B 1 222 ? 11.898 -1.891 -24.734 1 92.69 222 GLU B CA 1
ATOM 4182 C C . GLU B 1 222 ? 10.891 -0.771 -24.469 1 92.69 222 GLU B C 1
ATOM 4184 O O . GLU B 1 222 ? 9.695 -0.94 -24.703 1 92.69 222 GLU B O 1
ATOM 4189 N N . LEU B 1 223 ? 11.461 0.356 -24 1 93.94 223 LEU B N 1
ATOM 4190 C CA . LEU B 1 223 ? 10.594 1.432 -23.531 1 93.94 223 LEU B CA 1
ATOM 4191 C C . LEU B 1 223 ? 11.023 2.77 -24.125 1 93.94 223 LEU B C 1
ATOM 4193 O O . LEU B 1 223 ? 12.172 2.938 -24.531 1 93.94 223 LEU B O 1
ATOM 4197 N N . GLU B 1 224 ? 10.031 3.629 -24.141 1 94.5 224 GLU B N 1
ATOM 4198 C CA . GLU B 1 224 ? 10.273 5.031 -24.469 1 94.5 224 GLU B CA 1
ATOM 4199 C C . GLU B 1 224 ? 9.461 5.957 -23.562 1 94.5 224 GLU B C 1
ATOM 4201 O O . GLU B 1 224 ? 8.305 5.676 -23.25 1 94.5 224 GLU B O 1
ATOM 4206 N N . LEU B 1 225 ? 10.109 6.945 -23.109 1 93.19 225 LEU B N 1
ATOM 4207 C CA . LEU B 1 225 ? 9.406 8.016 -22.422 1 93.19 225 LEU B CA 1
ATOM 4208 C C . LEU B 1 225 ? 8.961 9.102 -23.391 1 93.19 225 LEU B C 1
ATOM 4210 O O . LEU B 1 225 ? 9.781 9.875 -23.891 1 93.19 225 LEU B O 1
ATOM 4214 N N . PRO B 1 226 ? 7.809 9.227 -23.609 1 89.75 226 PRO B N 1
ATOM 4215 C CA . PRO B 1 226 ? 7.328 10.109 -24.672 1 89.75 226 PRO B CA 1
ATOM 4216 C C . PRO B 1 226 ? 7.688 11.578 -24.422 1 89.75 226 PRO B C 1
ATOM 4218 O O . PRO B 1 226 ? 7.93 12.32 -25.375 1 89.75 226 PRO B O 1
ATOM 4221 N N . THR B 1 227 ? 7.742 12.023 -23.234 1 89.81 227 THR B N 1
ATOM 4222 C CA . THR B 1 227 ? 7.957 13.43 -22.922 1 89.81 227 THR B CA 1
ATOM 4223 C C . THR B 1 227 ? 9.398 13.836 -23.203 1 89.81 227 THR B C 1
ATOM 4225 O O . THR B 1 227 ? 9.664 14.969 -23.609 1 89.81 227 THR B O 1
ATOM 4228 N N . THR B 1 228 ? 10.32 12.992 -23.062 1 91.44 228 THR B N 1
ATOM 4229 C CA . THR B 1 228 ? 11.734 13.328 -23.219 1 91.44 228 THR B CA 1
ATOM 4230 C C . THR B 1 228 ? 12.32 12.617 -24.438 1 91.44 228 THR B C 1
ATOM 4232 O O . THR B 1 228 ? 13.391 12.992 -24.922 1 91.44 228 THR B O 1
ATOM 4235 N N . GLY B 1 229 ? 11.617 11.523 -24.938 1 90.69 229 GLY B N 1
ATOM 4236 C CA . GLY B 1 229 ? 12.133 10.727 -26.031 1 90.69 229 GLY B CA 1
ATOM 4237 C C . GLY B 1 229 ? 13.195 9.734 -25.609 1 90.69 229 GLY B C 1
ATOM 4238 O O . GLY B 1 229 ? 13.812 9.07 -26.438 1 90.69 229 GLY B O 1
ATOM 4239 N N . GLU B 1 230 ? 13.367 9.648 -24.297 1 93.5 230 GLU B N 1
ATOM 4240 C CA . GLU B 1 230 ? 14.352 8.711 -23.75 1 93.5 230 GLU B CA 1
ATOM 4241 C C . GLU B 1 230 ? 13.953 7.266 -24.047 1 93.5 230 GLU B C 1
ATOM 4243 O O . GLU B 1 230 ? 12.789 6.891 -23.906 1 93.5 230 GLU B O 1
ATOM 4248 N N . ARG B 1 231 ? 14.984 6.562 -24.562 1 93.69 231 ARG B N 1
ATOM 4249 C CA . ARG B 1 231 ? 14.789 5.145 -24.859 1 93.69 231 ARG B CA 1
ATOM 4250 C C . ARG B 1 231 ? 15.484 4.273 -23.812 1 93.69 231 ARG B C 1
ATOM 4252 O O . ARG B 1 231 ? 16.609 4.566 -23.406 1 93.69 231 ARG B O 1
ATOM 4259 N N . ALA B 1 232 ? 14.773 3.207 -23.406 1 94.44 232 ALA B N 1
ATOM 4260 C CA . ALA B 1 232 ? 15.344 2.32 -22.391 1 94.44 232 ALA B CA 1
ATOM 4261 C C . ALA B 1 232 ? 15 0.862 -22.688 1 94.44 232 ALA B C 1
ATOM 4263 O O . ALA B 1 232 ? 14.102 0.576 -23.484 1 94.44 232 ALA B O 1
ATOM 4264 N N . PHE B 1 233 ? 15.828 -0.031 -22.156 1 93.75 233 PHE B N 1
ATOM 4265 C CA . PHE B 1 233 ? 15.391 -1.423 -22.109 1 93.75 233 PHE B CA 1
ATOM 4266 C C . PHE B 1 233 ? 15.438 -1.957 -20.688 1 93.75 233 PHE B C 1
ATOM 4268 O O . PHE B 1 233 ? 16.172 -1.433 -19.828 1 93.75 233 PHE B O 1
ATOM 4275 N N . VAL B 1 234 ? 14.578 -2.941 -20.469 1 95.81 234 VAL B N 1
ATOM 4276 C CA . VAL B 1 234 ? 14.469 -3.576 -19.156 1 95.81 234 VAL B CA 1
ATOM 4277 C C . VAL B 1 234 ? 14.805 -5.062 -19.281 1 95.81 234 VAL B C 1
ATOM 4279 O O . VAL B 1 234 ? 14.219 -5.773 -20.094 1 95.81 234 VAL B O 1
ATOM 4282 N N . GLN B 1 235 ? 15.789 -5.469 -18.562 1 95.25 235 GLN B N 1
ATOM 4283 C CA . GLN B 1 235 ? 16.062 -6.895 -18.406 1 95.25 235 GLN B CA 1
ATOM 4284 C C . GLN B 1 235 ? 15.461 -7.441 -17.125 1 95.25 235 GLN B C 1
ATOM 4286 O O . GLN B 1 235 ? 15.758 -6.949 -16.031 1 95.25 235 GLN B O 1
ATOM 4291 N N . VAL B 1 236 ? 14.633 -8.445 -17.266 1 95.38 236 VAL B N 1
ATOM 4292 C CA . VAL B 1 236 ? 13.891 -9 -16.141 1 95.38 236 VAL B CA 1
ATOM 4293 C C . VAL B 1 236 ? 14.398 -10.406 -15.828 1 95.38 236 VAL B C 1
ATOM 4295 O O . VAL B 1 236 ? 14.508 -11.25 -16.719 1 95.38 236 VAL B O 1
ATOM 4298 N N . LYS B 1 237 ? 14.766 -10.633 -14.547 1 92.25 237 LYS B N 1
ATOM 4299 C CA . LYS B 1 237 ? 15.203 -11.945 -14.094 1 92.25 237 LYS B CA 1
ATOM 4300 C C . LYS B 1 237 ? 14.531 -12.328 -12.773 1 92.25 237 LYS B C 1
ATOM 4302 O O . LYS B 1 237 ? 14.391 -11.492 -11.883 1 92.25 237 LYS B O 1
ATOM 4307 N N . SER B 1 238 ? 14.062 -13.547 -12.703 1 89.5 238 SER B N 1
ATOM 4308 C CA . SER B 1 238 ? 13.547 -14.008 -11.422 1 89.5 238 SER B CA 1
ATOM 4309 C C . SER B 1 238 ? 14.656 -14.078 -10.375 1 89.5 238 SER B C 1
ATOM 4311 O O . SER B 1 238 ? 14.484 -13.594 -9.25 1 89.5 238 SER B O 1
ATOM 4313 N N . VAL B 1 239 ? 15.758 -14.695 -10.82 1 90.44 239 VAL B N 1
ATOM 4314 C CA . VAL B 1 239 ? 16.938 -14.789 -9.969 1 90.44 239 VAL B CA 1
ATOM 4315 C C . VAL B 1 239 ? 18.125 -14.086 -10.641 1 90.44 239 VAL B C 1
ATOM 4317 O O . VAL B 1 239 ? 18.484 -14.406 -11.773 1 90.44 239 VAL B O 1
ATOM 4320 N N . ALA B 1 240 ? 18.656 -13.141 -9.906 1 91.44 240 ALA B N 1
ATOM 4321 C CA . ALA B 1 240 ? 19.75 -12.359 -10.492 1 91.44 240 ALA B CA 1
ATOM 4322 C C . ALA B 1 240 ? 21.094 -12.805 -9.938 1 91.44 240 ALA B C 1
ATOM 4324 O O . ALA B 1 240 ? 21.234 -13.016 -8.734 1 91.44 240 ALA B O 1
ATOM 4325 N N . GLU B 1 241 ? 22.062 -12.961 -10.859 1 92 241 GLU B N 1
ATOM 4326 C CA . GLU B 1 241 ? 23.453 -13.234 -10.555 1 92 241 GLU B CA 1
ATOM 4327 C C . GLU B 1 241 ? 24.375 -12.195 -11.195 1 92 241 GLU B C 1
ATOM 4329 O O . GLU B 1 241 ? 24.016 -11.586 -12.203 1 92 241 GLU B O 1
ATOM 4334 N N . GLN B 1 242 ? 25.516 -12.078 -10.586 1 92.81 242 GLN B N 1
ATOM 4335 C CA . GLN B 1 242 ? 26.469 -11.07 -11.039 1 92.81 242 GLN B CA 1
ATOM 4336 C C . GLN B 1 242 ? 26.875 -11.32 -12.492 1 92.81 242 GLN B C 1
ATOM 4338 O O . GLN B 1 242 ? 27.031 -10.375 -13.266 1 92.81 242 GLN B O 1
ATOM 4343 N N . SER B 1 243 ? 27.047 -12.531 -12.859 1 91.94 243 SER B N 1
ATOM 4344 C CA . SER B 1 243 ? 27.5 -12.875 -14.203 1 91.94 243 SER B CA 1
ATOM 4345 C C . SER B 1 243 ? 26.469 -12.477 -15.25 1 91.94 243 SER B C 1
ATOM 4347 O O . SER B 1 243 ? 26.828 -11.914 -16.297 1 91.94 243 SER B O 1
ATOM 4349 N N . VAL B 1 244 ? 25.281 -12.742 -14.938 1 90.56 244 VAL B N 1
ATOM 4350 C CA . VAL B 1 244 ? 24.203 -12.414 -15.875 1 90.56 244 VAL B CA 1
ATOM 4351 C C . VAL B 1 244 ? 24.094 -10.898 -16.016 1 90.56 244 VAL B C 1
ATOM 4353 O O . VAL B 1 244 ? 23.984 -10.391 -17.141 1 90.56 244 VAL B O 1
ATOM 4356 N N . PHE B 1 245 ? 24.188 -10.148 -14.969 1 94.69 245 PHE B N 1
ATOM 4357 C CA . PHE B 1 245 ? 24.125 -8.695 -15 1 94.69 245 PHE B CA 1
ATOM 4358 C C . PHE B 1 245 ? 25.266 -8.133 -15.844 1 94.69 245 PHE B C 1
ATOM 4360 O O . PHE B 1 245 ? 25.047 -7.238 -16.672 1 94.69 245 PHE B O 1
ATOM 4367 N N . SER B 1 246 ? 26.422 -8.648 -15.617 1 94.25 246 SER B N 1
ATOM 4368 C CA . SER B 1 246 ? 27.609 -8.164 -16.312 1 94.25 246 SER B CA 1
ATOM 4369 C C . SER B 1 246 ? 27.453 -8.305 -17.828 1 94.25 246 SER B C 1
ATOM 4371 O O . SER B 1 246 ? 27.922 -7.465 -18.594 1 94.25 246 SER B O 1
ATOM 4373 N N . GLU B 1 247 ? 26.828 -9.336 -18.25 1 92.56 247 GLU B N 1
ATOM 4374 C CA . GLU B 1 247 ? 26.578 -9.562 -19.672 1 92.56 247 GLU B CA 1
ATOM 4375 C C . GLU B 1 247 ? 25.703 -8.469 -20.266 1 92.56 247 GLU B C 1
ATOM 4377 O O . GLU B 1 247 ?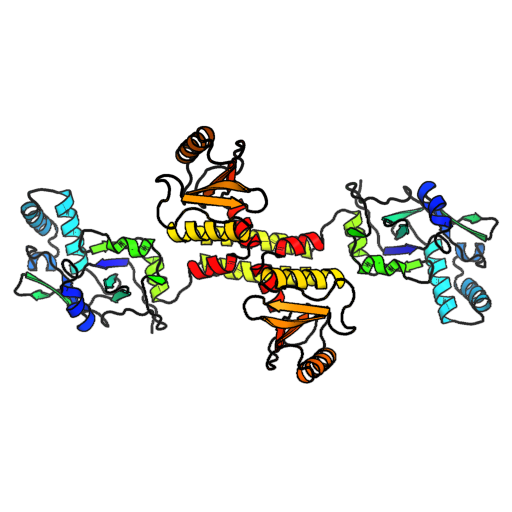 26.016 -7.906 -21.312 1 92.56 247 GLU B O 1
ATOM 4382 N N . TYR B 1 248 ? 24.75 -8.094 -19.531 1 92.88 248 TYR B N 1
ATOM 4383 C CA . TYR B 1 248 ? 23.828 -7.086 -20.031 1 92.88 248 TYR B CA 1
ATOM 4384 C C . TYR B 1 248 ? 24.406 -5.688 -19.906 1 92.88 248 TYR B C 1
ATOM 4386 O O . TYR B 1 248 ? 24.141 -4.816 -20.734 1 92.88 248 TYR B O 1
ATOM 4394 N N . LEU B 1 249 ? 25.156 -5.508 -18.875 1 94.31 249 LEU B N 1
ATOM 4395 C CA . LEU B 1 249 ? 25.859 -4.234 -18.75 1 94.31 249 LEU B CA 1
ATOM 4396 C C . LEU B 1 249 ? 26.766 -3.988 -19.938 1 94.31 249 LEU B C 1
ATOM 4398 O O . LEU B 1 249 ? 26.781 -2.889 -20.5 1 94.31 249 LEU B O 1
ATOM 4402 N N . SER B 1 250 ? 27.453 -4.996 -20.297 1 93.19 250 SER B N 1
ATOM 4403 C CA . SER B 1 250 ? 28.344 -4.902 -21.453 1 93.19 250 SER B CA 1
ATOM 4404 C C . SER B 1 250 ? 27.562 -4.594 -22.734 1 93.19 250 SER B C 1
ATOM 4406 O O . SER B 1 250 ? 27.984 -3.762 -23.531 1 93.19 250 SER B O 1
ATOM 4408 N N . MET B 1 251 ? 26.516 -5.23 -22.875 1 90.44 251 MET B N 1
ATOM 4409 C CA . MET B 1 251 ? 25.641 -5.004 -24.031 1 90.44 251 MET B CA 1
ATOM 4410 C C . MET B 1 251 ? 25.156 -3.559 -24.062 1 90.44 251 MET B C 1
ATOM 4412 O O . MET B 1 251 ? 25.156 -2.928 -25.125 1 90.44 251 MET B O 1
ATOM 4416 N N . PHE B 1 252 ? 24.812 -3.031 -22.922 1 93.06 252 PHE B N 1
ATOM 4417 C CA . PHE B 1 252 ? 24.328 -1.659 -22.812 1 93.06 252 PHE B CA 1
ATOM 4418 C C . PHE B 1 252 ? 25.438 -0.67 -23.156 1 93.06 252 PHE B C 1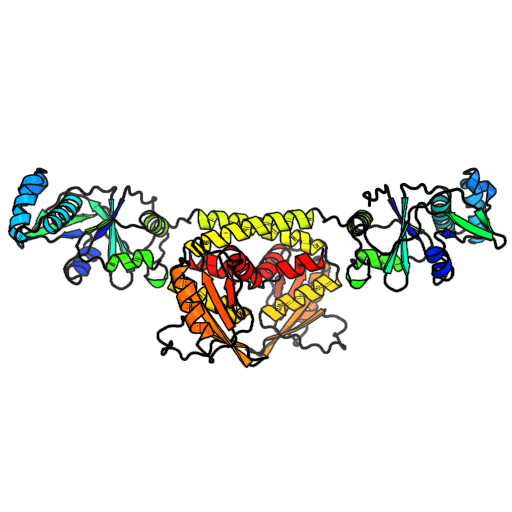
ATOM 4420 O O . PHE B 1 252 ? 25.203 0.28 -23.906 1 93.06 252 PHE B O 1
ATOM 4427 N N . GLN B 1 253 ? 26.531 -0.926 -22.734 1 92.44 253 GLN B N 1
ATOM 4428 C CA . GLN B 1 253 ? 27.641 -0.004 -22.906 1 92.44 253 GLN B CA 1
ATOM 4429 C C . GLN B 1 253 ? 28.141 -0.013 -24.344 1 92.44 253 GLN B C 1
ATOM 4431 O O . GLN B 1 253 ? 28.688 0.983 -24.828 1 92.44 253 GLN B O 1
ATOM 4436 N N . THR B 1 254 ? 27.844 -1.109 -25 1 89.31 254 THR B N 1
ATOM 4437 C CA . THR B 1 254 ? 28.344 -1.237 -26.375 1 89.31 254 THR B CA 1
ATOM 4438 C C . THR B 1 254 ? 27.281 -0.79 -27.375 1 89.31 254 THR B C 1
ATOM 4440 O O . THR B 1 254 ? 27.594 -0.525 -28.531 1 89.31 254 THR B O 1
ATOM 4443 N N . SER B 1 255 ? 26.125 -0.767 -26.781 1 82.56 255 SER B N 1
ATOM 4444 C CA . SER B 1 255 ? 25.031 -0.371 -27.672 1 82.56 255 SER B CA 1
ATOM 4445 C C . SER B 1 255 ? 24.766 1.13 -27.594 1 82.56 255 SER B C 1
ATOM 4447 O O . SER B 1 255 ? 24.891 1.729 -26.516 1 82.56 255 SER B O 1
ATOM 4449 N N . ASN B 1 256 ? 24.547 1.775 -28.703 1 82.81 256 ASN B N 1
ATOM 4450 C CA . ASN B 1 256 ? 24.172 3.182 -28.734 1 82.81 256 ASN B CA 1
ATOM 4451 C C . ASN B 1 256 ? 22.672 3.348 -28.953 1 82.81 256 ASN B C 1
ATOM 4453 O O . ASN B 1 256 ? 22.188 4.449 -29.25 1 82.81 256 ASN B O 1
ATOM 4457 N N . SER B 1 257 ? 21.938 2.346 -28.688 1 86.69 257 SER B N 1
ATOM 4458 C CA . SER B 1 257 ? 20.531 2.35 -29.062 1 86.69 257 SER B CA 1
ATOM 4459 C C . SER B 1 257 ? 19.641 2.805 -27.906 1 86.69 257 SER B C 1
ATOM 4461 O O . SER B 1 257 ? 18.484 3.166 -28.094 1 86.69 257 SER B O 1
ATOM 4463 N N . TYR B 1 258 ? 20.281 2.803 -26.672 1 91.81 258 TYR B N 1
ATOM 4464 C CA . TYR B 1 258 ? 19.484 3.09 -25.484 1 91.81 258 TYR B CA 1
ATOM 4465 C C . TYR B 1 258 ? 20.156 4.137 -24.609 1 91.81 258 TYR B C 1
ATOM 4467 O O . TYR B 1 258 ? 21.375 4.18 -24.516 1 91.81 258 TYR B O 1
ATOM 4475 N N . ASP B 1 259 ? 19.328 4.887 -24.031 1 94.44 259 ASP B N 1
ATOM 4476 C CA . ASP B 1 259 ? 19.812 5.895 -23.094 1 94.44 259 ASP B CA 1
ATOM 4477 C C . ASP B 1 259 ? 19.922 5.328 -21.672 1 94.44 259 ASP B C 1
ATOM 4479 O O . ASP B 1 259 ? 20.734 5.793 -20.875 1 94.44 259 ASP B O 1
ATOM 4483 N N . ARG B 1 260 ? 19.062 4.277 -21.406 1 95.44 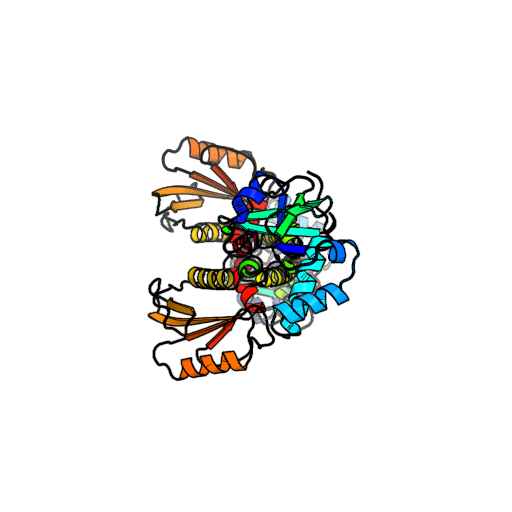260 ARG B N 1
ATOM 4484 C CA . ARG B 1 260 ? 19 3.744 -20.062 1 95.44 260 ARG B CA 1
ATOM 4485 C C . ARG B 1 260 ? 18.766 2.238 -20.078 1 95.44 260 ARG B C 1
ATOM 4487 O O . ARG B 1 260 ? 18.156 1.71 -21.016 1 95.44 260 ARG B O 1
ATOM 4494 N N . MET B 1 261 ? 19.297 1.642 -19.016 1 95.94 261 MET B N 1
ATOM 4495 C CA . MET B 1 261 ? 19.016 0.231 -18.766 1 95.94 261 MET B CA 1
ATOM 4496 C C . MET B 1 261 ? 18.438 0.03 -17.375 1 95.94 261 MET B C 1
ATOM 4498 O O . MET B 1 261 ? 18.922 0.619 -16.406 1 95.94 261 MET B O 1
ATOM 4502 N N . PHE B 1 262 ? 17.406 -0.79 -17.328 1 97.38 262 PHE B N 1
ATOM 4503 C CA . PHE B 1 262 ? 16.875 -1.248 -16.047 1 97.38 262 PHE B CA 1
ATOM 4504 C C . PHE B 1 262 ? 17.109 -2.746 -15.883 1 97.38 262 PHE B C 1
ATOM 4506 O O . PHE B 1 262 ? 16.859 -3.527 -16.797 1 97.38 262 PHE B O 1
ATOM 4513 N N . PHE B 1 263 ? 17.656 -3.088 -14.773 1 97.19 263 PHE B N 1
ATOM 4514 C CA . PHE B 1 263 ? 17.812 -4.492 -14.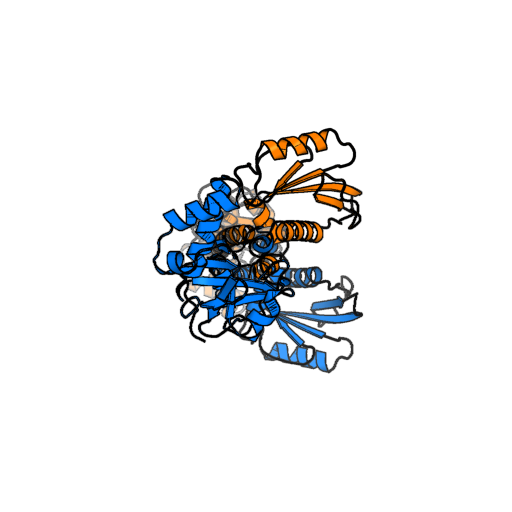414 1 97.19 263 PHE B CA 1
ATOM 4515 C C . PHE B 1 263 ? 16.922 -4.84 -13.227 1 97.19 263 PHE B C 1
ATOM 4517 O O . PHE B 1 263 ? 17.109 -4.316 -12.125 1 97.19 263 PHE B O 1
ATOM 4524 N N . VAL B 1 264 ? 15.922 -5.711 -13.445 1 97.69 264 VAL B N 1
ATOM 4525 C CA . VAL B 1 264 ? 14.875 -5.961 -12.461 1 97.69 264 VAL B CA 1
ATOM 4526 C C . VAL B 1 264 ? 14.875 -7.438 -12.062 1 97.69 264 VAL B C 1
ATOM 4528 O O . VAL B 1 264 ? 14.953 -8.312 -12.93 1 97.69 264 VAL B O 1
ATOM 4531 N N . TRP B 1 265 ? 14.852 -7.715 -10.781 1 96.69 265 TRP B N 1
ATOM 4532 C CA . TRP B 1 265 ? 14.766 -9.094 -10.305 1 96.69 265 TRP B CA 1
ATOM 4533 C C . TRP B 1 265 ? 14.031 -9.156 -8.969 1 96.69 265 TRP B C 1
ATOM 4535 O O . TRP B 1 265 ? 13.828 -8.125 -8.312 1 96.69 265 TRP B O 1
ATOM 4545 N N . HIS B 1 266 ? 13.516 -10.359 -8.555 1 95.31 266 HIS B N 1
ATOM 4546 C CA . HIS B 1 266 ? 12.828 -10.422 -7.273 1 95.31 266 HIS B CA 1
ATOM 4547 C C . HIS B 1 266 ? 13.477 -11.445 -6.344 1 95.31 266 HIS B C 1
ATOM 4549 O O . HIS B 1 266 ? 13.141 -11.516 -5.16 1 95.31 266 HIS B O 1
ATOM 4555 N N . ARG B 1 267 ? 14.469 -12.219 -6.848 1 92.38 267 ARG B N 1
ATOM 4556 C CA . ARG B 1 267 ? 15.25 -13.133 -6.02 1 92.38 267 ARG B CA 1
ATOM 4557 C C . ARG B 1 267 ? 16.719 -13.086 -6.406 1 92.38 267 ARG B C 1
ATOM 4559 O O . ARG B 1 267 ? 17.062 -12.82 -7.562 1 92.38 267 ARG B O 1
ATOM 4566 N N . GLY B 1 268 ? 17.562 -13.336 -5.418 1 89.69 268 GLY B N 1
ATOM 4567 C CA . GLY B 1 268 ? 18.984 -13.406 -5.684 1 89.69 268 GLY B CA 1
ATOM 4568 C C . GLY B 1 268 ? 19.812 -12.5 -4.789 1 89.69 268 GLY B C 1
ATOM 4569 O O . GLY B 1 268 ? 19.266 -11.695 -4.035 1 89.69 268 GLY B O 1
ATOM 4570 N N . ALA B 1 269 ? 21.125 -12.633 -4.914 1 88.06 269 ALA B N 1
ATOM 4571 C CA . ALA B 1 269 ? 22.031 -11.984 -3.973 1 88.06 269 ALA B CA 1
ATOM 4572 C C . ALA B 1 269 ? 22.594 -10.695 -4.559 1 88.06 269 ALA B C 1
ATOM 4574 O O . ALA B 1 269 ? 23.375 -9.992 -3.896 1 88.06 269 ALA B O 1
ATOM 4575 N N . LEU B 1 270 ? 22.25 -10.391 -5.727 1 93.31 270 LEU B N 1
ATOM 4576 C CA . LEU B 1 270 ? 22.75 -9.172 -6.359 1 93.31 270 LEU B CA 1
ATOM 4577 C C . LEU B 1 270 ? 22.328 -7.938 -5.562 1 93.31 270 LEU B C 1
ATOM 4579 O O . LEU B 1 270 ? 21.188 -7.852 -5.102 1 93.31 270 LEU B O 1
ATOM 4583 N N . SER B 1 271 ? 23.281 -7.012 -5.469 1 93.44 271 SER B N 1
ATOM 4584 C CA . SER B 1 271 ? 23 -5.812 -4.688 1 93.44 271 SER B CA 1
ATOM 4585 C C . SER B 1 271 ? 22.25 -4.777 -5.512 1 93.44 271 SER B C 1
ATOM 4587 O O . SER B 1 271 ? 22.578 -4.547 -6.68 1 93.44 271 SER B O 1
ATOM 4589 N N . GLU B 1 272 ? 21.328 -4.094 -4.906 1 93.56 272 GLU B N 1
ATOM 4590 C CA . GLU B 1 272 ? 20.594 -3.004 -5.539 1 93.56 272 GLU B CA 1
ATOM 4591 C C . GLU B 1 272 ? 21.422 -1.721 -5.559 1 93.56 272 GLU B C 1
ATOM 4593 O O . GLU B 1 272 ? 21.078 -0.767 -6.262 1 93.56 272 GLU B O 1
ATOM 4598 N N . ASP B 1 273 ? 22.5 -1.738 -4.879 1 92.62 273 ASP B N 1
ATOM 4599 C CA . ASP B 1 273 ? 23.281 -0.523 -4.711 1 92.62 273 ASP B CA 1
ATOM 4600 C C . ASP B 1 273 ? 24.375 -0.421 -5.785 1 92.62 273 ASP B C 1
ATOM 4602 O O . ASP B 1 273 ? 25.109 0.562 -5.832 1 92.62 273 ASP B O 1
ATOM 4606 N N . LEU B 1 274 ? 24.469 -1.371 -6.656 1 91.38 274 LEU B N 1
ATOM 4607 C CA . LEU B 1 274 ? 25.406 -1.294 -7.762 1 91.38 274 LEU B CA 1
ATOM 4608 C C . LEU B 1 274 ? 25.125 -0.078 -8.633 1 91.38 274 LEU B C 1
ATOM 4610 O O . LEU B 1 274 ? 23.969 0.219 -8.938 1 91.38 274 LEU B O 1
ATOM 4614 N N . ARG B 1 275 ? 26.203 0.62 -8.938 1 89.88 275 ARG B N 1
ATOM 4615 C CA . ARG B 1 275 ? 26.047 1.847 -9.711 1 89.88 275 ARG B CA 1
ATOM 4616 C C . ARG B 1 275 ? 26.75 1.735 -11.062 1 89.88 275 ARG B C 1
ATOM 4618 O O . ARG B 1 275 ? 27.844 1.169 -11.156 1 89.88 275 ARG B O 1
ATOM 4625 N N . ALA B 1 276 ? 26.125 2.086 -12.062 1 91.5 276 ALA B N 1
ATOM 4626 C CA . ALA B 1 276 ? 26.641 2.23 -13.422 1 91.5 276 ALA B CA 1
ATOM 4627 C C . ALA B 1 276 ? 25.875 3.316 -14.18 1 91.5 276 ALA B C 1
ATOM 4629 O O . ALA B 1 276 ? 24.656 3.459 -14.016 1 91.5 276 ALA B O 1
ATOM 4630 N N . GLU B 1 277 ? 26.609 4.082 -14.93 1 92.62 277 GLU B N 1
ATOM 4631 C CA . GLU B 1 277 ? 26 5.191 -15.641 1 92.62 277 GLU B CA 1
ATOM 4632 C C . GLU B 1 277 ? 24.875 4.703 -16.562 1 92.62 277 GLU B C 1
ATOM 4634 O O . GLU B 1 277 ? 25.062 3.768 -17.328 1 92.62 277 GLU B O 1
ATOM 4639 N N . GLY B 1 278 ? 23.797 5.254 -16.359 1 94.62 278 GLY B N 1
ATOM 4640 C CA . GLY B 1 278 ? 22.672 4.957 -17.219 1 94.62 278 GLY B CA 1
ATOM 4641 C C . GLY B 1 278 ? 21.922 3.695 -16.828 1 94.62 278 GLY B C 1
ATOM 4642 O O . GLY B 1 278 ? 20.984 3.281 -17.5 1 94.62 278 GLY B O 1
ATOM 4643 N N . VAL B 1 279 ? 22.391 3.086 -15.695 1 96.19 279 VAL B N 1
ATOM 4644 C CA . VAL B 1 279 ? 21.812 1.812 -15.289 1 96.19 279 VAL B CA 1
ATOM 4645 C C . VAL B 1 279 ? 21.078 1.974 -13.953 1 96.19 279 VAL B C 1
ATOM 4647 O O . VAL B 1 279 ? 21.609 2.588 -13.023 1 96.19 279 VAL B O 1
ATOM 4650 N N . THR B 1 280 ? 19.891 1.52 -13.844 1 96.94 280 THR B N 1
ATOM 4651 C CA . THR B 1 280 ? 19.141 1.491 -12.594 1 96.94 280 THR B CA 1
ATOM 4652 C C . THR B 1 280 ? 18.859 0.054 -12.172 1 96.94 280 THR B C 1
ATOM 4654 O O . THR B 1 280 ? 18.281 -0.724 -12.938 1 96.94 280 THR B O 1
ATOM 4657 N N . MET B 1 281 ? 19.266 -0.266 -10.961 1 97.12 281 MET B N 1
ATOM 4658 C CA . MET B 1 281 ? 19.047 -1.586 -10.375 1 97.12 281 MET B CA 1
ATOM 4659 C C . MET B 1 281 ? 17.75 -1.619 -9.586 1 97.12 281 MET B C 1
ATOM 4661 O O . MET B 1 281 ? 17.531 -0.794 -8.695 1 97.12 281 MET B O 1
ATOM 4665 N N . ILE B 1 282 ? 16.859 -2.553 -9.906 1 97.5 282 ILE B N 1
ATOM 4666 C CA . ILE B 1 282 ? 15.594 -2.701 -9.195 1 97.5 282 ILE B CA 1
ATOM 4667 C C . ILE B 1 282 ? 15.469 -4.125 -8.656 1 97.5 282 ILE B C 1
ATOM 4669 O O . ILE B 1 282 ? 14.969 -5.016 -9.352 1 97.5 282 ILE B O 1
ATOM 4673 N N . GLY B 1 283 ? 15.984 -4.227 -7.457 1 96.94 283 GLY B N 1
ATOM 4674 C CA . GLY B 1 283 ? 15.883 -5.508 -6.773 1 96.94 283 GLY B CA 1
ATOM 4675 C C . GLY B 1 283 ? 14.641 -5.625 -5.914 1 96.94 283 GLY B C 1
ATOM 4676 O O . GLY B 1 283 ? 13.695 -4.84 -6.059 1 96.94 283 GLY B O 1
ATOM 4677 N N . PRO B 1 284 ? 14.633 -6.574 -5.027 1 96.5 284 PRO B N 1
ATOM 4678 C CA . PRO B 1 284 ? 13.422 -6.898 -4.266 1 96.5 284 PRO B CA 1
ATOM 4679 C C . PRO B 1 284 ? 12.906 -5.711 -3.455 1 96.5 284 PRO B C 1
ATOM 4681 O O . PRO B 1 284 ? 11.695 -5.477 -3.4 1 96.5 284 PRO B O 1
ATOM 4684 N N . THR B 1 285 ? 13.742 -4.926 -2.859 1 95.69 285 THR B N 1
ATOM 4685 C CA . THR B 1 285 ? 13.328 -3.822 -2.002 1 95.69 285 THR B CA 1
ATOM 4686 C C . THR B 1 285 ? 12.719 -2.693 -2.828 1 95.69 285 THR B C 1
ATOM 4688 O O . THR B 1 285 ? 11.609 -2.244 -2.545 1 95.69 285 THR B O 1
ATOM 4691 N N . ARG B 1 286 ? 13.422 -2.305 -3.799 1 96.31 286 ARG B N 1
ATOM 4692 C CA . ARG B 1 286 ? 12.93 -1.233 -4.66 1 96.31 286 ARG B CA 1
ATOM 4693 C C . ARG B 1 286 ? 11.703 -1.675 -5.441 1 96.31 286 ARG B C 1
ATOM 4695 O O . ARG B 1 286 ? 10.781 -0.88 -5.668 1 96.31 286 ARG B O 1
ATOM 4702 N N . LEU B 1 287 ? 11.734 -2.916 -5.84 1 97.69 287 LEU B N 1
ATOM 4703 C CA . LEU B 1 287 ? 10.609 -3.467 -6.586 1 97.69 287 LEU B CA 1
ATOM 4704 C C . LEU B 1 287 ? 9.328 -3.416 -5.754 1 97.69 287 LEU B C 1
ATOM 4706 O O . LEU B 1 287 ? 8.281 -2.99 -6.246 1 97.69 287 LEU B O 1
ATOM 4710 N N . ALA B 1 288 ? 9.445 -3.822 -4.508 1 97.69 288 ALA B N 1
ATOM 4711 C CA . ALA B 1 288 ? 8.281 -3.791 -3.627 1 97.69 288 ALA B CA 1
ATOM 4712 C C . ALA B 1 288 ? 7.73 -2.373 -3.496 1 97.69 288 ALA B C 1
ATOM 4714 O O . ALA B 1 288 ? 6.516 -2.164 -3.539 1 97.69 288 ALA B O 1
ATOM 4715 N N . LYS B 1 289 ? 8.594 -1.437 -3.35 1 97.06 289 LYS B N 1
ATOM 4716 C CA . LYS B 1 289 ? 8.203 -0.037 -3.23 1 97.06 289 LYS B CA 1
ATOM 4717 C C . LYS B 1 289 ? 7.512 0.449 -4.504 1 97.06 289 LYS B C 1
ATOM 4719 O O . LYS B 1 289 ? 6.5 1.151 -4.438 1 97.06 289 LYS B O 1
ATOM 4724 N N . LEU B 1 290 ? 8.062 0.073 -5.656 1 97.19 290 LEU B N 1
ATOM 4725 C CA . LEU B 1 290 ? 7.473 0.471 -6.93 1 97.19 290 LEU B CA 1
ATOM 4726 C C . LEU B 1 290 ? 6.082 -0.133 -7.102 1 97.19 290 LEU B C 1
ATOM 4728 O O . LEU B 1 290 ? 5.172 0.527 -7.605 1 97.19 290 LEU B O 1
ATOM 4732 N N . ILE B 1 291 ? 5.996 -1.38 -6.676 1 97.5 291 ILE B N 1
ATOM 4733 C CA . ILE B 1 291 ? 4.699 -2.047 -6.754 1 97.5 291 ILE B CA 1
ATOM 4734 C C . ILE B 1 291 ? 3.674 -1.278 -5.926 1 97.5 291 ILE B C 1
ATOM 4736 O O . ILE B 1 291 ? 2.555 -1.031 -6.383 1 97.5 291 ILE B O 1
ATOM 4740 N N . LEU B 1 292 ? 4.055 -0.893 -4.766 1 96.88 292 LEU B N 1
ATOM 4741 C CA . LEU B 1 292 ? 3.178 -0.138 -3.877 1 96.88 292 LEU B CA 1
ATOM 4742 C C . LEU B 1 292 ? 2.85 1.229 -4.469 1 96.88 292 LEU B C 1
ATOM 4744 O O . LEU B 1 292 ? 1.681 1.615 -4.539 1 96.88 292 LEU B O 1
ATOM 4748 N N . ASP B 1 293 ? 3.816 1.891 -4.977 1 95.44 293 ASP B N 1
ATOM 4749 C CA . ASP B 1 293 ? 3.674 3.27 -5.434 1 95.44 293 ASP B CA 1
ATOM 4750 C C . ASP B 1 293 ? 2.893 3.338 -6.742 1 95.44 293 ASP B C 1
ATOM 4752 O O . ASP B 1 293 ? 2.371 4.395 -7.109 1 95.44 293 ASP B O 1
ATOM 4756 N N . THR B 1 294 ? 2.846 2.24 -7.461 1 95.81 294 THR B N 1
ATOM 4757 C CA . THR B 1 294 ? 2.109 2.229 -8.719 1 95.81 294 THR B CA 1
ATOM 4758 C C . THR B 1 294 ? 0.73 1.603 -8.531 1 95.81 294 THR B C 1
ATOM 4760 O O . THR B 1 294 ? -0.001 1.399 -9.508 1 95.81 294 THR B O 1
ATOM 4763 N N . GLY B 1 295 ? 0.397 1.184 -7.34 1 95.38 295 GLY B N 1
ATOM 4764 C CA . GLY B 1 295 ? -0.927 0.658 -7.047 1 95.38 295 GLY B CA 1
ATOM 4765 C C . GLY B 1 295 ? -1.136 -0.754 -7.559 1 95.38 295 GLY B C 1
ATOM 4766 O O . GLY B 1 295 ? -2.262 -1.146 -7.875 1 95.38 295 GLY B O 1
ATOM 4767 N N . LEU B 1 296 ? -0.08 -1.545 -7.676 1 95.69 296 LEU B N 1
ATOM 4768 C CA . LEU B 1 296 ? -0.19 -2.844 -8.328 1 95.69 296 LEU B CA 1
ATOM 4769 C C . LEU B 1 296 ? -0.168 -3.973 -7.305 1 95.69 296 LEU B C 1
ATOM 4771 O O . LEU B 1 296 ? -0.103 -5.148 -7.672 1 95.69 296 LEU B O 1
ATOM 4775 N N . ALA B 1 297 ? -0.207 -3.602 -6.012 1 95.69 297 ALA B N 1
ATOM 4776 C CA . ALA B 1 297 ? -0.203 -4.633 -4.98 1 95.69 297 ALA B CA 1
ATOM 4777 C C . ALA B 1 297 ? -1.435 -5.527 -5.094 1 95.69 297 ALA B C 1
ATOM 4779 O O . ALA B 1 297 ? -1.343 -6.746 -4.922 1 95.69 297 ALA B O 1
ATOM 4780 N N . GLY B 1 298 ? -2.557 -4.902 -5.34 1 91.88 298 GLY B N 1
ATOM 4781 C CA . GLY B 1 298 ? -3.764 -5.688 -5.539 1 91.88 298 GLY B CA 1
ATOM 4782 C C . GLY B 1 298 ? -3.672 -6.625 -6.73 1 91.88 298 GLY B C 1
ATOM 4783 O O . GLY B 1 298 ? -4.09 -7.781 -6.652 1 91.88 298 GLY B O 1
ATOM 4784 N N . TRP B 1 299 ? -3.199 -6.137 -7.84 1 91.06 299 TRP B N 1
ATOM 4785 C CA . TRP B 1 299 ? -2.982 -6.949 -9.031 1 91.06 299 TRP B CA 1
ATOM 4786 C C . TRP B 1 299 ? -2.115 -8.164 -8.711 1 91.06 299 TRP B C 1
ATOM 4788 O O . TRP B 1 299 ? -2.447 -9.289 -9.094 1 91.06 299 TRP B O 1
ATOM 4798 N N . LEU B 1 300 ? -0.973 -7.906 -8.016 1 93.06 300 LEU B N 1
ATOM 4799 C CA . LEU B 1 300 ? -0.039 -8.961 -7.637 1 93.06 300 LEU B CA 1
ATOM 4800 C C . LEU B 1 300 ? -0.73 -10.023 -6.789 1 93.06 300 LEU B C 1
ATOM 4802 O O . LEU B 1 300 ? -0.629 -11.219 -7.074 1 93.06 300 LEU B O 1
ATOM 4806 N N . ARG B 1 301 ? -1.443 -9.555 -5.82 1 90.5 301 ARG B N 1
ATOM 4807 C CA . ARG B 1 301 ? -2.148 -10.469 -4.922 1 90.5 301 ARG B CA 1
ATOM 4808 C C . ARG B 1 301 ? -3.113 -11.359 -5.695 1 90.5 301 ARG B C 1
ATOM 4810 O O . ARG B 1 301 ? -3.16 -12.57 -5.473 1 90.5 301 ARG B O 1
ATOM 4817 N N . ASN B 1 302 ? -3.855 -10.758 -6.559 1 83.94 302 ASN B N 1
ATOM 4818 C CA . ASN B 1 302 ? -4.836 -11.508 -7.34 1 83.94 302 ASN B CA 1
ATOM 4819 C C . ASN B 1 302 ? -4.16 -12.508 -8.281 1 83.94 302 ASN B C 1
ATOM 4821 O O . ASN B 1 302 ? -4.66 -13.617 -8.477 1 83.94 302 ASN B O 1
ATOM 4825 N N . LYS B 1 303 ? -3.033 -12.133 -8.836 1 81.69 303 LYS B N 1
ATOM 4826 C CA . LYS B 1 303 ? -2.324 -12.977 -9.797 1 81.69 303 LYS B CA 1
ATOM 4827 C C . LYS B 1 303 ? -1.798 -14.242 -9.133 1 81.69 303 LYS B C 1
ATOM 4829 O O . LYS B 1 303 ? -1.78 -15.312 -9.75 1 81.69 303 LYS B O 1
ATOM 4834 N N . VAL B 1 304 ? -1.418 -14.109 -7.895 1 83.94 304 VAL B N 1
ATOM 4835 C CA . VAL B 1 304 ? -0.778 -15.25 -7.254 1 83.94 304 VAL B CA 1
ATOM 4836 C C . VAL B 1 304 ? -1.816 -16.062 -6.477 1 83.94 304 VAL B C 1
ATOM 4838 O O . VAL B 1 304 ? -1.493 -17.078 -5.875 1 83.94 304 VAL B O 1
ATOM 4841 N N . SER B 1 305 ? -3.047 -15.562 -6.379 1 76.94 305 SER B N 1
ATOM 4842 C CA . SER B 1 305 ? -4.113 -16.266 -5.676 1 76.94 305 SER B CA 1
ATOM 4843 C C . SER B 1 305 ? -4.676 -17.406 -6.523 1 76.94 305 SER B C 1
ATOM 4845 O O . SER B 1 305 ? -5.055 -18.453 -5.996 1 76.94 305 SER B O 1
#

Sequence (610 aa):
MEKIQATAVKYIKLGEGGEWEHECLTSGIIKFGYHETPHQMCLEGKWEEVNKVWLKVRKNNQSTATSDVRQIRTFYTATPDILFITFSQGLLHWCQPSGEVTELDDGSRTRSTVNGWHSHSLAGNLLSHSILSGALLATQNYRGTICDVHLADYALRKINDEQSPEIIDADIAEAQYLKAINRLCSLLTWQDFELLVDLIFSASGWRRTGSLGRTQKTVDIELELPTTGERAFVQVKSVAEQSVFSEYLSMFQTSNSYDRMFFVWHRGALSEDLRAEGVTMIGPTRLAKLILDTGLAGWLRNKVSMEKIQATAVKYIKLGEGGEWEHECLTSGIIKFGYHETPHQMCLEGKWEEVNKVWLKVRKNNQSTATSDVRQIRTFYTATPDILFITFSQGLLHWCQPSGEVTELDDGSRTRSTVNGWHSHSLAGNLLSHSILSGALLATQNYRGTICDVHLADYALRKINDEQSPEIIDADIAEAQYLKAINRLCSLLTWQDFELLVDLIFSASGWRRTGSLGRTQKTVDIELELPTTGERAFVQVKSVAEQSVFSEYLSMFQTSNSYDRMFFVWHRGALSE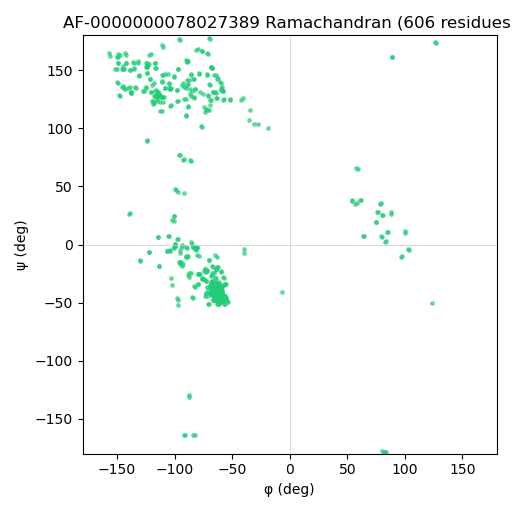DLRAEGVTMIGPTRLAKLILDTGLAGWLRNKVS

Secondary structure (DSSP, 8-state):
-PPP--SEEEEE--SGGGTTHHHHHHHTEEEE--TTS-HHHHHHT-HHHHHHHHHHHTTT-HHHHHHHHHHHHHHHH--TTEEEEEEETTEEEEE-EEEEEEE-TTS-EEEEESS--B-B-TTS-B-BGGGS-HHHHGGGG-SSSEEE-TTHHHHHHHHHTPPPHHHHHHHHHHHHHHHHHHHHHTTS-HHHHHHHHHHHHHHTT-EE-S-TT---TT-SEEEEETTTTEEEEEEEEEEE-HHHHHHHHHHHHH-SS-SEEEEEEEEES--TT--BTTEEEE-HHHHHHHHHHTT-HHHHHHHH-/-PPPP-SEEEEE--SGGGTTHHHHHHHTEEEE--TTS-HHHHHHT-HHHHHHHHHHHTTT-HHHHHHHHHHHHHHHH--TTEEEEEEETTEEEEE-EEEEEEE-TTS-EEEEESS--B-B-TTS-B-BGGGS-HHHHGGGG-SSSEEE-TTHHHHHHHHHTPPPHHHHHHHHHHHHHHHHHHHHHTTS-HHHHHHHHHHHHHHTT-EE-S-TT---TT-SEEEEETTTTEEEEEEEEEEE-HHHHHHHHHHHHH-SS-SEEEEEEEEES--TT--BTTEEEE-HHHHHHHHHHTT-HHHHHHHH-

Nearest PDB structures (foldseek):
  6p4o-assembly2_D  TM=5.431E-01  e=6.826E-02  Sulfurisphaera tokodaii str. 7
  8gy8-assembly1_B  TM=4.528E-01  e=6.425E-02  Pyrococcus furiosus DSM 3638
  6p4w-assembly1_B  TM=2.518E-01  e=1.507E-02  Sulfurisphaera tokodaii str. 7
  8j2n-assembly2_B  TM=5.739E-01  e=2.722E+00  Mycobacterium tuberculosis H37Rv
  3lm2-assembly1_B  TM=3.424E-01  e=1.100E+00  Agrobacterium fabrum str. C58